Protein 4E0E (pdb70)

B-factor: mean 59.7, std 17.66, range [27.89, 137.6]

Nearest PDB structures (foldseek):
  4e0e-assembly2_D  TM=9.859E-01  e=9.641E-29  Bacteroides thetaiotaomicron VPI-5482
  4rhh-assembly1_B  TM=5.381E-01  e=6.443E-03  Geobacillus stearothermophilus
  2wzs-assembly4_D  TM=4.478E-01  e=1.225E-02  Bacteroides thetaiotaomicron VPI-5482
  5a9a-assembly1_A  TM=1.869E-01  e=5.190E-01  Simulium ubiquitum cypovirus
  3ddv-assembly3_C  TM=1.849E-01  e=3.202E+00  unclassified

Radius of gyration: 31.3 Å; Cα contacts (8 Å, |Δi|>4): 1611; chains: 4; bounding box: 70×83×77 Å

Secondary structure (P-SEA, 3-state):
cccccccbbbbbbbccccccccccccccccccbbbbbbbbcccccccccccccccccccbbbbbbbbcccccbbbbbbccccbbbbbccccbbbbbbcccccccccccccccccaaaaaaccccccbbbbbbbbbbbcccccbbbbbccccccccccccaaaaaac/cccccccbbbbbbbccccccccccccccccccbbbbbbbbcccccccccccccccccccbbbbbbbccccccbbbbbbccccbbbb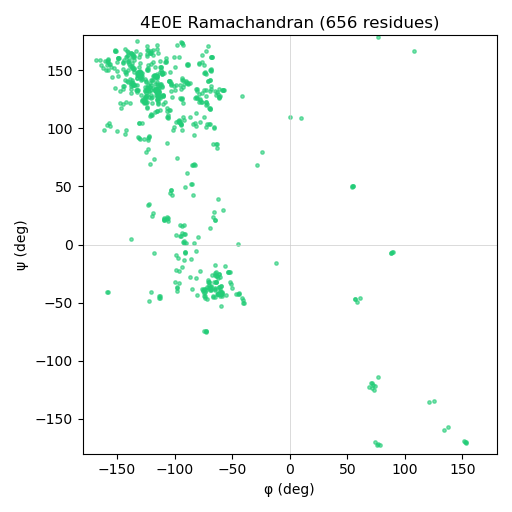bccccbbbbbbcccccccccccccccccaaaaaaccccccbbbbbbbbbbbcccccbbbbbccccccccccccaaaaaac/cccccccbbbbbbbccccccccccccccccccbbbbbbbbcccccbbbbbcccccccccbbbbbbbccccccbbbbbbccccbbbbbccccbbbbbbcccccccccccccccccaaaaaaccccccbbbbbbbbbbbcccccbbbbbccccccccccccaaaaaac/cccccccbbbbbbbccccccccccccccccccbbbbbbbbcccccbbbbbccccccccccccbbbbbcccccbbbbbbccccbbbbbccccbbbbbbcccccccccccccccccaaaaaaccccccbbbbbbbbbbbcccccbbbbbccccccccccccaaaaaac

Structure (mmCIF, N/CA/C/O backbone):
data_4E0E
#
_entry.id   4E0E
#
_cell.length_a   35.880
_cell.length_b   146.470
_cell.length_c   72.370
_cell.angle_alpha   90.000
_cell.angle_beta   99.710
_cell.angle_gamma   90.000
#
_symmetry.space_group_name_H-M   'P 1 21 1'
#
loop_
_atom_site.group_PDB
_atom_site.id
_atom_site.type_symbol
_atom_site.label_atom_id
_atom_site.label_alt_id
_atom_site.label_comp_id
_atom_site.label_asym_id
_atom_site.label_entity_id
_atom_site.label_seq_id
_atom_site.pdbx_PDB_ins_code
_atom_site.Cartn_x
_atom_site.Cartn_y
_atom_site.Cartn_z
_atom_site.occupancy
_atom_site.B_iso_or_equiv
_atom_site.auth_seq_id
_atom_site.auth_comp_id
_atom_site.auth_asym_id
_atom_site.auth_atom_id
_atom_site.pdbx_PDB_model_num
ATOM 1 N N . ALA A 1 2 ? -7.409 74.785 32.996 1.00 72.73 20 ALA A N 1
ATOM 2 C CA . ALA A 1 2 ? -8.536 75.328 32.222 1.00 73.64 20 ALA A CA 1
ATOM 3 C C . ALA A 1 2 ? -8.688 76.856 32.433 1.00 75.85 20 ALA A C 1
ATOM 4 O O . ALA A 1 2 ? -8.669 77.626 31.465 1.00 74.95 20 ALA A O 1
ATOM 6 N N . GLN A 1 3 ? -8.850 77.269 33.708 1.00 70.51 21 GLN A N 1
ATOM 7 C CA . GLN A 1 3 ? -8.960 78.650 34.181 1.00 68.40 21 GLN A CA 1
ATOM 8 C C . GLN A 1 3 ? -7.553 79.201 34.466 1.00 67.77 21 GLN A C 1
ATOM 9 O O . GLN A 1 3 ? -6.734 78.475 35.044 1.00 68.52 21 GLN A O 1
ATOM 15 N N . GLN A 1 4 ? -7.278 80.469 34.073 1.00 58.96 22 GLN A N 1
ATOM 16 C CA . GLN A 1 4 ? -5.980 81.138 34.239 1.00 55.65 22 GLN A CA 1
ATOM 17 C C . GLN A 1 4 ? -5.533 81.202 35.722 1.00 55.79 22 GLN A C 1
ATOM 18 O O . GLN A 1 4 ? -6.306 81.523 36.618 1.00 56.25 22 GLN A O 1
ATOM 24 N N . LEU A 1 5 ? -4.285 80.853 35.960 1.00 50.08 23 LEU A N 1
ATOM 25 C CA . LEU A 1 5 ? -3.697 80.879 37.288 1.00 49.01 23 LEU A CA 1
ATOM 26 C C . LEU A 1 5 ? -2.711 82.045 37.358 1.00 53.59 23 LEU A C 1
ATOM 27 O O . LEU A 1 5 ? -2.299 82.598 36.324 1.00 52.34 23 LEU A O 1
ATOM 32 N N . THR A 1 6 ? -2.389 82.471 38.579 1.00 52.52 24 THR A N 1
ATOM 33 C CA . THR A 1 6 ? -1.543 83.643 38.795 1.00 52.16 24 THR A CA 1
ATOM 34 C C . THR A 1 6 ? -0.193 83.254 39.480 1.00 56.25 24 THR A C 1
ATOM 35 O O . THR A 1 6 ? -0.176 82.311 40.286 1.00 55.73 24 THR A O 1
ATOM 39 N N . PRO A 1 7 ? 0.946 83.952 39.172 1.00 52.22 25 PRO A N 1
ATOM 40 C CA . PRO A 1 7 ? 2.202 83.624 39.866 1.00 51.87 25 PRO A CA 1
ATOM 41 C C . PRO A 1 7 ? 2.146 83.991 41.361 1.00 59.58 25 PRO A C 1
ATOM 42 O O . PRO A 1 7 ? 1.309 84.837 41.749 1.00 59.45 25 PRO A O 1
ATOM 46 N N . PRO A 1 8 ? 3.049 83.419 42.209 1.00 56.98 26 PRO A N 1
ATOM 47 C CA . PRO A 1 8 ? 3.052 83.784 43.645 1.00 57.13 26 PRO A CA 1
ATOM 48 C C . PRO A 1 8 ? 3.146 85.296 43.897 1.00 59.43 26 PRO A C 1
ATOM 49 O O . PRO A 1 8 ? 2.705 85.767 44.953 1.00 59.37 26 PRO A O 1
ATOM 53 N N . ALA A 1 9 ? 3.692 86.044 42.918 1.00 55.18 27 ALA A N 1
ATOM 54 C CA . ALA A 1 9 ? 3.812 87.507 42.911 1.00 55.83 27 ALA A CA 1
ATOM 55 C C . ALA A 1 9 ? 3.950 88.027 41.482 1.00 60.13 27 ALA A C 1
ATOM 56 O O . ALA A 1 9 ? 4.342 87.263 40.581 1.00 59.83 27 ALA A O 1
ATOM 58 N N . GLY A 1 10 ? 3.633 89.314 41.293 1.00 55.30 28 GLY A N 1
ATOM 59 C CA . GLY A 1 10 ? 3.739 89.977 40.000 1.00 54.06 28 GLY A CA 1
ATOM 60 C C . GLY A 1 10 ? 2.665 89.603 38.997 1.00 55.92 28 GLY A C 1
ATOM 61 O O . GLY A 1 10 ? 1.674 88.935 39.336 1.00 56.72 28 GLY A O 1
ATOM 62 N N . THR A 1 11 ? 2.862 90.044 37.748 1.00 49.68 29 THR A N 1
ATOM 63 C CA . THR A 1 11 ? 1.899 89.838 36.676 1.00 49.02 29 THR A CA 1
ATOM 64 C C . THR A 1 11 ? 2.559 89.174 35.474 1.00 51.04 29 THR A C 1
ATOM 65 O O . THR A 1 11 ? 3.530 89.706 34.913 1.00 51.32 29 THR A O 1
ATOM 69 N N . PHE A 1 12 ? 2.009 88.005 35.081 1.00 44.45 30 PHE A N 1
ATOM 70 C CA . PHE A 1 12 ? 2.440 87.218 33.929 1.00 41.50 30 PHE A CA 1
ATOM 71 C C . PHE A 1 12 ? 1.416 87.427 32.821 1.00 44.59 30 PHE A C 1
ATOM 72 O O . PHE A 1 12 ? 0.223 87.110 32.972 1.00 45.52 30 PHE A O 1
ATOM 80 N N . ARG A 1 13 ? 1.889 88.037 31.734 1.00 38.81 31 ARG A N 1
ATOM 81 C CA . ARG A 1 13 ? 1.061 88.418 30.602 1.00 38.55 31 ARG A CA 1
ATOM 82 C C . ARG A 1 13 ? 1.462 87.635 29.359 1.00 43.44 31 ARG A C 1
ATOM 83 O O . ARG A 1 13 ? 2.649 87.440 29.123 1.00 44.05 31 ARG A O 1
ATOM 91 N N . LEU A 1 14 ? 0.467 87.170 28.584 1.00 39.17 32 LEU A N 1
ATOM 92 C CA . LEU A 1 14 ? 0.660 86.400 27.352 1.00 37.61 32 LEU A CA 1
ATOM 93 C C . LEU A 1 14 ? 0.204 87.185 26.133 1.00 41.38 32 LEU A C 1
ATOM 94 O O . LEU A 1 14 ? -0.850 87.830 26.146 1.00 39.84 32 LEU A O 1
ATOM 99 N N . GLY A 1 15 ? 1.013 87.117 25.087 1.00 39.86 33 GLY A N 1
ATOM 100 C CA . GLY A 1 15 ? 0.732 87.785 23.821 1.00 41.13 33 GLY A CA 1
ATOM 101 C C . GLY A 1 15 ? 1.044 86.886 22.650 1.00 44.82 33 GLY A C 1
ATOM 102 O O . GLY A 1 15 ? 1.721 85.869 22.810 1.00 44.25 33 GLY A O 1
ATOM 103 N N . ILE A 1 16 ? 0.536 87.240 21.484 1.00 42.19 34 ILE A N 1
ATOM 104 C CA . ILE A 1 16 ? 0.768 86.478 20.261 1.00 43.83 34 ILE A CA 1
ATOM 105 C C . ILE A 1 16 ? 1.099 87.437 19.127 1.00 52.95 34 ILE A C 1
ATOM 106 O O . ILE A 1 16 ? 0.711 88.609 19.183 1.00 53.47 34 ILE A O 1
ATOM 111 N N . SER A 1 17 ? 1.766 86.917 18.075 1.00 51.18 35 SER A N 1
ATOM 112 C CA . SER A 1 17 ? 2.130 87.672 16.887 1.00 51.86 35 SER A CA 1
ATOM 113 C C . SER A 1 17 ? 1.946 86.829 15.633 1.00 59.13 35 SER A C 1
ATOM 114 O O . SER A 1 17 ? 2.089 85.605 15.673 1.00 58.50 35 SER A O 1
ATOM 117 N N . LYS A 1 18 ? 1.642 87.502 14.520 1.00 58.62 36 LYS A N 1
ATOM 118 C CA . LYS A 1 18 ? 1.490 86.917 13.193 1.00 60.39 36 LYS A CA 1
ATOM 119 C C . LYS A 1 18 ? 2.078 87.935 12.239 1.00 67.38 36 LYS A C 1
ATOM 120 O O . LYS A 1 18 ? 1.471 88.970 11.972 1.00 68.05 36 LYS A O 1
ATOM 126 N N . GLY A 1 19 ? 3.315 87.694 11.844 1.00 65.12 37 GLY A N 1
ATOM 127 C CA . GLY A 1 19 ? 4.060 88.621 11.013 1.00 66.13 37 GLY A CA 1
ATOM 128 C C . GLY A 1 19 ? 4.474 89.831 11.825 1.00 68.64 37 GLY A C 1
ATOM 129 O O . GLY A 1 19 ? 5.073 89.688 12.889 1.00 66.36 37 GLY A O 1
ATOM 130 N N . THR A 1 20 ? 4.109 91.022 11.341 1.00 66.84 38 THR A N 1
ATOM 131 C CA . THR A 1 20 ? 4.396 92.322 11.954 1.00 66.86 38 THR A CA 1
ATOM 132 C C . THR A 1 20 ? 3.263 92.738 12.902 1.00 71.15 38 THR A C 1
ATOM 133 O O . THR A 1 20 ? 3.390 93.741 13.615 1.00 70.80 38 THR A O 1
ATOM 137 N N . ASP A 1 21 ? 2.164 91.959 12.914 1.00 67.00 39 ASP A N 1
ATOM 138 C CA . ASP A 1 21 ? 1.000 92.211 13.758 1.00 65.79 39 ASP A CA 1
ATOM 139 C C . ASP A 1 21 ? 1.096 91.406 15.051 1.00 66.61 39 ASP A C 1
ATOM 140 O O . ASP A 1 21 ? 1.483 90.238 14.998 1.00 66.47 39 ASP A O 1
ATOM 145 N N . SER A 1 22 ? 0.759 92.041 16.208 1.00 59.76 40 SER A N 1
ATOM 146 C CA . SER A 1 22 ? 0.759 91.454 17.557 1.00 56.60 40 SER A CA 1
ATOM 147 C C . SER A 1 22 ? -0.204 92.195 18.530 1.00 57.49 40 SER A C 1
ATOM 148 O O . SER A 1 22 ? -0.521 93.370 18.326 1.00 57.80 40 SER A O 1
ATOM 151 N N . HIS A 1 23 ? -0.669 91.483 19.582 1.00 50.38 41 HIS A N 1
ATOM 152 C CA . HIS A 1 23 ? -1.530 92.019 20.639 1.00 48.49 41 HIS A CA 1
ATOM 153 C C . HIS A 1 23 ? -1.436 91.120 21.894 1.00 51.83 41 HIS A C 1
ATOM 154 O O . HIS A 1 23 ? -1.176 89.913 21.761 1.00 50.79 41 HIS A O 1
ATOM 161 N N . TRP A 1 24 ? -1.622 91.720 23.107 1.00 48.28 42 TRP A N 1
ATOM 162 C CA . TRP A 1 24 ? -1.652 91.000 24.393 1.00 46.72 42 TRP A CA 1
ATOM 163 C C . TRP A 1 24 ? -3.008 90.332 24.569 1.00 50.79 42 TRP A C 1
ATOM 164 O O . TRP A 1 24 ? -4.045 90.972 24.353 1.00 49.98 42 TRP A O 1
ATOM 175 N N . LEU A 1 25 ? -2.998 89.027 24.895 1.00 46.85 43 LEU A N 1
ATOM 176 C CA . LEU A 1 25 ? -4.218 88.241 25.025 1.00 46.05 43 LEU A CA 1
ATOM 177 C C . LEU A 1 25 ? -5.013 88.662 26.221 1.00 51.16 43 LEU A C 1
ATOM 178 O O . LEU A 1 25 ? -4.426 88.973 27.263 1.00 51.23 43 LEU A O 1
ATOM 183 N N . ALA A 1 26 ? -6.349 88.674 26.063 1.00 48.80 44 ALA A N 1
ATOM 184 C CA . ALA A 1 26 ? -7.305 89.013 27.113 1.00 49.58 44 ALA A CA 1
ATOM 185 C C . ALA A 1 26 ? -7.488 87.800 28.042 1.00 54.65 44 ALA A C 1
ATOM 186 O O . ALA A 1 26 ? -7.203 86.691 27.604 1.00 51.93 44 ALA A O 1
ATOM 188 N N . PRO A 1 27 ? -7.907 87.989 29.327 1.00 55.08 45 PRO A N 1
ATOM 189 C CA . PRO A 1 27 ? -8.014 86.855 30.276 1.00 55.22 45 PRO A CA 1
ATOM 190 C C . PRO A 1 27 ? -8.579 85.519 29.731 1.00 58.95 45 PRO A C 1
ATOM 191 O O . PRO A 1 27 ? -7.990 84.460 30.037 1.00 59.55 45 PRO A O 1
ATOM 195 N N . GLN A 1 28 ? -9.715 85.538 28.988 1.00 51.77 46 GLN A N 1
ATOM 196 C CA . GLN A 1 28 ? -10.261 84.284 28.469 1.00 50.41 46 GLN A CA 1
ATOM 197 C C . GLN A 1 28 ? -10.299 84.281 26.937 1.00 53.84 46 GLN A C 1
ATOM 198 O O . GLN A 1 28 ? -11.100 83.561 26.331 1.00 54.57 46 GLN A O 1
ATOM 204 N N . GLU A 1 29 ? -9.396 85.053 26.311 1.00 48.86 47 GLU A N 1
ATOM 205 C CA . GLU A 1 29 ? -9.295 85.189 24.865 1.00 48.85 47 GLU A CA 1
ATOM 206 C C . GLU A 1 29 ? -8.914 83.869 24.237 1.00 55.01 47 GLU A C 1
ATOM 207 O O . GLU A 1 29 ? -7.949 83.237 24.681 1.00 54.53 47 GLU A O 1
ATOM 213 N N . LYS A 1 30 ? -9.705 83.448 23.216 1.00 52.03 48 LYS A N 1
ATOM 214 C CA . LYS A 1 30 ? -9.520 82.216 22.459 1.00 50.37 48 LYS A CA 1
ATOM 215 C C . LYS A 1 30 ? -8.606 82.478 21.280 1.00 54.76 48 LYS A C 1
ATOM 216 O O . LYS A 1 30 ? -8.700 83.541 20.648 1.00 54.79 48 LYS A O 1
ATOM 222 N N . VAL A 1 31 ? -7.679 81.533 21.009 1.00 51.26 49 VAL A N 1
ATOM 223 C CA . VAL A 1 31 ? -6.748 81.637 19.881 1.00 50.48 49 VAL A CA 1
ATOM 224 C C . VAL A 1 31 ? -6.920 80.387 19.013 1.00 56.69 49 VAL A C 1
ATOM 225 O O . VAL A 1 31 ? -7.000 79.263 19.533 1.00 56.51 49 VAL A O 1
ATOM 229 N N . LYS A 1 32 ? -6.997 80.601 17.689 1.00 54.78 50 LYS A N 1
ATOM 230 C CA . LYS A 1 32 ? -7.135 79.533 16.717 1.00 56.61 50 LYS A CA 1
ATOM 231 C C . LYS A 1 32 ? -5.833 78.720 16.654 1.00 60.98 50 LYS A C 1
ATOM 232 O O . LYS A 1 32 ? -4.763 79.249 16.332 1.00 60.43 50 LYS A O 1
ATOM 238 N N . GLY A 1 33 ? -5.952 77.454 17.018 1.00 59.23 51 GLY A N 1
ATOM 239 C CA . GLY A 1 33 ? -4.866 76.487 16.993 1.00 60.02 51 GLY A CA 1
ATOM 240 C C . GLY A 1 33 ? -4.030 76.387 18.250 1.00 64.03 51 GLY A C 1
ATOM 241 O O . GLY A 1 33 ? -3.167 75.501 18.335 1.00 64.92 51 GLY A O 1
ATOM 242 N N . ILE A 1 34 ? -4.265 77.291 19.237 1.00 57.67 52 ILE A N 1
ATOM 243 C CA . ILE A 1 34 ? -3.487 77.326 20.478 1.00 55.32 52 ILE A CA 1
ATOM 244 C C . ILE A 1 34 ? -4.438 77.252 21.674 1.00 58.16 52 ILE A C 1
ATOM 245 O O . ILE A 1 34 ? -5.379 78.051 21.774 1.00 59.09 52 ILE A O 1
ATOM 250 N N . ALA A 1 35 ? -4.179 76.287 22.580 1.00 53.69 53 ALA A N 1
ATOM 251 C CA . ALA A 1 35 ? -4.963 76.063 23.803 1.00 53.63 53 ALA A CA 1
ATOM 252 C C . ALA A 1 35 ? -4.104 76.262 25.042 1.00 56.50 53 ALA A C 1
ATOM 253 O O . ALA A 1 35 ? -2.928 75.917 25.027 1.00 55.94 53 ALA A O 1
ATOM 255 N N . PHE A 1 36 ? -4.697 76.789 26.124 1.00 53.30 54 PHE A N 1
ATOM 256 C CA . PHE A 1 36 ? -3.990 77.073 27.374 1.00 51.96 54 PHE A CA 1
ATOM 257 C C . PHE A 1 36 ? -4.584 76.298 28.548 1.00 56.89 54 PHE A C 1
ATOM 258 O O . PHE A 1 36 ? -5.705 76.579 28.987 1.00 56.20 54 PHE A O 1
ATOM 266 N N . ARG A 1 37 ? -3.811 75.327 29.060 1.00 54.98 55 ARG A N 1
ATOM 267 C CA . ARG A 1 37 ? -4.199 74.540 30.226 1.00 56.05 55 ARG A CA 1
ATOM 268 C C . ARG A 1 37 ? -3.300 74.936 31.389 1.00 57.73 55 ARG A C 1
ATOM 269 O O . ARG A 1 37 ? -2.079 74.979 31.231 1.00 55.48 55 ARG A O 1
ATOM 277 N N . TRP A 1 38 ? -3.915 75.285 32.534 1.00 53.94 56 TRP A N 1
ATOM 278 C CA . TRP A 1 38 ? -3.228 75.713 33.758 1.00 51.54 56 TRP A CA 1
ATOM 279 C C . TRP A 1 38 ? -3.440 74.689 34.856 1.00 55.23 56 TRP A C 1
ATOM 280 O O . TRP A 1 38 ? -4.571 74.268 35.105 1.00 55.67 56 TRP A O 1
ATOM 291 N N . LYS A 1 39 ? -2.364 74.284 35.517 1.00 52.36 57 LYS A N 1
ATOM 292 C CA . LYS A 1 39 ? -2.430 73.328 36.623 1.00 53.05 57 LYS A CA 1
ATOM 293 C C . LYS A 1 39 ? -1.632 73.866 37.799 1.00 56.15 57 LYS A C 1
ATOM 294 O O . LYS A 1 39 ? -0.524 74.364 37.618 1.00 54.19 57 LYS A O 1
ATOM 300 N N . ALA A 1 40 ? -2.222 73.819 38.990 1.00 54.66 58 ALA A N 1
ATOM 301 C CA . ALA A 1 40 ? -1.590 74.285 40.218 1.00 54.35 58 ALA A CA 1
ATOM 302 C C . ALA A 1 40 ? -0.517 73.306 40.671 1.00 62.07 58 ALA A C 1
ATOM 303 O O . ALA A 1 40 ? -0.623 72.106 40.407 1.00 64.19 58 ALA A O 1
ATOM 305 N N . LEU A 1 41 ? 0.537 73.817 41.317 1.00 58.92 59 LEU A N 1
ATOM 306 C CA . LEU A 1 41 ? 1.615 72.982 41.834 1.00 59.34 59 LEU A CA 1
ATOM 307 C C . LEU A 1 41 ? 1.178 72.422 43.182 1.00 67.12 59 LEU A C 1
ATOM 308 O O . LEU A 1 41 ? 0.738 73.186 44.048 1.00 66.58 59 LEU A O 1
ATOM 313 N N . PRO A 1 42 ? 1.221 71.085 43.363 1.00 68.42 60 PRO A N 1
ATOM 314 C CA . PRO A 1 42 ? 0.732 70.508 44.628 1.00 70.66 60 PRO A CA 1
ATOM 315 C C . PRO A 1 42 ? 1.686 70.720 45.824 1.00 77.79 60 PRO A C 1
ATOM 316 O O . PRO A 1 42 ? 1.212 70.956 46.937 1.00 77.61 60 PRO A O 1
ATOM 320 N N . ASP A 1 43 ? 3.010 70.622 45.597 1.00 76.62 61 ASP A N 1
ATOM 321 C CA . ASP A 1 43 ? 4.035 70.729 46.632 1.00 77.53 61 ASP A CA 1
ATOM 322 C C . ASP A 1 43 ? 4.177 72.178 47.109 1.00 82.36 61 ASP A C 1
ATOM 323 O O . ASP A 1 43 ? 3.685 72.533 48.185 1.00 82.94 61 ASP A O 1
ATOM 328 N N . THR A 1 44 ? 4.819 73.017 46.288 1.00 78.13 62 THR A N 1
ATOM 329 C CA . THR A 1 44 ? 5.073 74.429 46.580 1.00 76.05 62 THR A CA 1
ATOM 330 C C . THR A 1 44 ? 3.963 75.319 45.972 1.00 77.23 62 THR A C 1
ATOM 331 O O . THR A 1 44 ? 3.047 74.835 45.289 1.00 76.76 62 THR A O 1
ATOM 335 N N . ARG A 1 45 ? 4.046 76.625 46.281 1.00 71.66 63 ARG A N 1
ATOM 336 C CA . ARG A 1 45 ? 3.145 77.642 45.763 1.00 70.67 63 ARG A CA 1
ATOM 337 C C . ARG A 1 45 ? 3.559 77.953 44.329 1.00 70.49 63 ARG A C 1
ATOM 338 O O . ARG A 1 45 ? 4.728 78.275 44.086 1.00 68.05 63 ARG A O 1
ATOM 340 N N . GLY A 1 46 ? 2.629 77.780 43.392 1.00 65.01 64 GLY A N 1
ATOM 341 C CA . GLY A 1 46 ? 2.887 78.046 41.980 1.00 62.19 64 GLY A CA 1
ATOM 342 C C . GLY A 1 46 ? 2.044 77.252 41.009 1.00 61.35 64 GLY A C 1
ATOM 343 O O 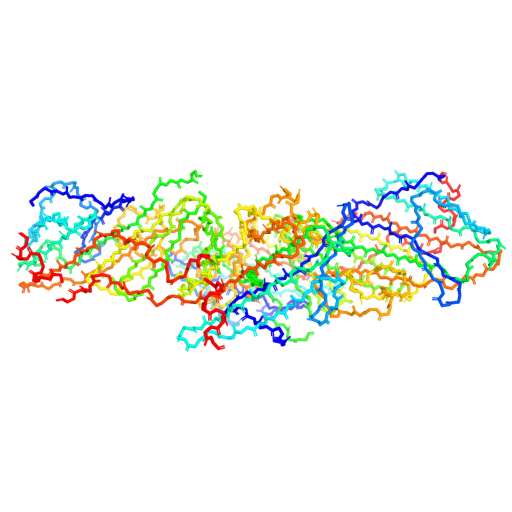. GLY A 1 46 ? 1.090 76.581 41.413 1.00 62.17 64 GLY A O 1
ATOM 344 N N . PHE A 1 47 ? 2.389 77.330 39.714 1.00 54.31 65 PHE A N 1
ATOM 345 C CA . PHE A 1 47 ? 1.640 76.630 38.662 1.00 54.33 65 PHE A CA 1
ATOM 346 C C . PHE A 1 47 ? 2.507 76.249 37.448 1.00 51.81 65 PHE A C 1
ATOM 347 O O . PHE A 1 47 ? 3.610 76.769 37.275 1.00 49.42 65 PHE A O 1
ATOM 355 N N . ILE A 1 48 ? 1.951 75.379 36.589 1.00 45.80 66 ILE A N 1
ATOM 356 C CA . ILE A 1 48 ? 2.493 75.007 35.287 1.00 44.82 66 ILE A CA 1
ATOM 357 C C . ILE A 1 48 ? 1.434 75.373 34.249 1.00 47.08 66 ILE A C 1
ATOM 358 O O . ILE A 1 48 ? 0.242 75.152 34.453 1.00 46.57 66 ILE A O 1
ATOM 363 N N . LEU A 1 49 ? 1.888 75.957 33.151 1.00 42.24 67 LEU A N 1
ATOM 364 C CA . LEU A 1 49 ? 1.055 76.294 32.021 1.00 41.59 67 LEU A CA 1
ATOM 365 C C . LEU A 1 49 ? 1.525 75.473 30.825 1.00 45.92 67 LEU A C 1
ATOM 366 O O . LEU A 1 49 ? 2.723 75.398 30.537 1.00 45.79 67 LEU A O 1
ATOM 371 N N . GLU A 1 50 ? 0.569 74.846 30.148 1.00 42.45 68 GLU A N 1
ATOM 372 C CA . GLU A 1 50 ? 0.831 74.105 28.940 1.00 42.24 68 GLU A CA 1
ATOM 373 C C . GLU A 1 50 ? 0.166 74.836 27.782 1.00 46.34 68 GLU A C 1
ATOM 374 O O . GLU A 1 50 ? -1.067 74.993 27.744 1.00 46.53 68 GLU A O 1
ATOM 380 N N . VAL A 1 51 ? 0.997 75.326 26.868 1.00 41.38 69 VAL A N 1
ATOM 381 C CA . VAL A 1 51 ? 0.548 75.971 25.647 1.00 40.74 69 VAL A CA 1
ATOM 382 C C . VAL A 1 51 ? 0.603 74.878 24.585 1.00 48.77 69 VAL A C 1
ATOM 383 O O . VAL A 1 51 ? 1.686 74.415 24.225 1.00 47.71 69 VAL A O 1
ATOM 387 N N . ALA A 1 52 ? -0.581 74.374 24.192 1.00 49.52 70 ALA A N 1
ATOM 388 C CA . ALA A 1 52 ? -0.732 73.295 23.230 1.00 51.42 70 ALA A CA 1
ATOM 389 C C . ALA A 1 52 ? -0.950 73.888 21.840 1.00 56.66 70 ALA A C 1
ATOM 390 O O . ALA A 1 52 ? -2.024 74.423 21.545 1.00 56.53 70 ALA A O 1
ATOM 392 N N . VAL A 1 53 ? 0.101 73.853 21.011 1.00 53.92 71 VAL A N 1
ATOM 393 C CA . VAL A 1 53 ? 0.032 74.416 19.671 1.00 55.26 71 VAL A CA 1
ATOM 394 C C . VAL A 1 53 ? -0.340 73.287 18.702 1.00 65.30 71 VAL A C 1
ATOM 395 O O . VAL A 1 53 ? 0.308 72.224 18.662 1.00 65.71 71 VAL A O 1
ATOM 399 N N . THR A 1 54 ? -1.417 73.532 17.941 1.00 63.86 72 THR A N 1
ATOM 400 C CA . THR A 1 54 ? -1.969 72.627 16.935 1.00 65.79 72 THR A CA 1
ATOM 401 C C . THR A 1 54 ? -1.761 73.255 15.556 1.00 69.58 72 THR A C 1
ATOM 402 O O . THR A 1 54 ? -1.325 72.573 14.629 1.00 71.60 72 THR A O 1
ATOM 406 N N . SER A 1 55 ? -2.047 74.565 15.443 1.00 63.36 73 SER A N 1
ATOM 407 C CA . SER A 1 55 ? -1.970 75.341 14.214 1.00 62.60 73 SER A CA 1
ATOM 408 C C . SER A 1 55 ? -1.337 76.720 14.427 1.00 64.89 73 SER A C 1
ATOM 409 O O . SER A 1 55 ? -1.461 77.321 15.499 1.00 63.69 73 SER A O 1
ATOM 412 N N . LEU A 1 56 ? -0.714 77.234 13.362 1.00 61.87 74 LEU A N 1
ATOM 413 C CA . LEU A 1 56 ? -0.097 78.557 13.292 1.00 60.90 74 LEU A CA 1
ATOM 414 C C . LEU A 1 56 ? -0.967 79.515 12.439 1.00 68.84 74 LEU A C 1
ATOM 415 O O . LEU A 1 56 ? -0.453 80.518 11.925 1.00 69.30 74 LEU A O 1
ATOM 420 N N . GLN A 1 57 ? -2.288 79.221 12.311 1.00 67.64 75 GLN A N 1
ATOM 421 C CA . GLN A 1 57 ? -3.192 80.011 11.461 1.00 68.83 75 GLN A CA 1
ATOM 422 C C . GLN A 1 57 ? -3.461 81.405 12.048 1.00 72.16 75 GLN A C 1
ATOM 423 O O . GLN A 1 57 ? -3.569 82.361 11.274 1.00 73.20 75 GLN A O 1
ATOM 429 N N . GLN A 1 58 ? -3.526 81.533 13.387 1.00 65.67 76 GLN A N 1
ATOM 430 C CA . GLN A 1 58 ? -3.761 82.835 13.997 1.00 63.37 76 GLN A CA 1
ATOM 431 C C . GLN A 1 58 ? -2.439 83.443 14.475 1.00 62.37 76 GLN A C 1
ATOM 432 O O . GLN A 1 58 ? -2.290 84.662 14.384 1.00 60.19 76 GLN A O 1
ATOM 438 N N . ALA A 1 59 ? -1.460 82.601 14.916 1.00 57.60 77 ALA A N 1
ATOM 439 C CA . ALA A 1 59 ? -0.187 83.105 15.454 1.00 55.43 77 ALA A CA 1
ATOM 440 C C . ALA A 1 59 ? 1.052 82.242 15.118 1.00 59.40 77 ALA A C 1
ATOM 441 O O . ALA A 1 59 ? 1.033 81.026 15.306 1.00 57.81 77 ALA A O 1
ATOM 443 N N . ASP A 1 60 ? 2.171 82.914 14.734 1.00 56.77 78 ASP A N 1
ATOM 444 C CA . ASP A 1 60 ? 3.457 82.269 14.457 1.00 56.92 78 ASP A CA 1
ATOM 445 C C . ASP A 1 60 ? 4.378 82.331 15.680 1.00 59.02 78 ASP A C 1
ATOM 446 O O . ASP A 1 60 ? 5.301 81.512 15.795 1.00 59.02 78 ASP A O 1
ATOM 451 N N . THR A 1 61 ? 4.138 83.301 16.589 1.00 53.64 79 THR A N 1
ATOM 452 C CA . THR A 1 61 ? 4.974 83.487 17.783 1.00 51.51 79 THR A CA 1
ATOM 453 C C . THR A 1 61 ? 4.149 83.760 19.017 1.00 53.28 79 THR A C 1
ATOM 454 O O . THR A 1 61 ? 3.177 84.519 18.947 1.00 53.91 79 THR A O 1
ATOM 458 N N . LEU A 1 62 ? 4.567 83.166 20.155 1.00 46.58 80 LEU A N 1
ATOM 459 C CA . LEU A 1 62 ? 4.014 83.428 21.482 1.00 44.07 80 LEU A CA 1
ATOM 460 C C . LEU A 1 62 ? 4.951 84.384 22.210 1.00 47.13 80 LEU A C 1
ATOM 461 O O . LEU A 1 62 ? 6.180 84.227 22.157 1.00 49.04 80 LEU A O 1
ATOM 466 N N . PHE A 1 63 ? 4.375 85.369 22.876 1.00 39.62 81 PHE A N 1
ATOM 467 C CA . PHE A 1 63 ? 5.119 86.331 23.661 1.00 37.87 81 PHE A CA 1
ATOM 468 C C . PHE A 1 63 ? 4.636 86.340 25.084 1.00 43.26 81 PHE A C 1
ATOM 469 O O . PHE A 1 63 ? 3.459 86.044 25.354 1.00 44.87 81 PHE A O 1
ATOM 477 N N . TRP A 1 64 ? 5.522 86.740 25.991 1.00 38.01 82 TRP A N 1
ATOM 478 C CA . TRP A 1 64 ? 5.161 86.836 27.376 1.00 37.91 82 TRP A CA 1
ATOM 479 C C . TRP A 1 64 ? 5.962 87.926 28.031 1.00 39.85 82 TRP A C 1
ATOM 480 O O . TRP A 1 64 ? 7.040 88.279 27.560 1.00 38.73 82 TRP A O 1
ATOM 491 N N . SER A 1 65 ? 5.424 88.449 29.133 1.00 36.26 83 SER A N 1
ATOM 492 C CA . SER A 1 65 ? 6.021 89.483 29.951 1.00 35.82 83 SER A CA 1
ATOM 493 C C . SER A 1 65 ? 5.818 89.102 31.391 1.00 41.07 83 SER A C 1
ATOM 494 O O . SER A 1 65 ? 4.873 88.376 31.717 1.00 42.50 83 SER A O 1
ATOM 497 N N . PHE A 1 66 ? 6.704 89.577 32.246 1.00 36.49 84 PHE A N 1
ATOM 498 C CA . PHE A 1 66 ? 6.608 89.430 33.688 1.00 35.90 84 PHE A CA 1
ATOM 499 C C . PHE A 1 66 ? 7.238 90.675 34.366 1.00 42.54 84 PHE A C 1
ATOM 500 O O . PHE A 1 66 ? 8.347 91.111 34.037 1.00 38.57 84 PHE A O 1
ATOM 508 N N . GLY A 1 67 ? 6.495 91.214 35.316 1.00 44.50 85 GLY A N 1
ATOM 509 C CA . GLY A 1 67 ? 6.918 92.350 36.105 1.00 46.39 85 GLY A CA 1
ATOM 510 C C . GLY A 1 67 ? 6.278 92.364 37.471 1.00 56.22 85 GLY A C 1
ATOM 511 O O . GLY A 1 67 ? 5.195 91.811 37.662 1.00 55.25 85 GLY A O 1
ATOM 512 N N . ASN A 1 68 ? 6.985 92.963 38.432 1.00 58.66 86 ASN A N 1
ATOM 513 C CA . ASN A 1 68 ? 6.511 93.233 39.782 1.00 61.31 86 ASN A CA 1
ATOM 514 C C . ASN A 1 68 ? 6.123 94.699 39.782 1.00 72.67 86 ASN A C 1
ATOM 515 O O . ASN A 1 68 ? 6.991 95.581 39.785 1.00 72.39 86 ASN A O 1
ATOM 520 N N . CYS A 1 69 ? 4.817 94.951 39.675 1.00 75.72 87 CYS A N 1
ATOM 521 C CA . CYS A 1 69 ? 4.224 96.273 39.435 1.00 79.63 87 CYS A CA 1
ATOM 522 C C . CYS A 1 69 ? 3.978 97.138 40.742 1.00 86.78 87 CYS A C 1
ATOM 523 O O . CYS A 1 69 ? 2.883 97.679 40.951 1.00 87.71 87 CYS A O 1
ATOM 526 N N . GLN A 1 70 ? 5.022 97.305 41.572 1.00 84.26 88 GLN A N 1
ATOM 527 C CA . GLN A 1 70 ? 4.954 98.151 42.771 1.00 85.39 88 GLN A CA 1
ATOM 528 C C . GLN A 1 70 ? 6.144 99.127 42.724 1.00 91.42 88 GLN A C 1
ATOM 529 O O . GLN A 1 70 ? 7.302 98.703 42.877 1.00 90.34 88 GLN A O 1
ATOM 535 N N . PRO A 1 71 ? 5.885 100.421 42.392 1.00 89.55 89 PRO A N 1
ATOM 536 C CA . PRO A 1 71 ? 6.999 101.394 42.306 1.00 89.50 89 PRO A CA 1
ATOM 537 C C . PRO A 1 71 ? 7.450 101.859 43.685 1.00 93.08 89 PRO A C 1
ATOM 538 O O . PRO A 1 71 ? 8.570 102.342 43.828 1.00 93.24 89 PRO A O 1
ATOM 542 N N . ASP A 1 72 ? 6.537 101.746 44.681 1.00 88.40 90 ASP A N 1
ATOM 543 C CA . ASP A 1 72 ? 6.686 102.024 46.113 1.00 87.32 90 ASP A CA 1
ATOM 544 C C . ASP A 1 72 ? 7.760 101.085 46.725 1.00 82.61 90 ASP A C 1
ATOM 545 O O . ASP A 1 72 ? 8.500 101.510 47.621 1.00 82.93 90 ASP A O 1
ATOM 558 N N . ASP A 1 74 ? 11.056 98.831 47.386 1.00 65.03 92 ASP A N 1
ATOM 559 C CA . ASP A 1 74 ? 12.437 99.294 47.320 1.00 63.87 92 ASP A CA 1
ATOM 560 C C . ASP A 1 74 ? 13.224 98.495 46.310 1.00 63.42 92 ASP A C 1
ATOM 561 O O . ASP A 1 74 ? 13.879 99.086 45.452 1.00 64.21 92 ASP A O 1
ATOM 566 N N . ILE A 1 75 ? 13.124 97.148 46.389 1.00 55.55 93 ILE A N 1
ATOM 567 C CA . ILE A 1 75 ? 13.878 96.197 45.576 1.00 51.36 93 ILE A CA 1
ATOM 568 C C . ILE A 1 75 ? 12.966 95.385 44.624 1.00 54.17 93 ILE A C 1
ATOM 569 O O . ILE A 1 75 ? 11.910 94.875 45.015 1.00 53.24 93 ILE A O 1
ATOM 574 N N . ASN A 1 76 ? 13.423 95.286 43.366 1.00 50.46 94 ASN A N 1
ATOM 575 C CA . ASN A 1 76 ? 12.907 94.455 42.277 1.00 49.94 94 ASN A CA 1
ATOM 576 C C . ASN A 1 76 ? 14.054 94.222 41.285 1.00 54.32 94 ASN A C 1
ATOM 577 O O . ASN A 1 76 ? 14.428 95.140 40.548 1.00 54.95 94 ASN A O 1
ATOM 582 N N . VAL A 1 77 ? 14.667 93.013 41.336 1.00 49.72 95 VAL A N 1
ATOM 583 C CA . VAL A 1 77 ? 15.786 92.638 40.469 1.00 48.62 95 VAL A CA 1
ATOM 584 C C . VAL A 1 77 ? 15.537 91.272 39.880 1.00 47.77 95 VAL A C 1
ATOM 585 O O . VAL A 1 77 ? 14.942 90.402 40.521 1.00 44.99 95 VAL A O 1
ATOM 589 N N . PHE A 1 78 ? 16.040 91.086 38.658 1.00 43.54 96 PHE A N 1
ATOM 590 C CA . PHE A 1 78 ? 15.935 89.844 37.919 1.00 41.95 96 PHE A CA 1
ATOM 591 C C . PHE A 1 78 ? 17.298 89.243 37.687 1.00 46.15 96 PHE A C 1
ATOM 592 O O . PHE A 1 78 ? 18.294 89.964 37.528 1.00 46.16 96 PHE A O 1
ATOM 600 N N . SER A 1 79 ? 17.335 87.909 37.740 1.00 40.82 97 SER A N 1
ATOM 601 C CA . SER A 1 79 ? 18.458 87.069 37.391 1.00 40.15 97 SER A CA 1
ATOM 602 C C . SER A 1 79 ? 17.951 86.104 36.346 1.00 43.89 97 SER A C 1
ATOM 603 O O . SER A 1 79 ? 17.006 85.369 36.612 1.00 42.73 97 SER A O 1
ATOM 606 N N . VAL A 1 80 ? 18.525 86.146 35.142 1.00 41.35 98 VAL A N 1
ATOM 607 C CA . VAL A 1 80 ? 18.119 85.278 34.039 1.00 41.24 98 VAL A CA 1
ATOM 608 C C . VAL A 1 80 ? 19.237 84.325 33.739 1.00 43.92 98 VAL A C 1
ATOM 609 O O . VAL A 1 80 ? 20.369 84.773 33.528 1.00 43.28 98 VAL A O 1
ATOM 613 N N . GLU A 1 81 ? 18.922 83.015 33.736 1.00 40.17 99 GLU A N 1
ATOM 614 C CA . GLU A 1 81 ? 19.871 81.953 33.438 1.00 40.25 99 GLU A CA 1
ATOM 615 C C . GLU A 1 81 ? 19.232 81.007 32.419 1.00 42.48 99 GLU A C 1
ATOM 616 O O . GLU A 1 81 ? 18.491 80.076 32.765 1.00 41.50 99 GLU A O 1
ATOM 622 N N . GLY A 1 82 ? 19.508 81.303 31.156 1.00 37.42 100 GLY A N 1
ATOM 623 C CA . GLY A 1 82 ? 18.986 80.561 30.024 1.00 36.40 100 GLY A CA 1
ATOM 624 C C . GLY A 1 82 ? 17.539 80.899 29.828 1.00 39.56 100 GLY A C 1
ATOM 625 O O . GLY A 1 82 ? 17.189 82.071 29.679 1.00 38.99 100 GLY A O 1
ATOM 626 N N . GLN A 1 83 ? 16.695 79.871 29.885 1.00 37.34 101 GLN A N 1
ATOM 627 C CA . GLN A 1 83 ? 15.237 79.942 29.752 1.00 35.82 101 GLN A CA 1
ATOM 628 C C . GLN A 1 83 ? 14.563 80.082 31.113 1.00 41.33 101 GLN A C 1
ATOM 629 O O . GLN A 1 83 ? 13.324 80.098 31.193 1.00 41.89 101 GLN A O 1
ATOM 635 N N . ALA A 1 84 ? 15.379 80.170 32.186 1.00 38.49 102 ALA A N 1
ATOM 636 C CA . ALA A 1 84 ? 14.907 80.331 33.562 1.00 37.14 102 ALA A CA 1
ATOM 637 C C . ALA A 1 84 ? 15.253 81.692 34.118 1.00 40.24 102 ALA A C 1
ATOM 638 O O . ALA A 1 84 ? 16.256 82.288 33.728 1.00 41.16 102 ALA A O 1
ATOM 640 N N . PHE A 1 85 ? 14.450 82.165 35.069 1.00 36.33 103 PHE A N 1
ATOM 641 C CA . PHE A 1 85 ? 14.728 83.432 35.733 1.00 35.96 103 PHE A CA 1
ATOM 642 C C . PHE A 1 85 ? 14.359 83.353 37.195 1.00 41.03 103 PHE A C 1
ATOM 643 O O . PHE A 1 85 ? 13.737 82.379 37.624 1.00 41.69 103 PHE A O 1
ATOM 651 N N . THR A 1 86 ? 14.805 84.373 37.964 1.00 37.67 104 THR A N 1
ATOM 652 C CA . THR A 1 86 ? 14.559 84.567 39.399 1.00 37.00 104 THR A CA 1
ATOM 653 C C . THR A 1 86 ? 14.232 86.023 39.617 1.00 42.93 104 THR A C 1
ATOM 654 O O . THR A 1 86 ? 14.817 86.895 38.973 1.00 43.89 104 THR A O 1
ATOM 658 N N . CYS A 1 87 ? 13.285 86.291 40.514 1.00 40.30 105 CYS A N 1
ATOM 659 C CA . CYS A 1 87 ? 12.885 87.639 40.865 1.00 39.98 105 CYS A CA 1
ATOM 660 C C . CYS A 1 87 ? 13.019 87.826 42.354 1.00 42.56 105 CYS A C 1
ATOM 661 O O . CYS A 1 87 ? 12.460 87.051 43.126 1.00 44.33 105 CYS A O 1
ATOM 664 N N . TYR A 1 88 ? 13.820 88.819 42.750 1.00 37.47 106 TYR A N 1
ATOM 665 C CA . TYR A 1 88 ? 14.049 89.224 44.132 1.00 36.11 106 TYR A CA 1
ATOM 666 C C . TYR A 1 88 ? 13.307 90.517 44.336 1.00 42.32 106 TYR A C 1
ATOM 667 O O . TYR A 1 88 ? 13.659 91.531 43.727 1.00 40.71 106 TYR A O 1
ATOM 676 N N . TYR A 1 89 ? 12.231 90.467 45.126 1.00 41.11 107 TYR A N 1
ATOM 677 C CA . TYR A 1 89 ? 11.346 91.602 45.337 1.00 41.61 107 TYR A CA 1
ATOM 678 C C . TYR A 1 89 ? 11.102 91.852 46.828 1.00 47.63 107 TYR A C 1
ATOM 679 O O . TYR A 1 89 ? 11.177 90.936 47.648 1.00 49.59 107 TYR A O 1
ATOM 688 N N . GLY A 1 90 ? 10.891 93.117 47.165 1.00 43.03 108 GLY A N 1
ATOM 689 C CA . GLY A 1 90 ? 10.589 93.540 48.526 1.00 42.90 108 GLY A CA 1
ATOM 690 C C . GLY A 1 90 ? 11.514 94.600 49.067 1.00 46.41 108 GLY A C 1
ATOM 691 O O . GLY A 1 90 ? 11.802 95.591 48.400 1.00 45.31 108 GLY A O 1
ATOM 692 N N . GLU A 1 91 ? 11.964 94.395 50.295 1.00 43.74 109 GLU A N 1
ATOM 693 C CA . GLU A 1 91 ? 12.889 95.282 50.991 1.00 43.99 109 GLU A CA 1
ATOM 694 C C . GLU A 1 91 ? 13.979 94.448 51.599 1.00 46.34 109 GLU A C 1
ATOM 695 O O . GLU A 1 91 ? 13.896 93.235 51.509 1.00 45.35 109 GLU A O 1
ATOM 701 N N . SER A 1 92 ? 14.996 95.059 52.203 1.00 43.45 110 SER A N 1
ATOM 702 C CA . SER A 1 92 ? 16.109 94.276 52.743 1.00 42.75 110 SER A CA 1
ATOM 703 C C . SER A 1 92 ? 15.660 93.389 53.896 1.00 45.77 110 SER A C 1
ATOM 704 O O . SER A 1 92 ? 16.070 92.237 53.989 1.00 44.56 110 SER A O 1
ATOM 715 N N . LYS A 1 94 ? 12.682 92.104 54.426 1.00 41.13 112 LYS A N 1
ATOM 716 C CA . LYS A 1 94 ? 11.630 91.206 53.958 1.00 40.09 112 LYS A CA 1
ATOM 717 C C . LYS A 1 94 ? 11.807 91.068 52.466 1.00 44.26 112 LYS A C 1
ATOM 718 O O . LYS A 1 94 ? 11.195 91.800 51.684 1.00 44.33 112 LYS A O 1
ATOM 724 N N . LEU A 1 95 ? 12.763 90.225 52.073 1.00 41.74 113 LEU A N 1
ATOM 725 C CA . LEU A 1 95 ? 13.028 89.961 50.668 1.00 40.97 113 LEU A CA 1
ATOM 726 C C . LEU A 1 95 ? 12.444 88.634 50.305 1.00 48.69 113 LEU A C 1
ATOM 727 O O . LEU A 1 95 ? 12.626 87.660 51.041 1.00 49.21 113 LEU A O 1
ATOM 732 N N . ARG A 1 96 ? 11.719 88.594 49.186 1.00 47.14 114 ARG A N 1
ATOM 733 C CA . ARG A 1 96 ? 11.082 87.371 48.728 1.00 47.62 114 ARG A CA 1
ATOM 734 C C . ARG A 1 96 ? 11.649 86.955 47.384 1.00 50.63 114 ARG A C 1
ATOM 735 O O . ARG A 1 96 ? 12.124 87.804 46.623 1.00 49.23 114 ARG A O 1
ATOM 743 N N . THR A 1 97 ? 11.602 85.636 47.104 1.00 47.79 115 THR A N 1
ATOM 744 C CA . THR A 1 97 ? 12.117 85.038 45.881 1.00 46.71 115 THR A CA 1
ATOM 745 C C . THR A 1 97 ? 11.016 84.270 45.136 1.00 52.41 115 THR A C 1
ATOM 746 O O . THR A 1 97 ? 10.365 83.371 45.693 1.00 53.34 115 THR A O 1
ATOM 750 N N . LEU A 1 98 ? 10.866 84.614 43.846 1.00 48.46 116 LEU A N 1
ATOM 751 C CA . LEU A 1 98 ? 9.994 83.957 42.873 1.00 47.56 116 LEU A CA 1
ATOM 752 C C . LEU A 1 98 ? 10.883 83.353 41.793 1.00 46.14 116 LEU A C 1
ATOM 753 O O . LEU A 1 98 ? 11.799 84.026 41.315 1.00 44.38 116 LEU A O 1
ATOM 758 N N . GLN A 1 99 ? 10.619 82.101 41.412 1.00 40.05 117 GLN A N 1
ATOM 759 C CA . GLN A 1 99 ? 11.385 81.399 40.375 1.00 39.32 117 GLN A CA 1
ATOM 760 C C . GLN A 1 99 ? 10.505 81.072 39.166 1.00 41.41 117 GLN A C 1
ATOM 761 O O . GLN A 1 99 ? 9.331 80.738 39.359 1.00 41.47 117 GLN A O 1
ATOM 767 N N . ALA A 1 100 ? 11.051 81.117 37.923 1.00 36.13 118 ALA A N 1
ATOM 768 C CA . ALA A 1 100 ? 10.261 80.757 36.728 1.00 35.75 118 ALA A CA 1
ATOM 769 C C . ALA A 1 100 ? 11.068 79.995 35.645 1.00 43.15 118 ALA A C 1
ATOM 770 O O . ALA A 1 100 ? 12.279 80.214 35.480 1.00 44.24 118 ALA A O 1
ATOM 772 N N . VAL A 1 101 ? 10.367 79.094 34.895 1.00 39.44 119 VAL A N 1
ATOM 773 C CA . VAL A 1 101 ? 10.906 78.334 33.743 1.00 38.42 119 VAL A CA 1
ATOM 774 C C . VAL A 1 101 ? 10.046 78.689 32.512 1.00 41.42 119 VAL A C 1
ATOM 775 O O . VAL A 1 101 ? 8.813 78.622 32.577 1.00 39.20 119 VAL A O 1
ATOM 779 N N . THR A 1 102 ? 10.696 79.084 31.408 1.00 38.25 120 THR A N 1
ATOM 780 C CA . THR A 1 102 ? 10.000 79.464 30.170 1.00 37.92 120 THR A CA 1
ATOM 781 C C . THR A 1 102 ? 10.453 78.573 28.986 1.00 43.27 120 THR A C 1
ATOM 782 O O . THR A 1 102 ? 11.492 77.911 29.087 1.00 44.31 120 THR A O 1
ATOM 786 N N . PRO A 1 103 ? 9.719 78.544 27.849 1.00 39.26 121 PRO A N 1
ATOM 787 C CA . PRO A 1 103 ? 10.126 77.649 26.732 1.00 39.68 121 PRO A CA 1
ATOM 788 C C . PRO A 1 103 ? 11.470 77.983 26.072 1.00 41.49 121 PRO A C 1
ATOM 789 O O . PRO A 1 103 ? 12.171 77.062 25.719 1.00 40.53 121 PRO A O 1
ATOM 793 N N . THR A 1 104 ? 11.821 79.267 25.895 1.00 39.65 122 THR A N 1
ATOM 794 C CA . THR A 1 104 ? 13.049 79.726 25.220 1.00 40.13 122 THR A CA 1
ATOM 795 C C . THR A 1 104 ? 13.929 80.561 26.11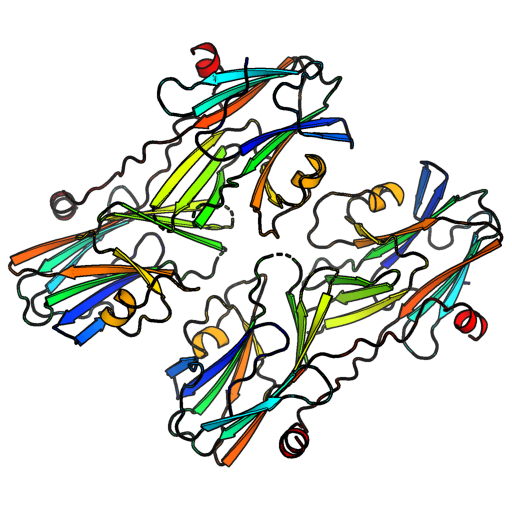6 1.00 45.18 122 THR A C 1
ATOM 796 O O . THR A 1 104 ? 13.445 81.092 27.102 1.00 45.63 122 THR A O 1
ATOM 800 N N . ASP A 1 105 ? 15.192 80.751 25.712 1.00 43.31 123 ASP A N 1
ATOM 801 C CA . ASP A 1 105 ? 16.214 81.573 26.352 1.00 43.15 123 ASP A CA 1
ATOM 802 C C . ASP A 1 105 ? 16.226 82.978 25.735 1.00 50.67 123 ASP A C 1
ATOM 803 O O . ASP A 1 105 ? 17.136 83.775 26.002 1.00 51.58 123 ASP A O 1
ATOM 808 N N . ASP A 1 106 ? 15.214 83.278 24.905 1.00 47.94 124 ASP A N 1
ATOM 809 C CA . ASP A 1 106 ? 15.054 84.576 24.252 1.00 48.41 124 ASP A CA 1
ATOM 810 C C . ASP A 1 106 ? 14.321 85.548 25.230 1.00 49.86 124 ASP A C 1
ATOM 811 O O . ASP A 1 106 ? 13.151 85.911 25.037 1.00 49.36 124 ASP A O 1
ATOM 816 N N . ILE A 1 107 ? 15.020 85.911 26.315 1.00 43.48 125 ILE A N 1
ATOM 817 C CA . ILE A 1 107 ? 14.500 86.756 27.389 1.00 40.35 125 ILE A CA 1
ATOM 818 C C . ILE A 1 107 ? 15.301 88.047 27.413 1.00 44.02 125 ILE A C 1
ATOM 819 O O . ILE A 1 107 ? 16.535 88.030 27.310 1.00 43.93 125 ILE A O 1
ATOM 824 N N . ARG A 1 108 ? 14.572 89.170 27.509 1.00 40.23 126 ARG A N 1
ATOM 825 C CA . ARG A 1 108 ? 15.101 90.528 27.492 1.00 40.18 126 ARG A CA 1
ATOM 826 C C . ARG A 1 108 ? 14.596 91.352 28.663 1.00 45.65 126 ARG A C 1
ATOM 827 O O . ARG A 1 108 ? 13.425 91.246 29.027 1.00 45.74 126 ARG A O 1
ATOM 835 N N . LEU A 1 109 ? 15.453 92.209 29.229 1.00 44.02 127 LEU A N 1
ATOM 836 C CA . LEU A 1 109 ? 15.015 93.157 30.256 1.00 44.46 127 LEU A CA 1
ATOM 837 C C . LEU A 1 109 ? 14.456 94.302 29.506 1.00 48.46 127 LEU A C 1
ATOM 838 O O . LEU A 1 109 ? 15.217 95.111 28.981 1.00 50.31 127 LEU A O 1
ATOM 843 N N . SER A 1 110 ? 13.151 94.299 29.301 1.00 43.70 128 SER A N 1
ATOM 844 C CA . SER A 1 110 ? 12.524 95.324 28.487 1.00 43.53 128 SER A CA 1
ATOM 845 C C . SER A 1 110 ? 11.915 96.446 29.361 1.00 43.06 128 SER A C 1
ATOM 846 O O . SER A 1 110 ? 11.938 96.357 30.596 1.00 40.28 128 SER A O 1
ATOM 849 N N . ASN A 1 111 ? 11.469 97.537 28.702 1.00 39.12 129 ASN A N 1
ATOM 850 C CA . ASN A 1 111 ? 10.837 98.687 29.329 1.00 39.93 129 ASN A CA 1
ATOM 851 C C . ASN A 1 111 ? 9.298 98.528 29.350 1.00 45.64 129 ASN A C 1
ATOM 852 O O . ASN A 1 111 ? 8.622 98.663 28.320 1.00 45.54 129 ASN A O 1
ATOM 857 N N . GLY A 1 112 ? 8.766 98.318 30.543 1.00 43.30 130 GLY A N 1
ATOM 858 C CA . GLY A 1 112 ? 7.332 98.152 30.748 1.00 43.71 130 GLY A CA 1
ATOM 859 C C . GLY A 1 112 ? 6.460 99.221 30.126 1.00 50.01 130 GLY A C 1
ATOM 860 O O . GLY A 1 112 ? 5.383 98.903 29.633 1.00 50.99 130 GLY A O 1
ATOM 861 N N . ARG A 1 113 ? 6.914 100.500 30.141 1.00 46.44 131 ARG A N 1
ATOM 862 C CA . ARG A 1 113 ? 6.155 101.642 29.595 1.00 47.02 131 ARG A CA 1
ATOM 863 C C . ARG A 1 113 ? 5.965 101.543 28.050 1.00 49.26 131 ARG A C 1
ATOM 864 O O . ARG A 1 113 ? 5.109 102.216 27.473 1.00 48.72 131 ARG A O 1
ATOM 867 N N . GLN A 1 114 ? 6.784 100.708 27.397 1.00 44.83 132 GLN A N 1
ATOM 868 C CA . GLN A 1 114 ? 6.759 100.519 25.956 1.00 45.68 132 GLN A CA 1
ATOM 869 C C . GLN A 1 114 ? 6.086 99.195 25.585 1.00 51.62 132 GLN A C 1
ATOM 870 O O . GLN A 1 114 ? 6.564 98.497 24.698 1.00 49.95 132 GLN A O 1
ATOM 876 N N . ASP A 1 115 ? 4.951 98.879 26.229 1.00 52.12 133 ASP A N 1
ATOM 877 C CA . ASP A 1 115 ? 4.263 97.607 26.068 1.00 52.73 133 ASP A CA 1
ATOM 878 C C . ASP A 1 115 ? 2.912 97.669 25.305 1.00 58.84 133 ASP A C 1
ATOM 879 O O . ASP A 1 115 ? 2.119 96.726 25.452 1.00 58.14 133 ASP A O 1
ATOM 884 N N . LYS A 1 116 ? 2.646 98.710 24.482 1.00 56.25 134 LYS A N 1
ATOM 885 C CA . LYS A 1 116 ? 1.372 98.765 23.729 1.00 55.83 134 LYS A CA 1
ATOM 886 C C . LYS A 1 116 ? 1.042 97.375 23.097 1.00 56.87 134 LYS A C 1
ATOM 887 O O . LYS A 1 116 ? -0.101 96.912 23.176 1.00 56.59 134 LYS A O 1
ATOM 893 N N . THR A 1 117 ? 2.068 96.702 22.531 1.00 51.05 135 THR A N 1
ATOM 894 C CA . THR A 1 117 ? 1.973 95.376 21.889 1.00 49.25 135 THR A CA 1
ATOM 895 C C . THR A 1 117 ? 3.173 94.503 22.319 1.00 50.86 135 THR A C 1
ATOM 896 O O . THR A 1 117 ? 4.196 95.052 22.735 1.00 49.90 135 THR A O 1
ATOM 900 N N . PRO A 1 118 ? 3.109 93.165 22.168 1.00 46.45 136 PRO A N 1
ATOM 901 C CA . PRO A 1 118 ? 4.285 92.342 22.506 1.00 45.66 136 PRO A CA 1
ATOM 902 C C . PRO A 1 118 ? 5.531 92.709 21.688 1.00 50.15 136 PRO A C 1
ATOM 903 O O . PRO A 1 118 ? 6.613 92.824 22.266 1.00 49.35 136 PRO A O 1
ATOM 907 N N . LEU A 1 119 ? 5.380 92.956 20.369 1.00 47.94 137 LEU A N 1
ATOM 908 C CA . LEU A 1 119 ? 6.515 93.304 19.497 1.00 47.92 137 LEU A CA 1
ATOM 909 C C . LEU A 1 119 ? 7.157 94.648 19.891 1.00 50.11 137 LEU A C 1
ATOM 910 O O . LEU A 1 119 ? 8.367 94.793 19.750 1.00 50.47 137 LEU A O 1
ATOM 915 N N . LEU A 1 120 ? 6.376 95.607 20.411 1.00 44.86 138 LEU A N 1
ATOM 916 C CA . LEU A 1 120 ? 6.960 96.888 20.821 1.00 44.48 138 LEU A CA 1
ATOM 917 C C . LEU A 1 120 ? 7.729 96.728 22.125 1.00 49.69 138 LEU A C 1
ATOM 918 O O . LEU A 1 120 ? 8.815 97.297 22.257 1.00 52.13 138 LEU A O 1
ATOM 923 N N . LEU A 1 121 ? 7.177 95.964 23.086 1.00 44.54 139 LEU A N 1
ATOM 924 C CA . LEU A 1 121 ? 7.820 95.689 24.371 1.00 42.97 139 LEU A CA 1
ATOM 925 C C . LEU A 1 121 ? 9.142 94.996 24.158 1.00 46.02 139 LEU A C 1
ATOM 926 O O . LEU A 1 121 ? 10.133 95.491 24.677 1.00 44.44 139 LEU A O 1
ATOM 931 N N . TYR A 1 122 ? 9.152 93.876 23.384 1.00 44.48 140 TYR A N 1
ATOM 932 C CA . TYR A 1 122 ? 10.307 93.021 23.095 1.00 45.65 140 TYR A CA 1
ATOM 933 C C . TYR A 1 122 ? 11.458 93.828 22.490 1.00 49.87 140 TYR A C 1
ATOM 934 O O . TYR A 1 122 ? 12.602 93.685 22.947 1.00 49.08 140 TYR A O 1
ATOM 943 N N . GLU A 1 123 ? 11.147 94.735 21.534 1.00 47.24 141 GLU A N 1
ATOM 944 C CA . GLU A 1 123 ? 12.160 95.571 20.872 1.00 48.21 141 GLU A CA 1
ATOM 945 C C . GLU A 1 123 ? 12.372 96.938 21.585 1.00 51.73 141 GLU A C 1
ATOM 946 O O . GLU A 1 123 ? 12.987 97.840 20.997 1.00 52.27 141 GLU A O 1
ATOM 952 N N . SER A 1 124 ? 11.915 97.070 22.853 1.00 47.72 142 SER A N 1
ATOM 953 C CA . SER A 1 124 ? 12.041 98.320 23.600 1.00 48.55 142 SER A CA 1
ATOM 954 C C . SER A 1 124 ? 13.472 98.495 24.083 1.00 56.43 142 SER A C 1
ATOM 955 O O . SER A 1 124 ? 14.113 97.551 24.554 1.00 54.88 142 SER A O 1
ATOM 958 N N . GLY A 1 125 ? 13.993 99.678 23.818 1.00 58.23 143 GLY A N 1
ATOM 959 C CA . GLY A 1 125 ? 15.371 100.005 24.146 1.00 60.37 143 GLY A CA 1
ATOM 960 C C . GLY A 1 125 ? 15.515 101.140 25.128 1.00 66.93 143 GLY A C 1
ATOM 961 O O . GLY A 1 125 ? 16.638 101.402 25.592 1.00 67.22 143 GLY A O 1
ATOM 962 N N . LYS A 1 126 ? 14.364 101.809 25.456 1.00 63.16 144 LYS A N 1
ATOM 963 C CA . LYS A 1 126 ? 14.315 102.956 26.364 1.00 63.31 144 LYS A CA 1
ATOM 964 C C . LYS A 1 126 ? 14.801 102.531 27.746 1.00 64.30 144 LYS A C 1
ATOM 965 O O . LYS A 1 126 ? 14.465 101.432 28.211 1.00 61.87 144 LYS A O 1
ATOM 971 N N . ARG A 1 127 ? 15.695 103.370 28.337 1.00 60.87 145 ARG A N 1
ATOM 972 C CA . ARG A 1 127 ? 16.347 103.125 29.630 1.00 58.84 145 ARG A CA 1
ATOM 973 C C . ARG A 1 127 ? 15.335 103.207 30.750 1.00 62.99 145 ARG A C 1
ATOM 974 O O . ARG A 1 127 ? 14.485 104.109 30.773 1.00 64.25 145 ARG A O 1
ATOM 982 N N . THR A 1 128 ? 15.403 102.220 31.644 1.00 57.87 146 THR A N 1
ATOM 983 C CA . THR A 1 128 ? 14.530 102.133 32.800 1.00 57.23 146 THR A CA 1
ATOM 984 C C . THR A 1 128 ? 15.316 101.578 33.991 1.00 61.08 146 THR A C 1
ATOM 985 O O . THR A 1 128 ? 16.252 100.778 33.821 1.00 59.24 146 THR A O 1
ATOM 989 N N . ASP A 1 129 ? 14.931 102.026 35.194 1.00 59.07 147 ASP A N 1
ATOM 990 C CA . ASP A 1 129 ? 15.540 101.596 36.449 1.00 58.84 147 ASP A CA 1
ATOM 991 C C . ASP A 1 129 ? 14.870 100.329 36.960 1.00 61.60 147 ASP A C 1
ATOM 992 O O . ASP A 1 129 ? 15.520 99.542 37.660 1.00 60.26 147 ASP A O 1
ATOM 997 N N . ARG A 1 130 ? 13.569 100.129 36.605 1.00 57.61 148 ARG A N 1
ATOM 998 C CA . ARG A 1 130 ? 12.786 98.961 37.016 1.00 55.90 148 ARG A CA 1
ATOM 999 C C . ARG A 1 130 ? 12.192 98.233 35.750 1.00 55.02 148 ARG A C 1
ATOM 1000 O O . ARG A 1 130 ? 11.008 98.383 35.396 1.00 52.12 148 ARG A O 1
ATOM 1008 N N . PRO A 1 131 ? 13.060 97.424 35.083 1.00 50.30 149 PRO A N 1
ATOM 1009 C CA . PRO A 1 131 ? 12.643 96.711 33.873 1.00 49.25 149 PRO A CA 1
ATOM 1010 C C . PRO A 1 131 ? 11.675 95.581 34.122 1.00 48.61 149 PRO A C 1
ATOM 1011 O O . PRO A 1 131 ? 11.438 95.171 35.256 1.00 50.63 149 PRO A O 1
ATOM 1015 N N . VAL A 1 132 ? 11.157 95.062 33.027 1.00 38.47 150 VAL A N 1
ATOM 1016 C CA . VAL A 1 132 ? 10.262 93.933 33.011 1.00 35.34 150 VAL A CA 1
ATOM 1017 C C . VAL A 1 132 ? 10.921 92.879 32.177 1.00 38.99 150 VAL A C 1
ATOM 1018 O O . VAL A 1 132 ? 11.739 93.186 31.310 1.00 40.54 150 VAL A O 1
ATOM 1022 N N . LEU A 1 133 ? 10.573 91.644 32.415 1.00 33.15 151 LEU A N 1
ATOM 1023 C CA . LEU A 1 133 ? 11.107 90.596 31.594 1.00 31.37 151 LEU A CA 1
ATOM 1024 C C . LEU A 1 133 ? 10.175 90.334 30.450 1.00 36.99 151 LEU A C 1
ATOM 1025 O O . LEU A 1 133 ? 8.958 90.353 30.623 1.00 37.32 151 LEU A O 1
ATOM 1030 N N . ALA A 1 134 ? 10.733 90.134 29.269 1.00 34.97 152 ALA A N 1
ATOM 1031 C CA . ALA A 1 134 ? 9.937 89.831 28.091 1.00 36.34 152 ALA A CA 1
ATOM 1032 C C . ALA A 1 134 ? 10.617 88.749 27.309 1.00 42.68 152 ALA A C 1
ATOM 1033 O O . ALA A 1 134 ? 11.815 88.860 27.064 1.00 43.65 152 ALA A O 1
ATOM 1035 N N . GLY A 1 135 ? 9.866 87.711 26.936 1.00 39.77 153 GLY A N 1
ATOM 1036 C CA . GLY A 1 135 ? 10.372 86.593 26.146 1.00 40.03 153 GLY A CA 1
ATOM 1037 C C . GLY A 1 135 ? 9.622 86.354 24.850 1.00 45.42 153 GLY A C 1
ATOM 1038 O O . GLY A 1 135 ? 8.435 86.658 24.756 1.00 45.20 153 GLY A O 1
ATOM 1039 N N . ARG A 1 136 ? 10.317 85.795 23.852 1.00 44.40 154 ARG A N 1
ATOM 1040 C CA . ARG A 1 136 ? 9.831 85.427 22.516 1.00 46.00 154 ARG A CA 1
ATOM 1041 C C . ARG A 1 136 ? 9.882 83.905 22.350 1.00 51.02 154 ARG A C 1
ATOM 1042 O O . ARG A 1 136 ? 10.945 83.310 22.553 1.00 49.54 154 ARG A O 1
ATOM 1050 N N . CYS A 1 137 ? 8.745 83.284 21.982 1.00 49.35 155 CYS A N 1
ATOM 1051 C CA . CYS A 1 137 ? 8.639 81.835 21.778 1.00 50.08 155 CYS A CA 1
ATOM 1052 C C . CYS A 1 137 ? 8.160 81.522 20.367 1.00 53.80 155 CYS A C 1
ATOM 1053 O O . CYS A 1 137 ? 6.940 81.444 20.141 1.00 53.79 155 CYS A O 1
ATOM 1056 N N . PRO A 1 138 ? 9.101 81.287 19.412 1.00 48.96 156 PRO A N 1
ATOM 1057 C CA . PRO A 1 138 ? 8.689 80.948 18.042 1.00 48.94 156 PRO A CA 1
ATOM 1058 C C . PRO A 1 138 ? 7.886 79.653 18.047 1.00 54.19 156 PRO A C 1
ATOM 1059 O O . PRO A 1 138 ? 8.329 78.664 18.633 1.00 53.53 156 PRO A O 1
ATOM 1063 N N . LEU A 1 139 ? 6.669 79.690 17.468 1.00 51.53 157 LEU A N 1
ATOM 1064 C CA . LEU A 1 139 ? 5.774 78.543 17.485 1.00 52.33 157 LEU A CA 1
ATOM 1065 C C . LEU A 1 139 ? 5.977 77.594 16.308 1.00 58.12 157 LEU A C 1
ATOM 1066 O O . LEU A 1 139 ? 6.477 77.971 15.245 1.00 58.05 157 LEU A O 1
ATOM 1071 N N . ALA A 1 140 ? 5.588 76.334 16.553 1.00 56.30 158 ALA A N 1
ATOM 1072 C CA . ALA A 1 140 ? 5.589 75.182 15.641 1.00 57.98 158 ALA A CA 1
ATOM 1073 C C . ALA A 1 140 ? 4.289 74.386 15.828 1.00 63.39 158 ALA A C 1
ATOM 1074 O O . ALA A 1 140 ? 3.816 74.225 16.968 1.00 63.93 158 ALA A O 1
ATOM 1076 N N . ALA A 1 141 ? 3.688 73.926 14.726 1.00 59.42 159 ALA A N 1
ATOM 1077 C CA . ALA A 1 141 ? 2.468 73.127 14.799 1.00 59.73 159 ALA A CA 1
ATOM 1078 C C . ALA A 1 141 ? 2.764 71.754 15.424 1.00 66.05 159 ALA A C 1
ATOM 1079 O O . ALA A 1 141 ? 3.885 71.246 15.318 1.00 64.88 159 ALA A O 1
ATOM 1081 N N . ASN A 1 142 ? 1.760 71.188 16.111 1.00 65.64 160 ASN A N 1
ATOM 1082 C CA . ASN A 1 142 ? 1.790 69.887 16.795 1.00 67.49 160 ASN A CA 1
ATOM 1083 C C . ASN A 1 142 ? 2.979 69.824 17.791 1.00 69.99 160 ASN A C 1
ATOM 1084 O O . ASN A 1 142 ? 3.773 68.872 17.793 1.00 71.27 160 ASN A O 1
ATOM 1089 N N . SER A 1 143 ? 3.073 70.868 18.644 1.00 63.15 161 SER A N 1
ATOM 1090 C CA . SER A 1 143 ? 4.099 71.013 19.688 1.00 59.95 161 SER A CA 1
ATOM 1091 C C . SER A 1 143 ? 3.480 71.591 20.954 1.00 61.31 161 SER A C 1
ATOM 1092 O O . SER A 1 143 ? 2.436 72.249 20.897 1.00 61.08 161 SER A O 1
ATOM 1095 N N . LYS A 1 144 ? 4.122 71.343 22.100 1.00 56.08 162 LYS A N 1
ATOM 1096 C CA . LYS A 1 144 ? 3.642 71.842 23.385 1.00 53.26 162 LYS A CA 1
ATOM 1097 C C . LYS A 1 144 ? 4.747 72.665 24.081 1.00 56.63 162 LYS A C 1
ATOM 1098 O O . LYS A 1 144 ? 5.909 72.250 24.105 1.00 58.83 162 LYS A O 1
ATOM 1104 N N . LEU A 1 145 ? 4.386 73.852 24.594 1.00 49.09 163 LEU A N 1
ATOM 1105 C CA . LEU A 1 145 ? 5.295 74.731 25.322 1.00 46.40 163 LEU A CA 1
ATOM 1106 C C . LEU A 1 145 ? 4.888 74.776 26.765 1.00 49.53 163 LEU A C 1
ATOM 1107 O O . LEU A 1 145 ? 3.692 74.669 27.063 1.00 47.91 163 LEU A O 1
ATOM 1112 N N . TYR A 1 146 ? 5.871 74.938 27.678 1.00 46.01 164 TYR A N 1
ATOM 1113 C CA . TYR A 1 146 ? 5.570 74.935 29.110 1.00 44.02 164 TYR A CA 1
ATOM 1114 C C . TYR A 1 146 ? 6.187 76.129 29.844 1.00 45.85 164 TYR A C 1
ATOM 1115 O O . TYR A 1 146 ? 7.235 76.645 29.468 1.00 46.04 164 TYR A O 1
ATOM 1124 N N . PHE A 1 147 ? 5.490 76.566 30.882 1.00 41.05 165 PHE A N 1
ATOM 1125 C CA . PHE A 1 147 ? 5.859 77.626 31.810 1.00 39.48 165 PHE A CA 1
ATOM 1126 C C . PHE A 1 147 ? 5.697 77.147 33.224 1.00 45.28 165 PHE A C 1
ATOM 1127 O O . PHE A 1 147 ? 4.757 76.409 33.520 1.00 45.66 165 PHE A O 1
ATOM 1135 N N . CYS A 1 148 ? 6.564 77.588 34.118 1.00 43.11 166 CYS A N 1
ATOM 1136 C CA . CYS A 1 148 ? 6.418 77.198 35.509 1.00 44.18 166 CYS A CA 1
ATOM 1137 C C . CYS A 1 148 ? 6.874 78.332 36.412 1.00 49.89 166 CYS A C 1
ATOM 1138 O O . CYS A 1 148 ? 8.044 78.707 36.373 1.00 51.91 166 CYS A O 1
ATOM 1141 N N . PHE A 1 149 ? 5.949 78.865 37.223 1.00 44.76 167 PHE A N 1
ATOM 1142 C CA . PHE A 1 149 ? 6.184 79.895 38.235 1.00 42.92 167 PHE A CA 1
ATOM 1143 C C . PHE A 1 149 ? 6.075 79.235 39.598 1.00 50.17 167 PHE A C 1
ATOM 1144 O O . PHE A 1 149 ? 5.079 78.569 39.857 1.00 51.06 167 PHE A O 1
ATOM 1152 N N . TYR A 1 150 ? 7.130 79.311 40.420 1.00 48.79 168 TYR A N 1
ATOM 1153 C CA . TYR A 1 150 ? 7.146 78.649 41.735 1.00 50.63 168 TYR A CA 1
ATOM 1154 C C . TYR A 1 150 ? 8.002 79.411 42.767 1.00 55.92 168 TYR A C 1
ATOM 1155 O O . TYR A 1 150 ? 8.846 80.224 42.397 1.00 55.24 168 TYR A O 1
ATOM 1164 N N . GLU A 1 151 ? 7.768 79.131 44.056 1.00 54.97 169 GLU A N 1
ATOM 1165 C CA . GLU A 1 151 ? 8.506 79.654 45.201 1.00 55.72 169 GLU A CA 1
ATOM 1166 C C . GLU A 1 151 ? 9.440 78.568 45.767 1.00 67.17 169 GLU A C 1
ATOM 1167 O O . GLU A 1 151 ? 9.059 77.392 45.827 1.00 67.02 169 GLU A O 1
ATOM 1173 N N . GLN A 1 152 ? 10.666 78.959 46.175 1.00 68.99 170 GLN A N 1
ATOM 1174 C CA . GLN A 1 152 ? 11.633 78.010 46.742 1.00 71.65 170 GLN A CA 1
ATOM 1175 C C . GLN A 1 152 ? 11.934 78.327 48.203 1.00 81.05 170 GLN A C 1
ATOM 1176 O O . GLN A 1 152 ? 12.272 79.472 48.548 1.00 80.22 170 GLN A O 1
ATOM 1182 N N . ASN A 1 153 ? 11.790 77.283 49.054 1.00 81.92 171 ASN A N 1
ATOM 1183 C CA . ASN A 1 153 ? 12.023 77.304 50.499 1.00 83.09 171 ASN A CA 1
ATOM 1184 C C . ASN A 1 153 ? 13.535 77.435 50.731 1.00 86.60 171 ASN A C 1
ATOM 1185 O O . ASN A 1 153 ? 14.298 76.483 50.511 1.00 86.39 171 ASN A O 1
ATOM 1190 N N . ALA A 1 154 ? 13.956 78.655 51.107 1.00 83.09 172 ALA A N 1
ATOM 1191 C CA . ALA A 1 154 ? 15.350 79.058 51.328 1.00 82.58 172 ALA A CA 1
ATOM 1192 C C . ALA A 1 154 ? 16.020 78.279 52.494 1.00 87.84 172 ALA A C 1
ATOM 1193 O O . ALA A 1 154 ? 16.092 78.786 53.614 1.00 88.30 172 ALA A O 1
ATOM 1195 N N . ARG A 1 155 ? 16.526 77.057 52.215 1.00 84.51 173 ARG A N 1
ATOM 1196 C CA . ARG A 1 155 ? 17.222 76.231 53.210 1.00 84.70 173 ARG A CA 1
ATOM 1197 C C . ARG A 1 155 ? 18.697 76.687 53.335 1.00 86.39 173 ARG A C 1
ATOM 1198 O O . ARG A 1 155 ? 19.509 76.390 52.447 1.00 86.71 173 ARG A O 1
ATOM 1200 N N . ALA A 1 156 ? 19.024 77.453 54.412 1.00 79.10 174 ALA A N 1
ATOM 1201 C CA . ALA A 1 156 ? 20.368 77.986 54.675 1.00 76.11 174 ALA A CA 1
ATOM 1202 C C . ALA A 1 156 ? 21.310 76.864 55.124 1.00 76.43 174 ALA A C 1
ATOM 1203 O O . ALA A 1 156 ? 21.033 76.167 56.109 1.00 76.74 174 ALA A O 1
ATOM 1205 N N . ASP A 1 157 ? 22.418 76.687 54.382 1.00 69.27 175 ASP A N 1
ATOM 1206 C CA . ASP A 1 157 ? 23.403 75.637 54.626 1.00 68.55 175 ASP A CA 1
ATOM 1207 C C . ASP A 1 157 ? 24.087 75.763 55.998 1.00 68.73 175 ASP A C 1
ATOM 1208 O O . ASP A 1 157 ? 24.488 74.720 56.537 1.00 69.69 175 ASP A O 1
ATOM 1213 N N . TYR A 1 158 ? 24.218 77.006 56.569 1.00 60.16 176 TYR A N 1
ATOM 1214 C CA . TYR A 1 158 ? 24.869 77.185 57.875 1.00 58.54 176 TYR A CA 1
ATOM 1215 C C . TYR A 1 158 ? 24.053 78.093 58.817 1.00 61.81 176 TYR A C 1
ATOM 1216 O O . TYR A 1 158 ? 23.491 79.098 58.391 1.00 61.92 176 TYR A O 1
ATOM 1225 N N . ASN A 1 159 ? 23.962 77.683 60.101 1.00 57.13 177 ASN A N 1
ATOM 1226 C CA . ASN A 1 159 ? 23.279 78.357 61.207 1.00 56.00 177 ASN A CA 1
ATOM 1227 C C . ASN A 1 159 ? 24.293 78.683 62.268 1.00 56.91 177 ASN A C 1
ATOM 1228 O O . ASN A 1 159 ? 25.307 77.990 62.327 1.00 57.19 177 ASN A O 1
ATOM 1233 N N . TYR A 1 160 ? 24.036 79.686 63.136 1.00 50.49 178 TYR A N 1
ATOM 1234 C CA . TYR A 1 160 ? 24.978 80.065 64.196 1.00 48.97 178 TYR A CA 1
ATOM 1235 C C . TYR A 1 160 ? 25.210 78.933 65.224 1.00 57.08 178 TYR A C 1
ATOM 1236 O O . TYR A 1 160 ? 26.288 78.874 65.820 1.00 57.30 178 TYR A O 1
ATOM 1245 N N . PHE A 1 161 ? 24.220 78.035 65.412 1.00 56.65 179 PHE A N 1
ATOM 1246 C CA . PHE A 1 161 ? 24.300 76.929 66.373 1.00 59.11 179 PHE A CA 1
ATOM 1247 C C . PHE A 1 161 ? 25.362 75.908 65.975 1.00 62.27 179 PHE A C 1
ATOM 1248 O O . PHE A 1 161 ? 26.045 75.376 66.851 1.00 62.76 179 PHE A O 1
ATOM 1264 N N . LEU A 1 163 ? 28.121 76.495 63.937 1.00 58.10 181 LEU A N 1
ATOM 1265 C CA . LEU A 1 163 ? 29.431 77.136 63.786 1.00 56.83 181 LEU A CA 1
ATOM 1266 C C . LEU A 1 163 ? 30.471 76.701 64.856 1.00 63.10 181 LEU A C 1
ATOM 1267 O O . LEU A 1 163 ? 31.558 76.330 64.419 1.00 63.70 181 LEU A O 1
ATOM 1272 N N . PRO A 1 164 ? 30.222 76.684 66.198 1.00 60.91 182 PRO A N 1
ATOM 1273 C CA . PRO A 1 164 ? 31.304 76.302 67.128 1.00 62.24 182 PRO A CA 1
ATOM 1274 C C . PRO A 1 164 ? 31.838 74.869 66.930 1.00 68.67 182 PRO A C 1
ATOM 1275 O O . PRO A 1 164 ? 33.045 74.657 67.075 1.00 68.73 182 PRO A O 1
ATOM 1279 N N . ASP A 1 165 ? 30.969 73.908 66.587 1.00 67.19 183 ASP A N 1
ATOM 1280 C CA . ASP A 1 165 ? 31.384 72.517 66.372 1.00 69.71 183 ASP A CA 1
ATOM 1281 C C . ASP A 1 165 ? 32.143 72.377 65.055 1.00 73.90 183 ASP A C 1
ATOM 1282 O O . ASP A 1 165 ? 33.193 71.728 65.022 1.00 75.07 183 ASP A O 1
ATOM 1287 N N . LEU A 1 166 ? 31.618 73.008 63.979 1.00 68.26 184 LEU A N 1
ATOM 1288 C CA . LEU A 1 166 ? 32.215 73.020 62.646 1.00 66.49 184 LEU A CA 1
ATOM 1289 C C . LEU A 1 166 ? 33.610 73.651 62.672 1.00 68.77 184 LEU A C 1
ATOM 1290 O O . LEU A 1 166 ? 34.524 73.144 62.017 1.00 69.75 184 LEU A O 1
ATOM 1295 N N . PHE A 1 167 ? 33.780 74.728 63.442 1.00 62.86 185 PHE A N 1
ATOM 1296 C CA . PHE A 1 167 ? 35.075 75.387 63.594 1.00 62.38 185 PHE A CA 1
ATOM 1297 C C . PHE A 1 167 ? 36.091 74.420 64.235 1.00 68.46 185 PHE A C 1
ATOM 1298 O O . PHE A 1 167 ? 37.237 74.347 63.780 1.00 70.10 185 PHE A O 1
ATOM 1306 N N . ALA A 1 168 ? 35.656 73.669 65.266 1.00 63.95 186 ALA A N 1
ATOM 1307 C CA . ALA A 1 168 ? 36.498 72.704 65.969 1.00 65.15 186 ALA A CA 1
ATOM 1308 C C . ALA A 1 168 ? 36.802 71.474 65.103 1.00 70.14 186 ALA A C 1
ATOM 1309 O O . ALA A 1 168 ? 37.882 70.901 65.225 1.00 72.50 186 ALA A O 1
ATOM 1311 N N . LYS A 1 169 ? 35.859 71.086 64.228 1.00 64.58 187 LYS A N 1
ATOM 1312 C CA . LYS A 1 169 ? 35.944 69.937 63.334 1.00 64.84 187 LYS A CA 1
ATOM 1313 C C . LYS A 1 169 ? 37.005 70.120 62.225 1.00 67.92 187 LYS A C 1
ATOM 1314 O O . LYS A 1 169 ? 37.670 69.145 61.876 1.00 71.22 187 LYS A O 1
ATOM 1320 N N . ILE A 1 170 ? 37.155 71.339 61.671 1.00 60.82 188 ILE A N 1
ATOM 1321 C CA . ILE A 1 170 ? 38.071 71.667 60.563 1.00 57.82 188 ILE A CA 1
ATOM 1322 C C . ILE A 1 170 ? 39.545 71.526 61.014 1.00 78.22 188 ILE A C 1
ATOM 1323 O O . ILE A 1 170 ? 39.977 72.155 61.975 1.00 51.78 188 ILE A O 1
ATOM 1328 N N . ALA B 1 2 ? 44.464 81.559 61.776 1.00 74.66 20 ALA B N 1
ATOM 1329 C CA . ALA B 1 2 ? 45.588 82.378 62.233 1.00 75.66 20 ALA B CA 1
ATOM 1330 C C . ALA B 1 2 ? 45.714 83.667 61.395 1.00 79.02 20 ALA B C 1
ATOM 1331 O O . ALA B 1 2 ? 45.647 84.776 61.943 1.00 79.35 20 ALA B O 1
ATOM 1333 N N . GLN B 1 3 ? 45.889 83.504 60.066 1.00 73.19 21 GLN B N 1
ATOM 1334 C CA . GLN B 1 3 ? 45.978 84.559 59.054 1.00 70.97 21 GLN B CA 1
ATOM 1335 C C . GLN B 1 3 ? 44.558 84.891 58.552 1.00 69.05 21 GLN B C 1
ATOM 1336 O O . GLN B 1 3 ? 43.757 83.970 58.353 1.00 69.09 21 GLN B O 1
ATOM 1342 N N . GLN B 1 4 ? 44.256 86.197 58.352 1.00 59.81 22 GLN B N 1
ATOM 1343 C CA . GLN B 1 4 ? 42.954 86.703 57.910 1.00 55.52 22 GLN B CA 1
ATOM 1344 C C . GLN B 1 4 ? 42.503 86.092 56.556 1.00 58.08 22 GLN B C 1
ATOM 1345 O O . GLN B 1 4 ? 43.277 86.007 55.600 1.00 59.87 22 GLN B O 1
ATOM 1351 N N . LEU B 1 5 ? 41.252 85.643 56.510 1.00 51.99 23 LEU B N 1
ATOM 1352 C CA . LEU B 1 5 ? 40.658 85.088 55.307 1.00 51.65 23 LEU B CA 1
ATOM 1353 C C . LEU B 1 5 ? 39.640 86.088 54.761 1.00 57.67 23 LEU B C 1
ATOM 1354 O O . LEU B 1 5 ? 39.174 86.974 55.491 1.00 57.14 23 LEU B O 1
ATOM 1359 N N . THR B 1 6 ? 39.352 85.997 53.466 1.00 56.24 24 THR B N 1
ATOM 1360 C CA . THR B 1 6 ? 38.489 86.963 52.790 1.00 56.42 24 THR B CA 1
ATOM 1361 C C . THR B 1 6 ? 37.161 86.312 52.332 1.00 60.89 24 THR B C 1
ATOM 1362 O O . THR B 1 6 ? 37.161 85.121 52.014 1.00 62.30 24 THR B O 1
ATOM 1366 N N . PRO B 1 7 ? 36.016 87.051 52.293 1.00 56.34 25 PRO B N 1
ATOM 1367 C CA . PRO B 1 7 ? 34.770 86.431 51.814 1.00 55.65 25 PRO B CA 1
ATOM 1368 C C . PRO B 1 7 ? 34.832 86.102 50.314 1.00 62.86 25 PRO B C 1
ATOM 1369 O O . PRO B 1 7 ? 35.664 86.687 49.595 1.00 61.29 25 PRO B O 1
ATOM 1373 N N . PRO B 1 8 ? 33.940 85.204 49.803 1.00 63.37 26 PRO B N 1
ATOM 1374 C CA . PRO B 1 8 ? 33.939 84.897 48.353 1.00 64.06 26 PRO B CA 1
ATOM 1375 C C . PRO B 1 8 ? 33.852 86.144 47.453 1.00 64.88 26 PRO B C 1
ATOM 1376 O O . PRO B 1 8 ? 34.290 86.099 46.301 1.00 64.59 26 PRO B O 1
ATOM 1380 N N . ALA B 1 9 ? 33.305 87.250 48.002 1.00 58.60 27 ALA B N 1
ATOM 1381 C CA . ALA B 1 9 ? 33.167 88.567 47.376 1.00 57.19 27 ALA B CA 1
ATOM 1382 C C . ALA B 1 9 ? 33.014 89.651 48.436 1.00 56.99 27 ALA B C 1
ATOM 1383 O O . ALA B 1 9 ? 32.633 89.356 49.568 1.00 55.22 27 ALA B O 1
ATOM 1385 N N . GLY B 1 10 ? 33.294 90.893 48.060 1.00 51.35 28 GLY B N 1
ATOM 1386 C CA . GLY B 1 10 ? 33.149 92.035 48.951 1.00 49.39 28 GLY B CA 1
ATOM 1387 C C . GLY B 1 10 ? 34.252 92.170 49.968 1.00 51.45 28 GLY B C 1
ATOM 1388 O O . GLY B 1 10 ? 35.245 91.436 49.933 1.00 50.73 28 GLY B O 1
ATOM 1389 N N . THR B 1 11 ? 34.056 93.111 50.903 1.00 47.47 29 THR B N 1
ATOM 1390 C CA . THR B 1 11 ? 35.024 93.396 51.951 1.00 46.78 29 THR B CA 1
ATOM 1391 C C . THR B 1 11 ? 34.359 93.298 53.333 1.00 46.03 29 THR B C 1
ATOM 1392 O O . THR B 1 11 ? 33.359 93.982 53.605 1.00 43.61 29 THR B O 1
ATOM 1396 N N . PHE B 1 12 ? 34.944 92.437 54.194 1.00 39.64 30 PHE B N 1
ATOM 1397 C CA . PHE B 1 12 ? 34.536 92.233 55.584 1.00 36.90 30 PHE B CA 1
ATOM 1398 C C . PHE B 1 12 ? 35.584 92.885 56.474 1.00 38.88 30 PHE B C 1
ATOM 1399 O O . PHE B 1 12 ? 36.769 92.516 56.481 1.00 39.59 30 PHE B O 1
ATOM 1407 N N . ARG B 1 13 ? 35.140 93.915 57.170 1.00 33.44 31 ARG B N 1
ATOM 1408 C CA . ARG B 1 13 ? 35.968 94.764 58.007 1.00 32.87 31 ARG B CA 1
ATOM 1409 C C . ARG B 1 13 ? 35.569 94.619 59.475 1.00 36.29 31 ARG B C 1
ATOM 1410 O O . ARG B 1 13 ? 34.383 94.565 59.794 1.00 35.10 31 ARG B O 1
ATOM 1418 N N . LEU B 1 14 ? 36.578 94.527 60.361 1.00 33.40 32 LEU B N 1
ATOM 1419 C CA . LEU B 1 14 ? 36.386 94.390 61.799 1.00 32.60 32 LEU B CA 1
ATOM 1420 C C . LEU B 1 14 ? 36.825 95.643 62.552 1.00 37.59 32 LEU B C 1
ATOM 1421 O O . LEU B 1 14 ? 37.877 96.219 62.268 1.00 38.47 32 LEU B O 1
ATOM 1426 N N . GLY B 1 15 ? 36.013 96.043 63.511 1.00 33.79 33 GLY B N 1
ATOM 1427 C CA . GLY B 1 15 ? 36.288 97.194 64.350 1.00 34.33 33 GLY B CA 1
ATOM 1428 C C . GLY B 1 15 ? 35.987 96.887 65.796 1.00 39.63 33 GLY B C 1
ATOM 1429 O O . GLY B 1 15 ? 35.318 95.901 66.111 1.00 39.49 33 GLY B O 1
ATOM 1430 N N . ILE B 1 16 ? 36.487 97.717 66.676 1.00 37.73 34 ILE B N 1
ATOM 1431 C CA . ILE B 1 16 ? 36.266 97.591 68.105 1.00 39.17 34 ILE B CA 1
ATOM 1432 C C . ILE B 1 16 ? 35.942 98.956 68.670 1.00 46.05 34 ILE B C 1
ATOM 1433 O O . ILE B 1 16 ? 36.387 99.972 68.125 1.00 46.24 34 ILE B O 1
ATOM 1438 N N . SER B 1 17 ? 35.115 98.969 69.725 1.00 44.17 35 SER B N 1
ATOM 1439 C CA . SER B 1 17 ? 34.759 100.154 70.479 1.00 45.12 35 SER B CA 1
ATOM 1440 C C . SER B 1 17 ? 34.960 99.851 71.972 1.00 49.42 35 SER B C 1
ATOM 1441 O O . SER B 1 17 ? 35.013 98.691 72.385 1.00 47.41 35 SER B O 1
ATOM 1444 N N . LYS B 1 18 ? 35.153 100.912 72.749 1.00 48.19 36 LYS B N 1
ATOM 1445 C CA . LYS B 1 18 ? 35.348 100.963 74.200 1.00 48.34 36 LYS B CA 1
ATOM 1446 C C . LYS B 1 18 ? 34.786 102.292 74.618 1.00 51.05 36 LYS B C 1
ATOM 1447 O O . LYS B 1 18 ? 35.415 103.327 74.376 1.00 50.54 36 LYS B O 1
ATOM 1453 N N . GLY B 1 19 ? 33.549 102.269 75.091 1.00 47.37 37 GLY B N 1
ATOM 1454 C CA . GLY B 1 19 ? 32.835 103.482 75.450 1.00 47.86 37 GLY B CA 1
ATOM 1455 C C . GLY B 1 19 ? 32.456 104.253 74.205 1.00 51.36 37 GLY B C 1
ATOM 1456 O O . GLY B 1 19 ? 31.828 103.686 73.310 1.00 51.27 37 GLY B O 1
ATOM 1457 N N . THR B 1 20 ? 32.881 105.530 74.124 1.00 47.86 38 THR B N 1
ATOM 1458 C CA . THR B 1 20 ? 32.619 106.450 73.003 1.00 47.46 38 THR B CA 1
ATOM 1459 C C . THR B 1 20 ? 33.745 106.366 71.949 1.00 52.02 38 THR B C 1
ATOM 1460 O O . THR B 1 20 ? 33.630 106.958 70.873 1.00 50.40 38 THR B O 1
ATOM 1464 N N . ASP B 1 21 ? 34.821 105.607 72.264 1.00 50.03 39 ASP B N 1
ATOM 1465 C CA . ASP B 1 21 ? 35.967 105.388 71.383 1.00 49.66 39 ASP B CA 1
ATOM 1466 C C . ASP B 1 21 ? 35.802 104.135 70.561 1.00 53.10 39 ASP B C 1
ATOM 1467 O O . ASP B 1 21 ? 35.321 103.119 71.069 1.00 52.09 39 ASP B O 1
ATOM 1472 N N . SER B 1 22 ? 36.234 104.206 69.292 1.00 49.33 40 SER B N 1
ATOM 1473 C CA . SER B 1 22 ? 36.205 103.121 68.315 1.00 47.18 40 SER B CA 1
ATOM 1474 C C . SER B 1 22 ? 37.170 103.375 67.169 1.00 52.79 40 SER B C 1
ATOM 1475 O O . SER B 1 22 ? 37.531 104.525 66.878 1.00 54.31 40 SER B O 1
ATOM 1478 N N . HIS B 1 23 ? 37.569 102.295 66.493 1.00 48.08 41 HIS B N 1
ATOM 1479 C CA . HIS B 1 23 ? 38.411 102.364 65.300 1.00 47.04 41 HIS B CA 1
ATOM 1480 C C . HIS B 1 23 ? 38.349 101.033 64.576 1.00 48.46 41 HIS B C 1
ATOM 1481 O O . HIS B 1 23 ? 38.076 100.005 65.204 1.00 48.21 41 HIS B O 1
ATOM 1488 N N . TRP B 1 24 ? 38.597 101.053 63.257 1.00 42.46 42 TRP B N 1
ATOM 1489 C CA . TRP B 1 24 ? 38.635 99.837 62.448 1.00 39.24 42 TRP B CA 1
ATOM 1490 C C . TRP B 1 24 ? 39.991 99.169 62.625 1.00 43.99 42 TRP B C 1
ATOM 1491 O O . TRP B 1 24 ? 41.018 99.847 62.554 1.00 47.15 42 TRP B O 1
ATOM 1502 N N . LEU B 1 25 ? 40.004 97.853 62.883 1.00 36.85 43 LEU B N 1
ATOM 1503 C CA . LEU B 1 25 ? 41.238 97.104 63.079 1.00 35.02 43 LEU B CA 1
ATOM 1504 C C . LEU B 1 25 ? 42.013 96.985 61.810 1.00 42.23 43 LEU B C 1
ATOM 1505 O O . LEU B 1 25 ? 41.422 96.810 60.750 1.00 43.17 43 LEU B O 1
ATOM 1510 N N . ALA B 1 26 ? 43.343 97.080 61.910 1.00 42.07 44 ALA B N 1
ATOM 1511 C CA . ALA B 1 26 ? 44.280 96.916 60.797 1.00 42.52 44 ALA B CA 1
ATOM 1512 C C . ALA B 1 26 ? 44.461 95.406 60.502 1.00 48.93 44 ALA B C 1
ATOM 1513 O O . ALA B 1 26 ? 44.198 94.594 61.398 1.00 47.14 44 ALA B O 1
ATOM 1515 N N . PRO B 1 27 ? 44.869 95.008 59.261 1.00 49.16 45 PRO B N 1
ATOM 1516 C CA . PRO B 1 27 ? 44.953 93.581 58.905 1.00 48.73 45 PRO B CA 1
ATOM 1517 C C . PRO B 1 27 ? 45.538 92.619 59.968 1.00 53.09 45 PRO B C 1
ATOM 1518 O O . PRO B 1 27 ? 44.941 91.533 60.165 1.00 54.48 45 PRO B O 1
ATOM 1522 N N . GLN B 1 28 ? 46.673 92.957 60.621 1.00 46.74 46 GLN B N 1
ATOM 1523 C CA . GLN B 1 28 ? 47.219 92.030 61.624 1.00 46.18 46 GLN B CA 1
ATOM 1524 C C . GLN B 1 28 ? 47.285 92.673 63.006 1.00 52.87 46 GLN B C 1
ATOM 1525 O O . GLN B 1 28 ? 48.052 92.222 63.868 1.00 52.40 46 GLN B O 1
ATOM 1531 N N . GLU B 1 29 ? 46.415 93.690 63.234 1.00 50.67 47 GLU B N 1
ATOM 1532 C CA . GLU B 1 29 ? 46.343 94.447 64.475 1.00 50.44 47 GLU B CA 1
ATOM 1533 C C . GLU B 1 29 ? 45.963 93.531 65.647 1.00 56.66 47 GLU B C 1
ATOM 1534 O O . GLU B 1 29 ? 44.998 92.760 65.554 1.00 55.58 47 GLU B O 1
ATOM 1540 N N . LYS B 1 30 ? 46.763 93.613 66.732 1.00 55.08 48 LYS B N 1
ATOM 1541 C CA . LYS B 1 30 ? 46.592 92.869 67.981 1.00 54.65 48 LYS B CA 1
ATOM 1542 C C . LYS B 1 30 ? 45.640 93.616 68.926 1.00 57.86 48 LYS B C 1
ATOM 1543 O O . LYS B 1 30 ? 45.696 94.856 69.012 1.00 57.36 48 LYS B O 1
ATOM 1549 N N . VAL B 1 31 ? 44.745 92.864 69.610 1.00 52.88 49 VAL B N 1
ATOM 1550 C CA . VAL B 1 31 ? 43.788 93.442 70.566 1.00 51.67 49 VAL B CA 1
ATOM 1551 C C . VAL B 1 31 ? 43.959 92.711 71.889 1.00 57.17 49 VAL B C 1
ATOM 1552 O O . VAL B 1 31 ? 44.034 91.476 71.916 1.00 57.43 49 VAL B O 1
ATOM 1556 N N . LYS B 1 32 ? 44.037 93.488 72.985 1.00 54.41 50 LYS B N 1
ATOM 1557 C CA . LYS B 1 32 ? 44.183 92.977 74.341 1.00 54.85 50 LYS B CA 1
ATOM 1558 C C . LYS B 1 32 ? 42.890 92.271 74.775 1.00 57.44 50 LYS B C 1
ATOM 1559 O O . LYS B 1 32 ? 41.811 92.896 74.826 1.00 58.22 50 LYS B O 1
ATOM 1565 N N . GLY B 1 33 ? 43.018 90.969 75.035 1.00 51.60 51 GLY B N 1
ATOM 1566 C CA . GLY B 1 33 ? 41.932 90.102 75.491 1.00 51.44 51 GLY B CA 1
ATOM 1567 C C . GLY B 1 33 ? 41.091 89.450 74.411 1.00 56.65 51 GLY B C 1
ATOM 1568 O O . GLY B 1 33 ? 40.234 88.620 74.729 1.00 56.87 51 GLY B O 1
ATOM 1569 N N . ILE B 1 34 ? 41.310 89.827 73.127 1.00 52.99 52 ILE B N 1
ATOM 1570 C CA . ILE B 1 34 ? 40.545 89.298 71.994 1.00 51.38 52 ILE B CA 1
ATOM 1571 C C . ILE B 1 34 ? 41.515 88.708 70.945 1.00 51.95 52 ILE B C 1
ATOM 1572 O O . ILE B 1 34 ? 42.442 89.393 70.493 1.00 50.66 52 ILE B O 1
ATOM 1577 N N . ALA B 1 35 ? 41.261 87.446 70.555 1.00 47.10 53 ALA B N 1
ATOM 1578 C CA . ALA B 1 35 ? 42.037 86.719 69.554 1.00 47.22 53 ALA B CA 1
ATOM 1579 C C . ALA B 1 35 ? 41.168 86.349 68.347 1.00 50.69 53 ALA B C 1
ATOM 1580 O O . ALA B 1 35 ? 39.990 86.046 68.518 1.00 49.94 53 ALA B O 1
ATOM 1582 N N . PHE B 1 36 ? 41.763 86.347 67.134 1.00 47.22 54 PHE B N 1
ATOM 1583 C CA . PHE B 1 36 ? 41.053 86.046 65.899 1.00 46.76 54 PHE B CA 1
ATOM 1584 C C . PHE B 1 36 ? 41.647 84.853 65.174 1.00 54.06 54 PHE B C 1
ATOM 1585 O O . PHE B 1 36 ? 42.765 84.932 64.641 1.00 55.04 54 PHE B O 1
ATOM 1593 N N . ARG B 1 37 ? 40.886 83.745 65.138 1.00 52.73 55 ARG B N 1
ATOM 1594 C CA . ARG B 1 37 ? 41.288 82.533 64.419 1.00 54.53 55 ARG B CA 1
ATOM 1595 C C . ARG B 1 37 ? 40.384 82.363 63.214 1.00 58.70 55 ARG B C 1
ATOM 1596 O O . ARG B 1 37 ? 39.167 82.442 63.355 1.00 56.91 55 ARG B O 1
ATOM 1604 N N . TRP B 1 38 ? 40.983 82.172 62.031 1.00 57.90 56 TRP B N 1
ATOM 1605 C CA . TRP B 1 38 ? 40.287 82.013 60.741 1.00 57.87 56 TRP B CA 1
ATOM 1606 C C . TRP B 1 38 ? 40.514 80.619 60.178 1.00 61.69 56 TRP B C 1
ATOM 1607 O O . TRP B 1 38 ? 41.652 80.158 60.133 1.00 62.78 56 TRP B O 1
ATOM 1618 N N . LYS B 1 39 ? 39.445 79.953 59.748 1.00 57.23 57 LYS B N 1
ATOM 1619 C CA . LYS B 1 39 ? 39.518 78.610 59.166 1.00 57.30 57 LYS B CA 1
ATOM 1620 C C . LYS B 1 39 ? 38.693 78.566 57.892 1.00 60.09 57 LYS B C 1
ATOM 1621 O O . LYS B 1 39 ? 37.567 79.049 57.868 1.00 58.03 57 LYS B O 1
ATOM 1627 N N . ALA B 1 40 ? 39.266 78.015 56.830 1.00 58.36 58 ALA B N 1
ATOM 1628 C CA . ALA B 1 40 ? 38.612 77.884 55.536 1.00 58.10 58 ALA B CA 1
ATOM 1629 C C . ALA B 1 40 ? 37.554 76.790 55.569 1.00 63.85 58 ALA B C 1
ATOM 1630 O O . ALA B 1 40 ? 37.700 75.812 56.305 1.00 63.88 58 ALA B O 1
ATOM 1632 N N . LEU B 1 41 ? 36.480 76.970 54.783 1.00 62.05 59 LEU B N 1
ATOM 1633 C CA . LEU B 1 41 ? 35.398 75.994 54.683 1.00 63.19 59 LEU B CA 1
ATOM 1634 C C . LEU B 1 41 ? 35.817 74.887 53.711 1.00 72.58 59 LEU B C 1
ATOM 1635 O O . LEU B 1 41 ? 36.253 75.185 52.592 1.00 72.36 59 LEU B O 1
ATOM 1640 N N . PRO B 1 42 ? 35.739 73.606 54.137 1.00 73.45 60 PRO B N 1
ATOM 1641 C CA . PRO B 1 42 ? 36.218 72.520 53.265 1.00 75.99 60 PRO B CA 1
ATOM 1642 C C . PRO B 1 42 ? 35.262 72.171 52.112 1.00 83.28 60 PRO B C 1
ATOM 1643 O O . PRO B 1 42 ? 35.724 71.868 51.005 1.00 82.39 60 PRO B O 1
ATOM 1647 N N . ASP B 1 43 ? 33.943 72.200 52.373 1.00 83.27 61 ASP B N 1
ATOM 1648 C CA . ASP B 1 43 ? 32.913 71.829 51.403 1.00 84.66 61 ASP B CA 1
ATOM 1649 C C . ASP B 1 43 ? 32.757 72.922 50.359 1.00 88.07 61 ASP B C 1
ATOM 1650 O O . ASP B 1 43 ? 33.237 72.758 49.233 1.00 88.27 61 ASP B O 1
ATOM 1655 N N . THR B 1 44 ? 32.116 74.047 50.745 1.00 83.59 62 THR B N 1
ATOM 1656 C CA . THR B 1 44 ? 31.856 75.190 49.868 1.00 81.72 62 THR B CA 1
ATOM 1657 C C . THR B 1 44 ? 32.979 76.252 49.993 1.00 82.94 62 THR B C 1
ATOM 1658 O O . THR B 1 44 ? 33.897 76.113 50.814 1.00 82.38 62 THR B O 1
ATOM 1662 N N . ARG B 1 45 ? 32.905 77.285 49.126 1.00 77.49 63 ARG B N 1
ATOM 1663 C CA . ARG B 1 45 ? 33.814 78.428 49.129 1.00 76.44 63 ARG B CA 1
ATOM 1664 C C . ARG B 1 45 ? 33.410 79.349 50.293 1.00 74.03 63 ARG B C 1
ATOM 1665 O O . ARG B 1 45 ? 32.245 79.749 50.379 1.00 71.49 63 ARG B O 1
ATOM 1673 N N . GLY B 1 46 ? 34.346 79.611 51.199 1.00 67.63 64 GLY B N 1
ATOM 1674 C CA . GLY B 1 46 ? 34.098 80.466 52.357 1.00 65.17 64 GLY B CA 1
ATOM 1675 C C . GLY B 1 46 ? 34.954 80.185 53.577 1.00 65.31 64 GLY B C 1
ATOM 1676 O O . GLY B 1 46 ? 35.921 79.423 53.500 1.00 65.94 64 GLY B O 1
ATOM 1677 N N . PHE B 1 47 ? 34.608 80.806 54.718 1.00 58.44 65 PHE B N 1
ATOM 1678 C CA . PHE B 1 47 ? 35.373 80.653 55.958 1.00 57.40 65 PHE B CA 1
ATOM 1679 C C . PHE B 1 47 ? 34.519 80.836 57.215 1.00 54.70 65 PHE B C 1
ATOM 1680 O O . PHE B 1 47 ? 33.414 81.365 57.147 1.00 51.73 65 PHE B O 1
ATOM 1688 N N . ILE B 1 48 ? 35.096 80.455 58.370 1.00 50.08 66 ILE B N 1
ATOM 1689 C CA . ILE B 1 48 ? 34.574 80.675 59.714 1.00 48.47 66 ILE B CA 1
ATOM 1690 C C . ILE B 1 48 ? 35.632 81.460 60.469 1.00 51.71 66 ILE B C 1
ATOM 1691 O O . ILE B 1 48 ? 36.827 81.156 60.389 1.00 51.38 66 ILE B O 1
ATOM 1696 N N . LEU B 1 49 ? 35.190 82.514 61.140 1.00 46.66 67 LEU B N 1
ATOM 1697 C CA . LEU B 1 49 ? 36.024 83.316 62.006 1.00 45.56 67 LEU B CA 1
ATOM 1698 C C . LEU B 1 49 ? 35.552 83.075 63.419 1.00 50.70 67 LEU B C 1
ATOM 1699 O O . LEU B 1 49 ? 34.334 83.011 63.646 1.00 49.54 67 LEU B O 1
ATOM 1704 N N . GLU B 1 50 ? 36.520 82.881 64.357 1.00 47.78 68 GLU B N 1
ATOM 1705 C CA . GLU B 1 50 ? 36.264 82.709 65.778 1.00 46.80 68 GLU B CA 1
ATOM 1706 C C . GLU B 1 50 ? 36.917 83.847 66.512 1.00 48.97 68 GLU B C 1
ATOM 1707 O O . GLU B 1 50 ? 38.139 83.991 66.499 1.00 50.32 68 GLU B O 1
ATOM 1713 N N . VAL B 1 51 ? 36.086 84.678 67.114 1.00 43.41 69 VAL B N 1
ATOM 1714 C CA . VAL B 1 51 ? 36.512 85.790 67.934 1.00 42.01 69 VAL B CA 1
ATOM 1715 C C . VAL B 1 51 ? 36.469 85.252 69.372 1.00 47.68 69 VAL B C 1
ATOM 1716 O O . VAL B 1 51 ? 35.391 84.963 69.904 1.00 47.49 69 VAL B O 1
ATOM 1720 N N . ALA B 1 52 ? 37.653 85.010 69.945 1.00 44.50 70 ALA B N 1
ATOM 1721 C CA . ALA B 1 52 ? 37.806 84.477 71.282 1.00 44.86 70 ALA B CA 1
ATOM 1722 C C . ALA B 1 52 ? 38.007 85.623 72.264 1.00 48.81 70 ALA B C 1
ATOM 1723 O O . ALA B 1 52 ? 39.071 86.241 72.306 1.00 48.92 70 ALA B O 1
ATOM 1725 N N . VAL B 1 53 ? 36.968 85.929 73.027 1.00 46.98 71 VAL B N 1
ATOM 1726 C CA . VAL B 1 53 ? 37.031 87.029 73.983 1.00 49.06 71 VAL B CA 1
ATOM 1727 C C . VAL B 1 53 ? 37.394 86.464 75.351 1.00 58.21 71 VAL B C 1
ATOM 1728 O O . VAL B 1 53 ? 36.749 85.531 75.833 1.00 60.36 71 VAL B O 1
ATOM 1732 N N . THR B 1 54 ? 38.455 87.023 75.945 1.00 55.46 72 THR B N 1
ATOM 1733 C CA . THR B 1 54 ? 38.991 86.656 77.253 1.00 57.09 72 THR B CA 1
ATOM 1734 C C . THR B 1 54 ? 38.779 87.839 78.213 1.00 63.11 72 THR B C 1
ATOM 1735 O O . THR B 1 54 ? 38.344 87.645 79.353 1.00 64.05 72 THR B O 1
ATOM 1739 N N . SER B 1 55 ? 39.084 89.061 77.725 1.00 58.07 73 SER B N 1
ATOM 1740 C CA . SER B 1 55 ? 39.022 90.303 78.472 1.00 57.02 73 SER B CA 1
ATOM 1741 C C . SER B 1 55 ? 38.378 91.429 77.656 1.00 59.39 73 SER B C 1
ATOM 1742 O O . SER B 1 55 ? 38.495 91.495 76.426 1.00 56.10 73 SER B O 1
ATOM 1745 N N . LEU B 1 56 ? 37.752 92.356 78.380 1.00 57.95 74 LEU B N 1
ATOM 1746 C CA . LEU B 1 56 ? 37.109 93.555 77.849 1.00 56.64 74 LEU B CA 1
ATOM 1747 C C . LEU B 1 56 ? 37.958 94.801 78.183 1.00 60.81 74 LEU B C 1
ATOM 1748 O O . LEU B 1 56 ? 37.421 95.912 78.213 1.00 59.90 74 LEU B O 1
ATOM 1753 N N . GLN B 1 57 ? 39.280 94.617 78.425 1.00 58.40 75 GLN B N 1
ATOM 1754 C CA . GLN B 1 57 ? 40.163 95.719 78.821 1.00 60.03 75 GLN B CA 1
ATOM 1755 C C . GLN B 1 57 ? 40.406 96.707 77.671 1.00 65.00 75 GLN B C 1
ATOM 1756 O O . GLN B 1 57 ? 40.462 97.913 77.938 1.00 66.15 75 GLN B O 1
ATOM 1762 N N . GLN B 1 58 ? 40.518 96.224 76.419 1.00 60.54 76 GLN B N 1
ATOM 1763 C CA . GLN B 1 58 ? 40.757 97.115 75.289 1.00 59.56 76 GLN B CA 1
ATOM 1764 C C . GLN B 1 58 ? 39.452 97.436 74.580 1.00 61.26 76 GLN B C 1
ATOM 1765 O O . GLN B 1 58 ? 39.271 98.575 74.154 1.00 61.30 76 GLN B O 1
ATOM 1771 N N . ALA B 1 59 ? 38.568 96.434 74.432 1.00 55.57 77 ALA B N 1
ATOM 1772 C CA . ALA B 1 59 ? 37.316 96.572 73.707 1.00 53.69 77 ALA B CA 1
ATOM 1773 C C . ALA B 1 59 ? 36.086 96.161 74.536 1.00 57.83 77 ALA B C 1
ATOM 1774 O O . ALA B 1 59 ? 36.125 95.113 75.172 1.00 58.42 77 ALA B O 1
ATOM 1776 N N . ASP B 1 60 ? 34.986 96.962 74.506 1.00 53.74 78 ASP B N 1
ATOM 1777 C CA . ASP B 1 60 ? 33.723 96.582 75.163 1.00 54.23 78 ASP B CA 1
ATOM 1778 C C . ASP B 1 60 ? 32.779 95.933 74.094 1.00 56.85 78 ASP B C 1
ATOM 1779 O O . ASP B 1 60 ? 32.027 95.005 74.410 1.00 57.40 78 ASP B O 1
ATOM 1784 N N . THR B 1 61 ? 32.874 96.402 72.824 1.00 49.34 79 THR B N 1
ATOM 1785 C CA . THR B 1 61 ? 32.058 95.949 71.706 1.00 46.45 79 THR B CA 1
ATOM 1786 C C . THR B 1 61 ? 32.925 95.632 70.483 1.00 45.91 79 THR B C 1
ATOM 1787 O O . THR B 1 61 ? 33.929 96.299 70.251 1.00 45.23 79 THR B O 1
ATOM 1791 N N . LEU B 1 62 ? 32.484 94.646 69.678 1.00 38.89 80 LEU B N 1
ATOM 1792 C CA . LEU B 1 62 ? 33.026 94.304 68.367 1.00 35.82 80 LEU B CA 1
ATOM 1793 C C . LEU B 1 62 ? 32.083 94.840 67.305 1.00 38.24 80 LEU B C 1
ATOM 1794 O O . LEU B 1 62 ? 30.850 94.728 67.436 1.00 36.31 80 LEU B O 1
ATOM 1799 N N . PHE B 1 63 ? 32.661 95.414 66.254 1.00 34.37 81 PHE B N 1
ATOM 1800 C CA . PHE B 1 63 ? 31.908 95.938 65.117 1.00 33.38 81 PHE B CA 1
ATOM 1801 C C . PHE B 1 63 ? 32.378 95.305 63.845 1.00 36.04 81 PHE B C 1
ATOM 1802 O O . PHE B 1 63 ? 33.541 94.926 63.725 1.00 35.84 81 PHE B O 1
ATOM 1810 N N . TRP B 1 64 ? 31.487 95.201 62.890 1.00 32.38 82 TRP B N 1
ATOM 1811 C CA . TRP B 1 64 ? 31.845 94.652 61.600 1.00 33.07 82 TRP B CA 1
ATOM 1812 C C . TRP B 1 64 ? 31.067 95.383 60.508 1.00 37.52 82 TRP B C 1
ATOM 1813 O O . TRP B 1 64 ? 29.994 95.935 60.772 1.00 36.73 82 TRP B O 1
ATOM 1824 N N . SER B 1 65 ? 31.594 95.365 59.278 1.00 34.07 83 SER B N 1
ATOM 1825 C CA . SER B 1 65 ? 30.927 95.965 58.146 1.00 34.02 83 SER B CA 1
ATOM 1826 C C . SER B 1 65 ? 31.182 95.146 56.903 1.00 38.66 83 SER B C 1
ATOM 1827 O O . SER B 1 65 ? 32.316 94.726 56.665 1.00 39.06 83 SER B O 1
ATOM 1830 N N . PHE B 1 66 ? 30.115 94.933 56.099 1.00 34.46 84 PHE B N 1
ATOM 1831 C CA . PHE B 1 66 ? 30.185 94.236 54.824 1.00 33.19 84 PHE B CA 1
ATOM 1832 C C . PHE B 1 66 ? 29.718 95.163 53.692 1.00 41.50 84 PHE B C 1
ATOM 1833 O O . PHE B 1 66 ? 28.630 95.724 53.776 1.00 41.40 84 PHE B O 1
ATOM 1841 N N . GLY B 1 67 ? 30.555 95.311 52.663 1.00 41.84 85 GLY B N 1
ATOM 1842 C CA . GLY B 1 67 ? 30.284 96.138 51.500 1.00 43.96 85 GLY B CA 1
ATOM 1843 C C . GLY B 1 67 ? 30.852 95.549 50.223 1.00 57.00 85 GLY B C 1
ATOM 1844 O O . GLY B 1 67 ? 31.978 95.047 50.215 1.00 56.23 85 GLY B O 1
ATOM 1845 N N . ASN B 1 68 ? 30.032 95.536 49.147 1.00 61.66 86 ASN B N 1
ATOM 1846 C CA . ASN B 1 68 ? 30.463 95.120 47.811 1.00 65.22 86 ASN B CA 1
ATOM 1847 C C . ASN B 1 68 ? 30.881 96.407 47.129 1.00 77.57 86 ASN B C 1
ATOM 1848 O O . ASN B 1 68 ? 30.039 97.215 46.704 1.00 77.30 86 ASN B O 1
ATOM 1853 N N . CYS B 1 69 ? 32.190 96.644 47.140 1.00 80.78 87 CYS B N 1
ATOM 1854 C CA . CYS B 1 69 ? 32.800 97.902 46.735 1.00 85.17 87 CYS B CA 1
ATOM 1855 C C . CYS B 1 69 ? 33.133 97.957 45.201 1.00 91.65 87 CYS B C 1
ATOM 1856 O O . CYS B 1 69 ? 34.285 98.149 44.771 1.00 92.05 87 CYS B O 1
ATOM 1859 N N . GLN B 1 70 ? 32.061 97.843 44.393 1.00 88.29 88 GLN B N 1
ATOM 1860 C CA . GLN B 1 70 ? 32.118 98.026 42.950 1.00 88.93 88 GLN B CA 1
ATOM 1861 C C . GLN B 1 70 ? 30.974 98.993 42.570 1.00 94.28 88 GLN B C 1
ATOM 1862 O O . GLN B 1 70 ? 29.788 98.632 42.630 1.00 93.26 88 GLN B O 1
ATOM 1868 N N . PRO B 1 71 ? 31.323 100.264 42.264 1.00 92.04 89 PRO B N 1
ATOM 1869 C CA . PRO B 1 71 ? 30.278 101.260 41.952 1.00 91.89 89 PRO B CA 1
ATOM 1870 C C . PRO B 1 71 ? 29.781 101.170 40.505 1.00 94.11 89 PRO B C 1
ATOM 1871 O O . PRO B 1 71 ? 28.847 101.876 40.117 1.00 94.39 89 PRO B O 1
ATOM 1875 N N . ASP B 1 72 ? 30.430 100.298 39.720 1.00 88.32 90 ASP B N 1
ATOM 1876 C CA . ASP B 1 72 ? 30.184 100.006 38.315 1.00 87.13 90 ASP B CA 1
ATOM 1877 C C . ASP B 1 72 ? 29.047 98.924 38.154 1.00 83.97 90 ASP B C 1
ATOM 1878 O O . ASP B 1 72 ? 28.310 98.965 37.158 1.00 83.60 90 ASP B O 1
ATOM 1891 N N . ASP B 1 74 ? 25.618 96.696 38.297 1.00 67.46 92 ASP B N 1
ATOM 1892 C CA . ASP B 1 74 ? 24.220 97.089 38.126 1.00 66.12 92 ASP B CA 1
ATOM 1893 C C . ASP B 1 74 ? 23.390 96.754 39.385 1.00 64.25 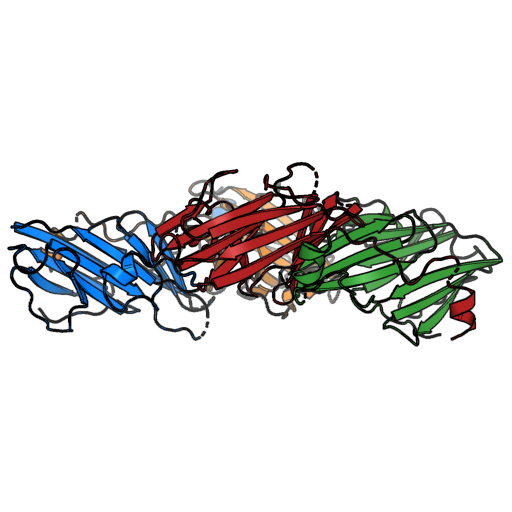92 ASP B C 1
ATOM 1894 O O . ASP B 1 74 ? 22.538 97.548 39.809 1.00 63.46 92 ASP B O 1
ATOM 1899 N N . ILE B 1 75 ? 23.655 95.570 39.979 1.00 55.37 93 ILE B N 1
ATOM 1900 C CA . ILE B 1 75 ? 22.921 95.065 41.129 1.00 51.13 93 ILE B CA 1
ATOM 1901 C C . ILE B 1 75 ? 23.866 94.785 42.312 1.00 51.82 93 ILE B C 1
ATOM 1902 O O . ILE B 1 75 ? 24.934 94.204 42.150 1.00 51.97 93 ILE B O 1
ATOM 1907 N N . ASN B 1 76 ? 23.430 95.207 43.508 1.00 46.42 94 ASN B N 1
ATOM 1908 C CA . ASN B 1 76 ? 24.020 94.998 44.832 1.00 45.07 94 ASN B CA 1
ATOM 1909 C C . ASN B 1 76 ? 22.924 95.263 45.876 1.00 47.52 94 ASN B C 1
ATOM 1910 O O . ASN B 1 76 ? 22.597 96.423 46.152 1.00 49.32 94 ASN B O 1
ATOM 1915 N N . VAL B 1 77 ? 22.296 94.183 46.380 1.00 39.75 95 VAL B N 1
ATOM 1916 C CA . VAL B 1 77 ? 21.213 94.252 47.354 1.00 38.04 95 VAL B CA 1
ATOM 1917 C C . VAL B 1 77 ? 21.471 93.284 48.508 1.00 41.21 95 VAL B C 1
ATOM 1918 O O . VAL B 1 77 ? 22.065 92.221 48.321 1.00 39.50 95 VAL B O 1
ATOM 1922 N N . PHE B 1 78 ? 21.007 93.650 49.701 1.00 38.11 96 PHE B N 1
ATOM 1923 C CA . PHE B 1 78 ? 21.130 92.775 50.851 1.00 36.83 96 PHE B CA 1
ATOM 1924 C C . PHE B 1 78 ? 19.773 92.415 51.369 1.00 41.80 96 PHE B C 1
ATOM 1925 O O . PHE B 1 78 ? 18.856 93.245 51.366 1.00 42.16 96 PHE B O 1
ATOM 1933 N N . SER B 1 79 ? 19.658 91.190 51.846 1.00 39.11 97 SER B N 1
ATOM 1934 C CA . SER B 1 79 ? 18.519 90.629 52.538 1.00 40.05 97 SER B CA 1
ATOM 1935 C C . SER B 1 79 ? 19.010 90.220 53.912 1.00 42.81 97 SER B C 1
ATOM 1936 O O . SER B 1 79 ? 19.990 89.490 53.983 1.00 41.55 97 SER B O 1
ATOM 1939 N N . VAL B 1 80 ? 18.410 90.752 54.990 1.00 40.22 98 VAL B N 1
ATOM 1940 C CA . VAL B 1 80 ? 18.834 90.428 56.349 1.00 41.36 98 VAL B CA 1
ATOM 1941 C C . VAL B 1 80 ? 17.736 89.615 57.020 1.00 48.48 98 VAL B C 1
ATOM 1942 O O . VAL B 1 80 ? 16.575 90.032 57.016 1.00 49.69 98 VAL B O 1
ATOM 1946 N N . GLU B 1 81 ? 18.109 88.456 57.583 1.00 45.37 99 GLU B N 1
ATOM 1947 C CA . GLU B 1 81 ? 17.186 87.591 58.305 1.00 46.31 99 GLU B CA 1
ATOM 1948 C C . GLU B 1 81 ? 17.820 87.221 59.665 1.00 48.80 99 GLU B C 1
ATOM 1949 O O . GLU B 1 81 ? 18.577 86.245 59.790 1.00 48.17 99 GLU B O 1
ATOM 1955 N N . GLY B 1 82 ? 17.509 88.039 60.658 1.00 43.81 100 GLY B N 1
ATOM 1956 C CA . GLY B 1 82 ? 18.041 87.896 62.003 1.00 44.06 100 GLY B CA 1
ATOM 1957 C C . GLY B 1 82 ? 19.499 88.296 62.036 1.00 47.50 100 GLY B C 1
ATOM 1958 O O . GLY B 1 82 ? 19.854 89.418 61.653 1.00 47.67 100 GLY B O 1
ATOM 1959 N N . GLN B 1 83 ? 20.347 87.346 62.440 1.00 43.00 101 GLN B N 1
ATOM 1960 C CA . GLN B 1 83 ? 21.799 87.483 62.527 1.00 40.90 101 GLN B CA 1
ATOM 1961 C C . GLN B 1 83 ? 22.483 87.041 61.229 1.00 40.64 101 GLN B C 1
ATOM 1962 O O . GLN B 1 83 ? 23.709 87.039 61.156 1.00 39.63 101 GLN B O 1
ATOM 1968 N N . ALA B 1 84 ? 21.694 86.665 60.218 1.00 36.19 102 ALA B N 1
ATOM 1969 C CA . ALA B 1 84 ? 22.179 86.245 58.901 1.00 34.62 102 ALA B CA 1
ATOM 1970 C C . ALA B 1 84 ? 21.789 87.228 57.822 1.00 39.47 102 ALA B C 1
ATOM 1971 O O . ALA B 1 84 ? 20.746 87.902 57.904 1.00 39.34 102 ALA B O 1
ATOM 1973 N N . PHE B 1 85 ? 22.588 87.283 56.776 1.00 35.38 103 PHE B N 1
ATOM 1974 C CA . PHE B 1 85 ? 22.261 88.144 55.648 1.00 33.70 103 PHE B CA 1
ATOM 1975 C C . PHE B 1 85 ? 22.648 87.430 54.343 1.00 37.08 103 PHE B C 1
ATOM 1976 O O . PHE B 1 85 ? 23.451 86.494 54.360 1.00 37.44 103 PHE B O 1
ATOM 1984 N N . THR B 1 86 ? 22.077 87.886 53.226 1.00 34.38 104 THR B N 1
ATOM 1985 C CA . THR B 1 86 ? 22.352 87.428 51.865 1.00 35.17 104 THR B CA 1
ATOM 1986 C C . THR B 1 86 ? 22.709 88.645 51.036 1.00 41.32 104 THR B C 1
ATOM 1987 O O . THR B 1 86 ? 22.162 89.718 51.254 1.00 41.73 104 THR B O 1
ATOM 1991 N N . CYS B 1 87 ? 23.656 88.493 50.121 1.00 40.21 105 CYS B N 1
ATOM 1992 C CA . CYS B 1 87 ? 24.072 89.561 49.239 1.00 40.91 105 CYS B CA 1
ATOM 1993 C C . CYS B 1 87 ? 23.946 89.087 47.813 1.00 45.45 105 CYS B C 1
ATOM 1994 O O . CYS B 1 87 ? 24.521 88.053 47.450 1.00 46.18 105 CYS B O 1
ATOM 1997 N N . TYR B 1 88 ? 23.147 89.820 47.025 1.00 40.93 106 TYR B N 1
ATOM 1998 C CA . TYR B 1 88 ? 22.948 89.582 45.606 1.00 41.51 106 TYR B CA 1
ATOM 1999 C C . TYR B 1 88 ? 23.703 90.670 44.866 1.00 46.31 106 TYR B C 1
ATOM 2000 O O . TYR B 1 88 ? 23.365 91.854 44.973 1.00 44.43 106 TYR B O 1
ATOM 2009 N N . TYR B 1 89 ? 24.771 90.280 44.178 1.00 43.57 107 TYR B N 1
ATOM 2010 C CA . TYR B 1 89 ? 25.652 91.211 43.502 1.00 43.98 107 TYR B CA 1
ATOM 2011 C C . TYR B 1 89 ? 25.917 90.778 42.056 1.00 48.89 107 TYR B C 1
ATOM 2012 O O . TYR B 1 89 ? 25.833 89.596 41.718 1.00 50.51 107 TYR B O 1
ATOM 2021 N N . GLY B 1 90 ? 26.197 91.755 41.211 1.00 44.45 108 GLY B N 1
ATOM 2022 C CA . GLY B 1 90 ? 26.495 91.534 39.801 1.00 44.70 108 GLY B CA 1
ATOM 2023 C C . GLY B 1 90 ? 25.545 92.251 38.863 1.00 46.34 108 GLY B C 1
ATOM 2024 O O . GLY B 1 90 ? 25.245 93.430 39.067 1.00 45.34 108 GLY B O 1
ATOM 2025 N N . GLU B 1 91 ? 25.096 91.536 37.811 1.00 41.58 109 GLU B N 1
ATOM 2026 C CA . GLU B 1 91 ? 24.144 91.992 36.803 1.00 41.53 109 GLU B CA 1
ATOM 2027 C C . GLU B 1 91 ? 23.102 90.901 36.579 1.00 47.81 109 GLU B C 1
ATOM 2028 O O . GLU B 1 91 ? 23.320 89.775 37.027 1.00 46.99 109 GLU B O 1
ATOM 2034 N N . SER B 1 92 ? 21.978 91.219 35.894 1.00 46.57 110 SER B N 1
ATOM 2035 C CA . SER B 1 92 ? 20.878 90.270 35.654 1.00 46.73 110 SER B CA 1
ATOM 2036 C C . SER B 1 92 ? 21.350 89.038 34.910 1.00 49.21 110 SER B C 1
ATOM 2037 O O . SER B 1 92 ? 20.922 87.922 35.234 1.00 47.42 110 SER B O 1
ATOM 2048 N N . LYS B 1 94 ? 24.391 87.816 35.161 1.00 44.60 112 LYS B N 1
ATOM 2049 C CA . LYS B 1 94 ? 25.392 87.155 35.996 1.00 45.05 112 LYS B CA 1
ATOM 2050 C C . LYS B 1 94 ? 25.151 87.503 37.475 1.00 48.85 112 LYS B C 1
ATOM 2051 O O . LYS B 1 94 ? 25.930 88.267 38.066 1.00 49.16 112 LYS B O 1
ATOM 2057 N N . LEU B 1 95 ? 24.047 87.002 38.061 1.00 43.81 113 LEU B N 1
ATOM 2058 C CA . LEU B 1 95 ? 23.796 87.333 39.459 1.00 42.40 113 LEU B CA 1
ATOM 2059 C C . LEU B 1 95 ? 24.381 86.265 40.383 1.00 49.68 113 LEU B C 1
ATOM 2060 O O . LEU B 1 95 ? 24.031 85.069 40.303 1.00 49.72 113 LEU B O 1
ATOM 2065 N N . ARG B 1 96 ? 25.279 86.726 41.275 1.00 46.93 114 ARG B N 1
ATOM 2066 C CA . ARG B 1 96 ? 25.960 85.892 42.258 1.00 46.83 114 ARG B CA 1
ATOM 2067 C C . ARG B 1 96 ? 25.356 86.108 43.652 1.00 51.32 114 ARG B C 1
ATOM 2068 O O . ARG B 1 96 ? 24.886 87.210 43.968 1.00 49.95 114 ARG B O 1
ATOM 2076 N N . THR B 1 97 ? 25.366 85.038 44.480 1.00 49.71 115 THR B N 1
ATOM 2077 C CA . THR B 1 97 ? 24.846 85.041 45.841 1.00 49.35 115 THR B CA 1
ATOM 2078 C C . THR B 1 97 ? 25.945 84.696 46.858 1.00 55.38 115 THR B C 1
ATOM 2079 O O . THR B 1 97 ? 26.611 83.659 46.751 1.00 58.13 115 THR B O 1
ATOM 2083 N N . LEU B 1 98 ? 26.092 85.577 47.867 1.00 50.10 116 LEU B N 1
ATOM 2084 C CA . LEU B 1 98 ? 26.971 85.410 49.025 1.00 49.19 116 LEU B CA 1
ATOM 2085 C C . LEU B 1 98 ? 26.084 85.336 50.268 1.00 49.23 116 LEU B C 1
ATOM 2086 O O . LEU B 1 98 ? 25.159 86.129 50.413 1.00 46.43 116 LEU B O 1
ATOM 2091 N N . GLN B 1 99 ? 26.351 84.373 51.139 1.00 45.60 117 GLN B N 1
ATOM 2092 C CA . GLN B 1 99 ? 25.584 84.176 52.365 1.00 44.88 117 GLN B CA 1
ATOM 2093 C C . GLN B 1 99 ? 26.464 84.419 53.579 1.00 47.09 117 GLN B C 1
ATOM 2094 O O . GLN B 1 99 ? 27.654 84.070 53.558 1.00 48.19 117 GLN B O 1
ATOM 2100 N N . ALA B 1 100 ? 25.892 84.972 54.651 1.00 40.22 118 ALA B N 1
ATOM 2101 C CA . ALA B 1 100 ? 26.698 85.178 55.839 1.00 39.46 118 ALA B CA 1
ATOM 2102 C C . ALA B 1 100 ? 25.879 85.109 57.094 1.00 40.77 118 ALA B C 1
ATOM 2103 O O . ALA B 1 100 ? 24.694 85.451 57.097 1.00 40.54 118 ALA B O 1
ATOM 2105 N N . VAL B 1 101 ? 26.541 84.643 58.165 1.00 35.62 119 VAL B N 1
ATOM 2106 C CA . VAL B 1 101 ? 26.015 84.383 59.508 1.00 35.59 119 VAL B CA 1
ATOM 2107 C C . VAL B 1 101 ? 26.929 85.122 60.512 1.00 39.07 119 VAL B C 1
ATOM 2108 O O . VAL B 1 101 ? 28.142 84.931 60.480 1.00 38.27 119 VAL B O 1
ATOM 2112 N N . THR B 1 102 ? 26.341 85.989 61.365 1.00 35.74 120 THR B N 1
ATOM 2113 C CA . THR B 1 102 ? 27.034 86.855 62.320 1.00 35.99 120 THR B CA 1
ATOM 2114 C C . THR B 1 102 ? 26.584 86.586 63.786 1.00 42.15 120 THR B C 1
ATOM 2115 O O . THR B 1 102 ? 25.540 85.962 63.976 1.00 44.34 120 THR B O 1
ATOM 2119 N N . PRO B 1 103 ? 27.320 87.057 64.831 1.00 37.22 121 PRO B N 1
ATOM 2120 C CA . PRO B 1 103 ? 26.923 86.741 66.216 1.00 38.27 121 PRO B CA 1
ATOM 2121 C C . PRO B 1 103 ? 25.579 87.318 66.660 1.00 42.55 121 PRO B C 1
ATOM 2122 O O . PRO B 1 103 ? 24.870 86.615 67.380 1.00 42.45 121 PRO B O 1
ATOM 2126 N N . THR B 1 104 ? 25.221 88.555 66.226 1.00 39.58 122 THR B N 1
ATOM 2127 C CA . THR B 1 104 ? 23.975 89.240 66.620 1.00 39.10 122 THR B CA 1
ATOM 2128 C C . THR B 1 104 ? 23.067 89.682 65.450 1.00 43.39 122 THR B C 1
ATOM 2129 O O . THR B 1 104 ? 23.496 89.807 64.302 1.00 42.50 122 THR B O 1
ATOM 2133 N N . ASP B 1 105 ? 21.822 89.986 65.792 1.00 42.08 123 ASP B N 1
ATOM 2134 C CA . ASP B 1 105 ? 20.802 90.466 64.860 1.00 42.65 123 ASP B CA 1
ATOM 2135 C C . ASP B 1 105 ? 20.819 91.986 64.808 1.00 46.30 123 ASP B C 1
ATOM 2136 O O . ASP B 1 105 ? 19.932 92.581 64.212 1.00 46.55 123 ASP B O 1
ATOM 2141 N N . ASP B 1 106 ? 21.823 92.610 65.420 1.00 43.67 124 ASP B N 1
ATOM 2142 C CA . ASP B 1 106 ? 21.996 94.065 65.424 1.00 44.67 124 ASP B CA 1
ATOM 2143 C C . ASP B 1 106 ? 22.735 94.498 64.119 1.00 48.54 124 ASP B C 1
ATOM 2144 O O . ASP B 1 106 ? 23.913 94.894 64.137 1.00 48.94 124 ASP B O 1
ATOM 2149 N N . ILE B 1 107 ? 22.033 94.356 62.984 1.00 42.48 125 ILE B N 1
ATOM 2150 C CA . ILE B 1 107 ? 22.556 94.653 61.654 1.00 40.24 125 ILE B CA 1
ATOM 2151 C C . ILE B 1 107 ? 21.744 95.793 61.070 1.00 43.92 125 ILE B C 1
ATOM 2152 O O . ILE B 1 107 ? 20.509 95.795 61.129 1.00 45.31 125 ILE B O 1
ATOM 2157 N N . ARG B 1 108 ? 22.462 96.781 60.535 1.00 39.66 126 ARG B N 1
ATOM 2158 C CA . ARG B 1 108 ? 21.904 97.993 59.953 1.00 38.88 126 ARG B CA 1
ATOM 2159 C C . ARG B 1 108 ? 22.372 98.232 58.520 1.00 41.98 126 ARG B C 1
ATOM 2160 O O . ARG B 1 108 ? 23.540 98.013 58.194 1.00 39.95 126 ARG B O 1
ATOM 2168 N N . LEU B 1 109 ? 21.446 98.693 57.670 1.00 40.15 127 LEU B N 1
ATOM 2169 C CA . LEU B 1 109 ? 21.762 99.179 56.339 1.00 39.32 127 LEU B CA 1
ATOM 2170 C C . LEU B 1 109 ? 22.402 100.520 56.582 1.00 37.90 127 LEU B C 1
ATOM 2171 O O . LEU B 1 109 ? 21.773 101.407 57.145 1.00 34.40 127 LEU B O 1
ATOM 2176 N N . SER B 1 110 ? 23.699 100.601 56.348 1.00 34.93 128 SER B N 1
ATOM 2177 C CA . SER B 1 110 ? 24.453 101.787 56.694 1.00 35.47 128 SER B CA 1
ATOM 2178 C C . SER B 1 110 ? 25.069 102.430 55.478 1.00 36.63 128 SER B C 1
ATOM 2179 O O . SER B 1 110 ? 25.140 101.799 54.416 1.00 33.02 128 SER B O 1
ATOM 2182 N N . ASN B 1 111 ? 25.473 103.712 55.643 1.00 34.74 129 ASN B N 1
ATOM 2183 C CA . ASN B 1 111 ? 26.121 104.504 54.609 1.00 36.97 129 ASN B CA 1
ATOM 2184 C C . ASN B 1 111 ? 27.668 104.364 54.707 1.00 43.20 129 ASN B C 1
ATOM 2185 O O . ASN B 1 111 ? 28.304 104.969 55.585 1.00 41.90 129 ASN B O 1
ATOM 2190 N N . GLY B 1 112 ? 28.235 103.626 53.750 1.00 41.13 130 GLY B N 1
ATOM 2191 C CA . GLY B 1 112 ? 29.667 103.355 53.641 1.00 41.41 130 GLY B CA 1
ATOM 2192 C C . GLY B 1 112 ? 30.583 104.562 53.566 1.00 46.12 130 GLY B C 1
ATOM 2193 O O . GLY B 1 112 ? 31.783 104.425 53.806 1.00 46.59 130 GLY B O 1
ATOM 2194 N N . ARG B 1 113 ? 30.043 105.748 53.223 1.00 41.69 131 ARG B N 1
ATOM 2195 C CA . ARG B 1 113 ? 30.850 106.954 53.137 1.00 42.36 131 ARG B CA 1
ATOM 2196 C C . ARG B 1 113 ? 30.955 107.623 54.512 1.00 47.95 131 ARG B C 1
ATOM 2197 O O . ARG B 1 113 ? 31.799 108.501 54.691 1.00 49.95 131 ARG B O 1
ATOM 2205 N N . GLN B 1 114 ? 30.128 107.196 55.484 1.00 43.99 132 GLN B N 1
ATOM 2206 C CA . GLN B 1 114 ? 30.150 107.686 56.864 1.00 44.58 132 GLN B CA 1
ATOM 2207 C C . GLN B 1 114 ? 30.843 106.664 57.784 1.00 48.53 132 GLN B C 1
ATOM 2208 O O . GLN B 1 114 ? 30.369 106.417 58.894 1.00 47.14 132 GLN B O 1
ATOM 2214 N N . ASP B 1 115 ? 31.978 106.082 57.329 1.00 45.68 133 ASP B N 1
ATOM 2215 C CA . ASP B 1 115 ? 32.674 105.008 58.035 1.00 44.34 133 ASP B CA 1
ATOM 2216 C C . ASP B 1 115 ? 34.016 105.415 58.673 1.00 50.59 133 ASP B C 1
ATOM 2217 O O . ASP B 1 115 ? 34.817 104.512 58.939 1.00 51.34 133 ASP B O 1
ATOM 2222 N N . LYS B 1 116 ? 34.271 106.722 58.961 1.00 47.21 134 LYS B N 1
ATOM 2223 C CA . LYS B 1 116 ? 35.540 107.118 59.589 1.00 47.35 134 LYS B CA 1
ATOM 2224 C C . LYS B 1 116 ? 35.907 106.144 60.779 1.00 50.97 134 LYS B C 1
ATOM 2225 O O . LYS B 1 116 ? 37.057 105.712 60.913 1.00 50.19 134 LYS B O 1
ATOM 2231 N N . THR B 1 117 ? 34.897 105.792 61.607 1.00 46.69 135 THR B N 1
ATOM 2232 C CA . THR B 1 117 ? 35.000 104.882 62.752 1.00 45.18 135 THR B CA 1
ATOM 2233 C C . THR B 1 117 ? 33.804 103.899 62.760 1.00 49.03 135 THR B C 1
ATOM 2234 O O . THR B 1 117 ? 32.771 104.199 62.144 1.00 48.86 135 THR B O 1
ATOM 2238 N N . PRO B 1 118 ? 33.877 102.757 63.487 1.00 44.54 136 PRO B N 1
ATOM 2239 C CA . PRO B 1 118 ? 32.711 101.859 63.540 1.00 43.30 136 PRO B CA 1
ATOM 2240 C C . PRO B 1 118 ? 31.453 102.539 64.116 1.00 45.50 136 PRO B C 1
ATOM 2241 O O . PRO B 1 118 ? 30.371 102.398 63.543 1.00 44.15 136 PRO B O 1
ATOM 2245 N N . LEU B 1 119 ? 31.603 103.337 65.197 1.00 41.77 137 LEU B N 1
ATOM 2246 C CA . LEU B 1 119 ? 30.481 104.030 65.844 1.00 40.60 137 LEU B CA 1
ATOM 2247 C C . LEU B 1 119 ? 29.834 105.065 64.924 1.00 45.40 137 LEU B C 1
ATOM 2248 O O . LEU B 1 119 ? 28.625 105.251 65.013 1.00 47.38 137 LEU B O 1
ATOM 2253 N N . LEU B 1 120 ? 30.599 105.718 64.033 1.00 41.10 138 LEU B N 1
ATOM 2254 C CA . LEU B 1 120 ? 30.004 106.682 63.101 1.00 40.48 138 LEU B CA 1
ATOM 2255 C C . LEU B 1 120 ? 29.235 105.948 62.022 1.00 45.61 138 LEU B C 1
ATOM 2256 O O . LEU B 1 120 ? 28.151 106.406 61.668 1.00 49.06 138 LEU B O 1
ATOM 2261 N N . LEU B 1 121 ? 29.745 104.785 61.539 1.00 40.34 139 LEU B N 1
ATOM 2262 C CA . LEU B 1 121 ? 29.078 103.990 60.485 1.00 38.83 139 LEU B CA 1
ATOM 2263 C C . LEU B 1 121 ? 27.781 103.410 60.970 1.00 44.57 139 LEU B C 1
ATOM 2264 O O . LEU B 1 121 ? 26.791 103.439 60.254 1.00 44.86 139 LEU B O 1
ATOM 2269 N N . TYR B 1 122 ? 27.796 102.867 62.174 1.00 42.12 140 TYR B N 1
ATOM 2270 C CA . TYR B 1 122 ? 26.655 102.219 62.781 1.00 42.04 140 TYR B CA 1
ATOM 2271 C C . TYR B 1 122 ? 25.504 103.210 62.962 1.00 49.56 140 TYR B C 1
ATOM 2272 O O . TYR B 1 122 ? 24.358 102.878 62.625 1.00 51.95 140 TYR B O 1
ATOM 2281 N N . GLU B 1 123 ? 25.813 104.442 63.406 1.00 46.36 141 GLU B N 1
ATOM 2282 C CA . GLU B 1 123 ? 24.815 105.494 63.652 1.00 46.82 141 GLU B CA 1
ATOM 2283 C C . GLU B 1 123 ? 24.602 106.390 62.407 1.00 49.74 141 GLU B C 1
ATOM 2284 O O . GLU B 1 123 ? 23.888 107.391 62.487 1.00 50.92 141 GLU B O 1
ATOM 2290 N N . SER B 1 124 ? 25.180 105.987 61.252 1.00 44.45 142 SER B N 1
ATOM 2291 C CA . SER B 1 124 ? 25.029 106.670 59.974 1.00 43.97 142 SER B CA 1
ATOM 2292 C C . SER B 1 124 ? 23.609 106.522 59.480 1.00 51.57 142 SER B C 1
ATOM 2293 O O . SER B 1 124 ? 23.019 105.428 59.561 1.00 52.05 142 SER B O 1
ATOM 2296 N N . GLY B 1 125 ? 23.072 107.622 58.978 1.00 50.70 143 GLY B N 1
ATOM 2297 C CA . GLY B 1 125 ? 21.718 107.665 58.452 1.00 50.69 143 GLY B CA 1
ATOM 2298 C C . GLY B 1 125 ? 21.519 108.445 57.168 1.00 55.24 143 GLY B C 1
ATOM 2299 O O . GLY B 1 125 ? 20.371 108.579 56.726 1.00 56.64 143 GLY B O 1
ATOM 2300 N N . LYS B 1 126 ? 22.618 108.950 56.549 1.00 50.13 144 LYS B N 1
ATOM 2301 C CA . LYS B 1 126 ? 22.545 109.718 55.301 1.00 49.83 144 LYS B CA 1
ATOM 2302 C C . LYS B 1 126 ? 22.140 108.808 54.124 1.00 54.16 144 LYS B C 1
ATOM 2303 O O . LYS B 1 126 ? 22.639 107.689 53.956 1.00 52.70 144 LYS B O 1
ATOM 2309 N N . ARG B 1 127 ? 21.170 109.305 53.358 1.00 52.83 145 ARG B N 1
ATOM 2310 C CA . ARG B 1 127 ? 20.517 108.746 52.157 1.00 51.80 145 ARG B CA 1
ATOM 2311 C C . ARG B 1 127 ? 21.537 108.075 51.202 1.00 54.69 145 ARG B C 1
ATOM 2312 O O . ARG B 1 127 ? 22.554 108.683 50.844 1.00 55.52 145 ARG B O 1
ATOM 2320 N N . THR B 1 128 ? 21.276 106.823 50.823 1.00 50.04 146 THR B N 1
ATOM 2321 C CA . THR B 1 128 ? 22.191 106.090 49.943 1.00 50.36 146 THR B CA 1
ATOM 2322 C C . THR B 1 128 ? 21.453 105.047 49.097 1.00 54.54 146 THR B C 1
ATOM 2323 O O . THR B 1 128 ? 20.623 104.290 49.616 1.00 53.15 146 THR B O 1
ATOM 2327 N N . ASP B 1 129 ? 21.789 105.015 47.792 1.00 53.61 147 ASP B N 1
ATOM 2328 C CA . ASP B 1 129 ? 21.227 104.079 46.813 1.00 54.65 147 ASP B CA 1
ATOM 2329 C C . ASP B 1 129 ? 21.940 102.699 46.903 1.00 60.83 147 ASP B C 1
ATOM 2330 O O . ASP B 1 129 ? 21.320 101.663 46.640 1.00 60.29 147 ASP B O 1
ATOM 2335 N N . ARG B 1 130 ? 23.218 102.692 47.318 1.00 58.43 148 ARG B N 1
ATOM 2336 C CA . ARG B 1 130 ? 23.984 101.469 47.500 1.00 57.38 148 ARG B CA 1
ATOM 2337 C C . ARG B 1 130 ? 24.499 101.415 48.967 1.00 56.76 148 ARG B C 1
ATOM 2338 O O . ARG B 1 130 ? 25.644 101.817 49.235 1.00 56.85 148 ARG B O 1
ATOM 2346 N N . PRO B 1 131 ? 23.651 100.958 49.934 1.00 48.50 149 PRO B N 1
ATOM 2347 C CA . PRO B 1 131 ? 24.120 100.881 51.327 1.00 46.84 149 PRO B CA 1
ATOM 2348 C C . PRO B 1 131 ? 25.113 99.736 51.560 1.00 47.73 149 PRO B C 1
ATOM 2349 O O . PRO B 1 131 ? 25.279 98.854 50.714 1.00 50.10 149 PRO B O 1
ATOM 2353 N N . VAL B 1 132 ? 25.776 99.769 52.705 1.00 38.40 150 VAL B N 1
ATOM 2354 C CA . VAL B 1 132 ? 26.662 98.709 53.167 1.00 35.59 150 VAL B CA 1
ATOM 2355 C C . VAL B 1 132 ? 25.966 98.180 54.417 1.00 40.65 150 VAL B C 1
ATOM 2356 O O . VAL B 1 132 ? 25.031 98.833 54.889 1.00 42.52 150 VAL B O 1
ATOM 2360 N N . LEU B 1 133 ? 26.391 97.038 54.950 1.00 35.30 151 LEU B N 1
ATOM 2361 C CA . LEU B 1 133 ? 25.844 96.503 56.192 1.00 34.73 151 LEU B CA 1
ATOM 2362 C C . LEU B 1 133 ? 26.811 96.763 57.311 1.00 36.30 151 LEU B C 1
ATOM 2363 O O . LEU B 1 133 ? 28.002 96.683 57.078 1.00 36.40 151 LEU B O 1
ATOM 2368 N N . ALA B 1 134 ? 26.332 97.154 58.483 1.00 33.39 152 ALA B N 1
ATOM 2369 C CA . ALA B 1 134 ? 27.154 97.388 59.691 1.00 34.60 152 ALA B CA 1
ATOM 2370 C C . ALA B 1 134 ? 26.527 96.619 60.811 1.00 38.41 152 ALA B C 1
ATOM 2371 O O . ALA B 1 134 ? 25.297 96.522 60.842 1.00 37.15 152 ALA B O 1
ATOM 2373 N N . GLY B 1 135 ? 27.350 96.022 61.672 1.00 34.91 153 GLY B N 1
ATOM 2374 C CA . GLY B 1 135 ? 26.864 95.212 62.780 1.00 34.23 153 GLY B CA 1
ATOM 2375 C C . GLY B 1 135 ? 27.521 95.525 64.102 1.00 37.41 153 GLY B C 1
ATOM 2376 O O . GLY B 1 135 ? 28.706 95.849 64.136 1.00 37.18 153 GLY B O 1
ATOM 2377 N N . ARG B 1 136 ? 26.750 95.414 65.201 1.00 35.59 154 ARG B N 1
ATOM 2378 C CA . ARG B 1 136 ? 27.202 95.660 66.582 1.00 36.32 154 ARG B CA 1
ATOM 2379 C C . ARG B 1 136 ? 27.155 94.367 67.390 1.00 43.83 154 ARG B C 1
ATOM 2380 O O . ARG B 1 136 ? 26.099 93.749 67.476 1.00 43.28 154 ARG B O 1
ATOM 2388 N N . CYS B 1 137 ? 28.288 93.964 67.977 1.00 44.59 155 CYS B N 1
ATOM 2389 C CA . CYS B 1 137 ? 28.381 92.748 68.795 1.00 46.61 155 CYS B CA 1
ATOM 2390 C C . CYS B 1 137 ? 28.872 93.088 70.218 1.00 49.86 155 CYS B C 1
ATOM 2391 O O . CYS B 1 137 ? 30.083 93.110 70.461 1.00 49.07 155 CYS B O 1
ATOM 2394 N N . PRO B 1 138 ? 27.944 93.323 71.174 1.00 45.68 156 PRO B N 1
ATOM 2395 C CA . PRO B 1 138 ? 28.367 93.604 72.549 1.00 46.05 156 PRO B CA 1
ATOM 2396 C C . PRO B 1 138 ? 29.136 92.410 73.097 1.00 51.49 156 PRO B C 1
ATOM 2397 O O . PRO B 1 138 ? 28.671 91.273 72.985 1.00 51.52 156 PRO B O 1
ATOM 2401 N N . LEU B 1 139 ? 30.346 92.667 73.607 1.00 49.13 157 LEU B N 1
ATOM 2402 C CA . LEU B 1 139 ? 31.247 91.630 74.086 1.00 49.13 157 LEU B CA 1
ATOM 2403 C C . LEU B 1 139 ? 31.039 91.301 75.557 1.00 57.24 157 LEU B C 1
ATOM 2404 O O . LEU B 1 139 ? 30.542 92.117 76.349 1.00 57.65 157 LEU B O 1
ATOM 2409 N N . ALA B 1 140 ? 31.425 90.060 75.888 1.00 55.94 158 ALA B N 1
ATOM 2410 C CA . ALA B 1 140 ? 31.413 89.426 77.203 1.00 57.46 158 ALA B CA 1
ATOM 2411 C C . ALA B 1 140 ? 32.709 88.635 77.395 1.00 63.38 158 ALA B C 1
ATOM 2412 O O . ALA B 1 140 ? 33.180 87.979 76.458 1.00 62.98 158 ALA B O 1
ATOM 2414 N N . ALA B 1 141 ? 33.305 88.720 78.593 1.00 61.15 159 ALA B N 1
ATOM 2415 C CA . ALA B 1 141 ? 34.536 88.005 78.902 1.00 61.00 159 ALA B CA 1
ATOM 2416 C C . ALA B 1 141 ? 34.262 86.500 78.943 1.00 66.21 159 ALA B C 1
ATOM 2417 O O . AL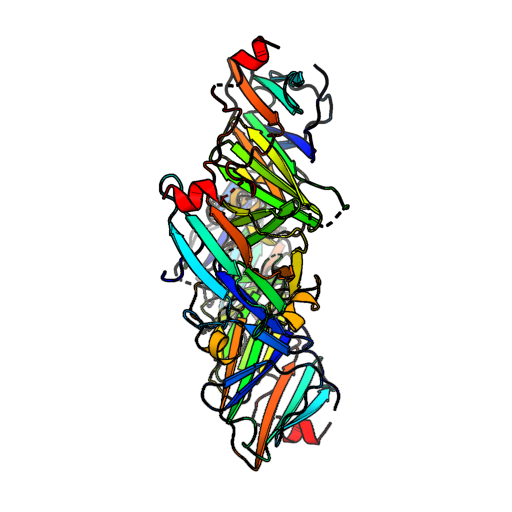A B 1 141 ? 33.124 86.085 79.203 1.00 65.47 159 ALA B O 1
ATOM 2419 N N . ASN B 1 142 ? 35.293 85.696 78.611 1.00 64.42 160 ASN B N 1
ATOM 2420 C CA . ASN B 1 142 ? 35.280 84.223 78.577 1.00 65.70 160 ASN B CA 1
ATOM 2421 C C . ASN B 1 142 ? 34.114 83.708 77.684 1.00 67.52 160 ASN B C 1
ATOM 2422 O O . ASN B 1 142 ? 33.326 82.851 78.091 1.00 67.61 160 ASN B O 1
ATOM 2427 N N . SER B 1 143 ? 34.021 84.262 76.464 1.00 62.71 161 SER B N 1
ATOM 2428 C CA . SER B 1 143 ? 33.012 83.909 75.461 1.00 61.97 161 SER B CA 1
ATOM 2429 C C . SER B 1 143 ? 33.631 83.866 74.075 1.00 64.59 161 SER B C 1
ATOM 2430 O O . SER B 1 143 ? 34.675 84.491 73.845 1.00 63.91 161 SER B O 1
ATOM 2433 N N . LYS B 1 144 ? 32.980 83.145 73.147 1.00 60.31 162 LYS B N 1
ATOM 2434 C CA . LYS B 1 144 ? 33.453 83.038 71.766 1.00 58.72 162 LYS B CA 1
ATOM 2435 C C . LYS B 1 144 ? 32.344 83.452 70.780 1.00 59.90 162 LYS B C 1
ATOM 2436 O O . LYS B 1 144 ? 31.189 83.049 70.928 1.00 60.32 162 LYS B O 1
ATOM 2442 N N . LEU B 1 145 ? 32.694 84.302 69.810 1.00 53.44 163 LEU B N 1
ATOM 2443 C CA . LEU B 1 145 ? 31.773 84.765 68.766 1.00 50.56 163 LEU B CA 1
ATOM 2444 C C . LEU B 1 145 ? 32.182 84.194 67.442 1.00 50.73 163 LEU B C 1
ATOM 2445 O O . LEU B 1 145 ? 33.374 83.995 67.209 1.00 49.97 163 LEU B O 1
ATOM 2450 N N . TYR B 1 146 ? 31.205 83.914 66.566 1.00 46.02 164 TYR B N 1
ATOM 2451 C CA . TYR B 1 146 ? 31.491 83.283 65.275 1.00 44.44 164 TYR B CA 1
ATOM 2452 C C . TYR B 1 146 ? 30.835 84.014 64.082 1.00 44.59 164 TYR B C 1
ATOM 2453 O O . TYR B 1 146 ? 29.764 84.612 64.186 1.00 42.41 164 TYR B O 1
ATOM 2462 N N . PHE B 1 147 ? 31.544 83.971 62.957 1.00 40.60 165 PHE B N 1
ATOM 2463 C CA . PHE B 1 147 ? 31.168 84.514 61.666 1.00 38.58 165 PHE B CA 1
ATOM 2464 C C . PHE B 1 147 ? 31.328 83.470 60.610 1.00 44.26 165 PHE B C 1
ATOM 2465 O O . PHE B 1 147 ? 32.232 82.641 60.673 1.00 43.99 165 PHE B O 1
ATOM 2473 N N . CYS B 1 148 ? 30.478 83.523 59.605 1.00 42.62 166 CYS B N 1
ATOM 2474 C CA . CYS B 1 148 ? 30.579 82.579 58.521 1.00 43.25 166 CYS B CA 1
ATOM 2475 C C . CYS B 1 148 ? 30.140 83.232 57.262 1.00 46.86 166 CYS B C 1
ATOM 2476 O O . CYS B 1 148 ? 29.020 83.723 57.195 1.00 47.25 166 CYS B O 1
ATOM 2479 N N . PHE B 1 149 ? 31.036 83.257 56.274 1.00 43.01 167 PHE B N 1
ATOM 2480 C CA . PHE B 1 149 ? 30.812 83.757 54.923 1.00 42.19 167 PHE B CA 1
ATOM 2481 C C . PHE B 1 149 ? 30.921 82.584 53.994 1.00 50.99 167 PHE B C 1
ATOM 2482 O O . PHE B 1 149 ? 31.936 81.886 54.032 1.00 52.29 167 PHE B O 1
ATOM 2490 N N . TYR B 1 150 ? 29.856 82.293 53.230 1.00 49.52 168 TYR B N 1
ATOM 2491 C CA . TYR B 1 150 ? 29.841 81.125 52.342 1.00 51.11 168 TYR B CA 1
ATOM 2492 C C . TYR B 1 150 ? 28.981 81.362 51.083 1.00 58.41 168 TYR B C 1
ATOM 2493 O O . TYR B 1 150 ? 28.127 82.256 51.065 1.00 56.64 168 TYR B O 1
ATOM 2502 N N . GLU B 1 151 ? 29.220 80.537 50.038 1.00 58.31 169 GLU B N 1
ATOM 2503 C CA . GLU B 1 151 ? 28.474 80.516 48.782 1.00 59.25 169 GLU B CA 1
ATOM 2504 C C . GLU B 1 151 ? 27.549 79.299 48.741 1.00 68.37 169 GLU B C 1
ATOM 2505 O O . GLU B 1 151 ? 27.937 78.213 49.192 1.00 68.22 169 GLU B O 1
ATOM 2511 N N . GLN B 1 152 ? 26.323 79.476 48.211 1.00 68.63 170 GLN B N 1
ATOM 2512 C CA . GLN B 1 152 ? 25.360 78.375 48.113 1.00 70.97 170 GLN B CA 1
ATOM 2513 C C . GLN B 1 152 ? 25.030 78.052 46.655 1.00 79.01 170 GLN B C 1
ATOM 2514 O O . GLN B 1 152 ? 24.677 78.952 45.877 1.00 76.65 170 GLN B O 1
ATOM 2520 N N . ASN B 1 153 ? 25.153 76.749 46.295 1.00 80.74 171 ASN B N 1
ATOM 2521 C CA . ASN B 1 153 ? 24.821 76.225 44.961 1.00 82.54 171 ASN B CA 1
ATOM 2522 C C . ASN B 1 153 ? 23.285 76.213 44.820 1.00 87.43 171 ASN B C 1
ATOM 2523 O O . ASN B 1 153 ? 22.615 75.359 45.412 1.00 86.95 171 ASN B O 1
ATOM 2525 N N . ALA B 1 154 ? 22.734 77.226 44.105 1.00 84.69 172 ALA B N 1
ATOM 2526 C CA . ALA B 1 154 ? 21.288 77.432 43.916 1.00 84.49 172 ALA B CA 1
ATOM 2527 C C . ALA B 1 154 ? 20.661 76.301 43.072 1.00 89.61 172 ALA B C 1
ATOM 2528 O O . ALA B 1 154 ? 20.563 76.418 41.844 1.00 89.79 172 ALA B O 1
ATOM 2530 N N . ARG B 1 155 ? 20.255 75.199 43.747 1.00 86.13 173 ARG B N 1
ATOM 2531 C CA . ARG B 1 155 ? 19.642 74.029 43.114 1.00 86.36 173 ARG B CA 1
ATOM 2532 C C . ARG B 1 155 ? 18.159 74.326 42.801 1.00 87.31 173 ARG B C 1
ATOM 2533 O O . ARG B 1 155 ? 17.330 74.389 43.721 1.00 87.28 173 ARG B O 1
ATOM 2535 N N . ALA B 1 156 ? 17.851 74.556 41.494 1.00 80.22 174 ALA B N 1
ATOM 2536 C CA . ALA B 1 156 ? 16.508 74.863 40.991 1.00 78.01 174 ALA B CA 1
ATOM 2537 C C . ALA B 1 156 ? 15.627 73.616 41.042 1.00 80.38 174 ALA B C 1
ATOM 2538 O O . ALA B 1 156 ? 15.959 72.594 40.444 1.00 80.78 174 ALA B O 1
ATOM 2540 N N . ASP B 1 157 ? 14.512 73.705 41.783 1.00 75.10 175 ASP B N 1
ATOM 2541 C CA . ASP B 1 157 ? 13.561 72.610 42.005 1.00 75.22 175 ASP B CA 1
ATOM 2542 C C . ASP B 1 157 ? 12.901 72.102 40.703 1.00 74.34 175 ASP B C 1
ATOM 2543 O O . ASP B 1 157 ? 12.469 70.947 40.677 1.00 73.94 175 ASP B O 1
ATOM 2548 N N . TYR B 1 158 ? 12.800 72.951 39.646 1.00 66.62 176 TYR B N 1
ATOM 2549 C CA . TYR B 1 158 ? 12.168 72.568 38.379 1.00 65.14 176 TYR B CA 1
ATOM 2550 C C . TYR B 1 158 ? 13.020 72.963 37.164 1.00 66.60 176 TYR B C 1
ATOM 2551 O O . TYR B 1 158 ? 13.552 74.072 37.110 1.00 65.54 176 TYR B O 1
ATOM 2560 N N . ASN B 1 159 ? 13.189 72.011 36.214 1.00 62.00 177 ASN B N 1
ATOM 2561 C CA . ASN B 1 159 ? 13.897 72.160 34.935 1.00 60.22 177 ASN B CA 1
ATOM 2562 C C . ASN B 1 159 ? 12.862 72.045 33.814 1.00 60.63 177 ASN B C 1
ATOM 2563 O O . ASN B 1 159 ? 11.791 71.492 34.063 1.00 62.43 177 ASN B O 1
ATOM 2568 N N . TYR B 1 160 ? 13.122 72.571 32.609 1.00 51.16 178 TYR B N 1
ATOM 2569 C CA . TYR B 1 160 ? 12.107 72.555 31.570 1.00 49.08 178 TYR B CA 1
ATOM 2570 C C . TYR B 1 160 ? 11.797 71.165 31.094 1.00 56.55 178 TYR B C 1
ATOM 2571 O O . TYR B 1 160 ? 10.680 70.916 30.663 1.00 56.45 178 TYR B O 1
ATOM 2580 N N . PHE B 1 161 ? 12.727 70.257 31.202 1.00 58.38 179 PHE B N 1
ATOM 2581 C CA . PHE B 1 161 ? 12.492 68.948 30.625 1.00 62.49 179 PHE B CA 1
ATOM 2582 C C . PHE B 1 161 ? 11.687 68.014 31.549 1.00 66.87 179 PHE B C 1
ATOM 2583 O O . PHE B 1 161 ? 11.133 67.018 31.047 1.00 66.66 179 PHE B O 1
ATOM 2599 N N . LEU B 1 163 ? 8.955 69.348 33.263 1.00 51.72 181 LEU B N 1
ATOM 2600 C CA . LEU B 1 163 ? 7.648 69.996 33.232 1.00 49.28 181 LEU B CA 1
ATOM 2601 C C . LEU B 1 163 ? 6.591 69.210 32.433 1.00 55.55 181 LEU B C 1
ATOM 2602 O O . LEU B 1 163 ? 5.494 69.076 32.987 1.00 55.78 181 LEU B O 1
ATOM 2607 N N . PRO B 1 164 ? 6.828 68.686 31.190 1.00 52.94 182 PRO B N 1
ATOM 2608 C CA . PRO B 1 164 ? 5.752 67.975 30.486 1.00 54.70 182 PRO B CA 1
ATOM 2609 C C . PRO B 1 164 ? 5.213 66.745 31.227 1.00 63.35 182 PRO B C 1
ATOM 2610 O O . PRO B 1 164 ? 4.000 66.493 31.165 1.00 64.64 182 PRO B O 1
ATOM 2614 N N . ASP B 1 165 ? 6.082 65.996 31.931 1.00 62.29 183 ASP B N 1
ATOM 2615 C CA . ASP B 1 165 ? 5.660 64.795 32.672 1.00 65.14 183 ASP B CA 1
ATOM 2616 C C . ASP B 1 165 ? 4.905 65.193 33.932 1.00 66.07 183 ASP B C 1
ATOM 2617 O O . ASP B 1 165 ? 3.860 64.622 34.232 1.00 65.83 183 ASP B O 1
ATOM 2622 N N . LEU B 1 166 ? 5.434 66.192 34.653 1.00 61.04 184 LEU B N 1
ATOM 2623 C CA . LEU B 1 166 ? 4.847 66.739 35.867 1.00 60.38 184 LEU B CA 1
ATOM 2624 C C . LEU B 1 166 ? 3.445 67.292 35.596 1.00 65.72 184 LEU B C 1
ATOM 2625 O O . LEU B 1 166 ? 2.549 67.071 36.406 1.00 67.78 184 LEU B O 1
ATOM 2630 N N . PHE B 1 167 ? 3.252 67.979 34.456 1.00 60.37 185 PHE B N 1
ATOM 2631 C CA . PHE B 1 167 ? 1.957 68.521 34.068 1.00 60.35 185 PHE B CA 1
ATOM 2632 C C . PHE B 1 167 ? 0.948 67.388 33.862 1.00 68.19 185 PHE B C 1
ATOM 2633 O O . PHE B 1 167 ? -0.201 67.502 34.300 1.00 69.22 185 PHE B O 1
ATOM 2641 N N . ALA B 1 168 ? 1.377 66.294 33.212 1.00 66.36 186 ALA B N 1
ATOM 2642 C CA . ALA B 1 168 ? 0.538 65.117 32.954 1.00 68.05 186 ALA B CA 1
ATOM 2643 C C . ALA B 1 168 ? 0.237 64.334 34.243 1.00 73.92 186 ALA B C 1
ATOM 2644 O O . ALA B 1 168 ? -0.841 63.756 34.362 1.00 75.84 186 ALA B O 1
ATOM 2646 N N . LYS B 1 169 ? 1.183 64.331 35.199 1.00 70.07 187 LYS B N 1
ATOM 2647 C CA . LYS B 1 169 ? 1.100 63.635 36.482 1.00 71.02 187 LYS B CA 1
ATOM 2648 C C . LYS B 1 169 ? 0.033 64.255 37.431 1.00 74.24 187 LYS B C 1
ATOM 2649 O O . LYS B 1 169 ? -0.662 63.501 38.122 1.00 75.06 187 LYS B O 1
ATOM 2655 N N . ILE B 1 170 ? -0.084 65.614 37.460 1.00 67.55 188 ILE B N 1
ATOM 2656 C CA . ILE B 1 170 ? -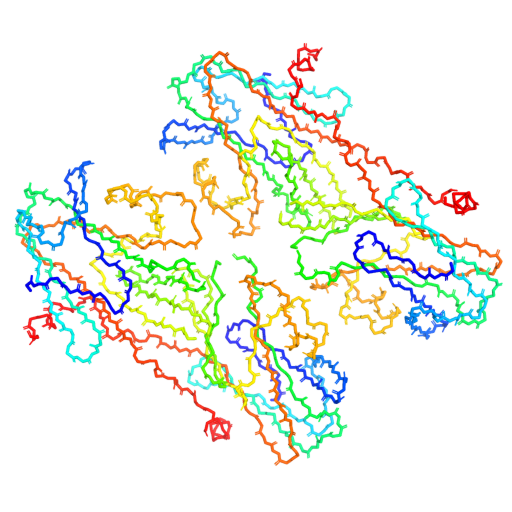0.986 66.380 38.339 1.00 51.59 188 ILE B CA 1
ATOM 2657 C C . ILE B 1 170 ? -2.472 66.093 37.984 1.00 85.37 188 ILE B C 1
ATOM 2658 O O . ILE B 1 170 ? -2.920 66.373 36.873 1.00 49.91 188 ILE B O 1
ATOM 2663 N N . ALA C 1 2 ? 38.234 136.593 64.399 1.00 83.82 20 ALA C N 1
ATOM 2664 C CA . ALA C 1 2 ? 38.395 136.146 65.786 1.00 85.04 20 ALA C CA 1
ATOM 2665 C C . ALA C 1 2 ? 37.925 134.683 65.969 1.00 87.10 20 ALA C C 1
ATOM 2666 O O . ALA C 1 2 ? 38.703 133.826 66.409 1.00 84.83 20 ALA C O 1
ATOM 2668 N N . GLN C 1 3 ? 36.646 134.411 65.623 1.00 83.86 21 GLN C N 1
ATOM 2669 C CA . GLN C 1 3 ? 36.002 133.089 65.664 1.00 81.88 21 GLN C CA 1
ATOM 2670 C C . GLN C 1 3 ? 36.205 132.399 64.296 1.00 81.70 21 GLN C C 1
ATOM 2671 O O . GLN C 1 3 ? 36.135 133.069 63.261 1.00 81.53 21 GLN C O 1
ATOM 2677 N N . GLN C 1 4 ? 36.455 131.077 64.298 1.00 74.84 22 GLN C N 1
ATOM 2678 C CA . GLN C 1 4 ? 36.723 130.265 63.106 1.00 71.62 22 GLN C CA 1
ATOM 2679 C C . GLN C 1 4 ? 35.577 130.311 62.083 1.00 75.99 22 GLN C C 1
ATOM 2680 O O . GLN C 1 4 ? 34.405 130.156 62.430 1.00 77.72 22 GLN C O 1
ATOM 2686 N N . LEU C 1 5 ? 35.943 130.529 60.814 1.00 70.72 23 LEU C N 1
ATOM 2687 C CA . LEU C 1 5 ? 35.002 130.555 59.708 1.00 69.61 23 LEU C CA 1
ATOM 2688 C C . LEU C 1 5 ? 35.176 129.280 58.870 1.00 72.34 23 LEU C C 1
ATOM 2689 O O . LEU C 1 5 ? 36.216 128.612 58.950 1.00 70.67 23 LEU C O 1
ATOM 2694 N N . THR C 1 6 ? 34.131 128.912 58.121 1.00 68.74 24 THR C N 1
ATOM 2695 C CA . THR C 1 6 ? 34.088 127.663 57.366 1.00 66.19 24 THR C CA 1
ATOM 2696 C C . THR C 1 6 ? 34.136 127.906 55.827 1.00 66.16 24 THR C C 1
ATOM 2697 O O . THR C 1 6 ? 33.586 128.914 55.362 1.00 66.68 24 THR C O 1
ATOM 2701 N N . PRO C 1 7 ? 34.772 126.999 55.020 1.00 58.24 25 PRO C N 1
ATOM 2702 C CA . PRO C 1 7 ? 34.779 127.202 53.557 1.00 56.27 25 PRO C CA 1
ATOM 2703 C C . PRO C 1 7 ? 33.379 127.021 52.943 1.00 58.75 25 PRO C C 1
ATOM 2704 O O . PRO C 1 7 ? 32.523 126.385 53.567 1.00 56.84 25 PRO C O 1
ATOM 2708 N N . PRO C 1 8 ? 33.131 127.531 51.708 1.00 57.22 26 PRO C N 1
ATOM 2709 C CA . PRO C 1 8 ? 31.799 127.346 51.076 1.00 58.39 26 PRO C CA 1
ATOM 2710 C C . PRO C 1 8 ? 31.348 125.878 51.014 1.00 61.47 26 PRO C C 1
ATOM 2711 O O . PRO C 1 8 ? 30.156 125.604 50.927 1.00 61.73 26 PRO C O 1
ATOM 2715 N N . ALA C 1 9 ? 32.321 124.944 51.058 1.00 56.56 27 ALA C N 1
ATOM 2716 C CA . ALA C 1 9 ? 32.157 123.495 51.062 1.00 55.50 27 ALA C CA 1
ATOM 2717 C C . ALA C 1 9 ? 33.405 122.809 51.635 1.00 57.13 27 ALA C C 1
ATOM 2718 O O . ALA C 1 9 ? 34.489 123.393 51.644 1.00 55.04 27 ALA C O 1
ATOM 2720 N N . GLY C 1 10 ? 33.231 121.582 52.116 1.00 53.66 28 GLY C N 1
ATOM 2721 C CA . GLY C 1 10 ? 34.318 120.788 52.677 1.00 52.42 28 GLY C CA 1
ATOM 2722 C C . GLY C 1 10 ? 34.749 121.208 54.066 1.00 54.32 28 GLY C C 1
ATOM 2723 O O . GLY C 1 10 ? 34.096 122.052 54.700 1.00 56.70 28 GLY C O 1
ATOM 2724 N N . THR C 1 11 ? 35.853 120.605 54.555 1.00 46.21 29 THR C N 1
ATOM 2725 C CA . THR C 1 11 ? 36.353 120.885 55.893 1.00 45.01 29 THR C CA 1
ATOM 2726 C C . THR C 1 11 ? 37.803 121.280 55.816 1.00 44.73 29 THR C C 1
ATOM 2727 O O . THR C 1 11 ? 38.611 120.532 55.266 1.00 45.21 29 THR C O 1
ATOM 2731 N N . PHE C 1 12 ? 38.121 122.479 56.353 1.00 38.19 30 PHE C N 1
ATOM 2732 C CA . PHE C 1 12 ? 39.472 123.028 56.428 1.00 36.16 30 PHE C CA 1
ATOM 2733 C C . PHE C 1 12 ? 39.948 122.896 57.872 1.00 39.82 30 PHE C C 1
ATOM 2734 O O . PHE C 1 12 ? 39.348 123.458 58.797 1.00 40.02 30 PHE C O 1
ATOM 2742 N N . ARG C 1 13 ? 40.991 122.082 58.058 1.00 35.28 31 ARG C N 1
ATOM 2743 C CA . ARG C 1 13 ? 41.527 121.747 59.357 1.00 35.58 31 ARG C CA 1
ATOM 2744 C C . ARG C 1 13 ? 42.954 122.281 59.485 1.00 42.32 31 ARG C C 1
ATOM 2745 O O . ARG C 1 13 ? 43.717 122.209 58.523 1.00 41.42 31 ARG C O 1
ATOM 2753 N N . LEU C 1 14 ? 43.295 122.823 60.672 1.00 41.22 32 LEU C N 1
ATOM 2754 C CA . LEU C 1 14 ? 44.617 123.381 60.980 1.00 42.25 32 LEU C CA 1
ATOM 2755 C C . LEU C 1 14 ? 45.356 122.554 62.022 1.00 48.39 32 LEU C C 1
ATOM 2756 O O . LEU C 1 14 ? 44.773 122.123 63.013 1.00 51.27 32 LEU C O 1
ATOM 2761 N N . GLY C 1 15 ? 46.639 122.361 61.794 1.00 43.72 33 GLY C N 1
ATOM 2762 C CA . GLY C 1 15 ? 47.503 121.604 62.686 1.00 44.27 33 GLY C CA 1
ATOM 2763 C C . GLY C 1 15 ? 48.836 122.293 62.856 1.00 50.00 33 GLY C C 1
ATOM 2764 O O . GLY C 1 15 ? 49.184 123.213 62.103 1.00 50.15 33 GLY C O 1
ATOM 2765 N N . ILE C 1 16 ? 49.580 121.877 63.871 1.00 46.71 34 ILE C N 1
ATOM 2766 C CA . ILE C 1 16 ? 50.900 122.429 64.158 1.00 47.00 34 ILE C CA 1
ATOM 2767 C C . ILE C 1 16 ? 51.840 121.291 64.495 1.00 51.85 34 ILE C C 1
ATOM 2768 O O . ILE C 1 16 ? 51.377 120.234 64.964 1.00 52.70 34 ILE C O 1
ATOM 2773 N N . SER C 1 17 ? 53.165 121.524 64.309 1.00 46.85 35 SER C N 1
ATOM 2774 C CA . SER C 1 17 ? 54.196 120.542 64.625 1.00 47.12 35 SER C CA 1
ATOM 2775 C C . SER C 1 17 ? 55.469 121.187 65.204 1.00 51.43 35 SER C C 1
ATOM 2776 O O . SER C 1 17 ? 55.861 122.262 64.774 1.00 52.89 35 SER C O 1
ATOM 2779 N N . LYS C 1 18 ? 56.095 120.535 66.181 1.00 46.95 36 LYS C N 1
ATOM 2780 C CA . LYS C 1 18 ? 57.373 120.939 66.779 1.00 47.80 36 LYS C CA 1
ATOM 2781 C C . LYS C 1 18 ? 58.245 119.691 66.788 1.00 50.74 36 LYS C C 1
ATOM 2782 O O . LYS C 1 18 ? 57.972 118.733 67.535 1.00 48.40 36 LYS C O 1
ATOM 2788 N N . GLY C 1 19 ? 59.203 119.672 65.862 1.00 48.54 37 GLY C N 1
ATOM 2789 C CA . GLY C 1 19 ? 60.077 118.528 65.651 1.00 50.12 37 GLY C CA 1
ATOM 2790 C C . GLY C 1 19 ? 59.294 117.367 65.067 1.00 54.82 37 GLY C C 1
ATOM 2791 O O . GLY C 1 19 ? 58.642 117.516 64.018 1.00 52.58 37 GLY C O 1
ATOM 2792 N N . THR C 1 20 ? 59.316 116.217 65.779 1.00 53.10 38 THR C N 1
ATOM 2793 C CA . THR C 1 20 ? 58.634 114.977 65.373 1.00 52.57 38 THR C CA 1
ATOM 2794 C C . THR C 1 20 ? 57.229 114.919 65.955 1.00 56.41 38 THR C C 1
ATOM 2795 O O . THR C 1 20 ? 56.448 114.034 65.588 1.00 54.74 38 THR C O 1
ATOM 2799 N N . ASP C 1 21 ? 56.902 115.880 66.839 1.00 55.00 39 ASP C N 1
ATOM 2800 C CA . ASP C 1 21 ? 55.595 115.978 67.498 1.00 54.56 39 ASP C CA 1
ATOM 2801 C C . ASP C 1 21 ? 54.675 116.908 66.730 1.00 57.40 39 ASP C C 1
ATOM 2802 O O . ASP C 1 21 ? 55.123 117.977 66.311 1.00 58.36 39 ASP C O 1
ATOM 2807 N N . SER C 1 22 ? 53.406 116.483 66.507 1.00 51.18 40 SER C N 1
ATOM 2808 C CA . SER C 1 22 ? 52.364 117.245 65.795 1.00 47.89 40 SER C CA 1
ATOM 2809 C C . SER C 1 22 ? 50.956 116.817 66.220 1.00 51.67 40 SER C C 1
ATOM 2810 O O . SER C 1 22 ? 50.749 115.662 66.636 1.00 51.22 40 SER C O 1
ATOM 2813 N N . HIS C 1 23 ? 49.980 117.752 66.102 1.00 46.42 41 HIS C N 1
ATOM 2814 C CA . HIS C 1 23 ? 48.575 117.482 66.438 1.00 44.39 41 HIS C CA 1
ATOM 2815 C C . HIS C 1 23 ? 47.674 118.488 65.734 1.00 47.19 41 HIS C C 1
ATOM 2816 O O . HIS C 1 23 ? 48.124 119.591 65.397 1.00 46.27 41 HIS C O 1
ATOM 2823 N N . TRP C 1 24 ? 46.413 118.092 65.491 1.00 43.30 42 TRP C N 1
ATOM 2824 C CA . TRP C 1 24 ? 45.422 118.960 64.879 1.00 42.06 42 TRP C CA 1
ATOM 2825 C C . TRP C 1 24 ? 44.862 119.880 65.939 1.00 51.38 42 TRP C C 1
ATOM 2826 O O . TRP C 1 24 ? 44.559 119.428 67.057 1.00 52.97 42 TRP C O 1
ATOM 2837 N N . LEU C 1 25 ? 44.763 121.178 65.615 1.00 49.51 43 LEU C N 1
ATOM 2838 C CA . LEU C 1 25 ? 44.247 122.173 66.541 1.00 51.38 43 LEU C CA 1
ATOM 2839 C C . LEU C 1 25 ? 42.765 121.999 66.735 1.00 60.79 43 LEU C C 1
ATOM 2840 O O . LEU C 1 25 ? 42.056 121.673 65.777 1.00 59.84 43 LEU C O 1
ATOM 2845 N N . ALA C 1 26 ? 42.302 122.184 67.987 1.00 61.89 44 ALA C N 1
ATOM 2846 C CA . ALA C 1 26 ? 40.892 122.132 68.357 1.00 63.74 44 ALA C CA 1
ATOM 2847 C C . ALA C 1 26 ? 40.213 123.445 67.904 1.00 68.98 44 ALA C C 1
ATOM 2848 O O . ALA C 1 26 ? 40.931 124.430 67.706 1.00 66.86 44 ALA C O 1
ATOM 2850 N N . PRO C 1 27 ? 38.868 123.478 67.695 1.00 69.29 45 PRO C N 1
ATOM 2851 C CA . PRO C 1 27 ? 38.211 124.687 67.140 1.00 69.67 45 PRO C CA 1
ATOM 2852 C C . PRO C 1 27 ? 38.717 126.043 67.659 1.00 74.24 45 PRO C C 1
ATOM 2853 O O . PRO C 1 27 ? 39.033 126.888 66.822 1.00 74.60 45 PRO C O 1
ATOM 2857 N N . GLN C 1 28 ? 38.820 126.273 68.971 1.00 71.12 46 GLN C N 1
ATOM 2858 C CA . GLN C 1 28 ? 39.323 127.587 69.394 1.00 71.82 46 GLN C CA 1
ATOM 2859 C C . GLN C 1 28 ? 40.574 127.422 70.288 1.00 72.89 46 GLN C C 1
ATOM 2860 O O . GLN C 1 28 ? 40.818 128.229 71.190 1.00 74.76 46 GLN C O 1
ATOM 2866 N N . GLU C 1 29 ? 41.379 126.386 69.993 1.00 63.78 47 GLU C N 1
ATOM 2867 C CA . GLU C 1 29 ? 42.625 126.075 70.677 1.00 61.92 47 GLU C CA 1
ATOM 2868 C C . GLU C 1 29 ? 43.620 127.213 70.480 1.00 65.85 47 GLU C C 1
ATOM 2869 O O . GLU C 1 29 ? 43.809 127.674 69.349 1.00 64.08 47 GLU C O 1
ATOM 2875 N N . LYS C 1 30 ? 44.236 127.681 71.582 1.00 63.50 48 LYS C N 1
ATOM 2876 C CA . LYS C 1 30 ? 45.220 128.767 71.527 1.00 63.06 48 LYS C CA 1
ATOM 2877 C C . LYS C 1 30 ? 46.644 128.192 71.414 1.00 62.55 48 LYS C C 1
ATOM 2878 O O . LYS C 1 30 ? 46.942 127.127 71.970 1.00 61.91 48 LYS C O 1
ATOM 2884 N N . VAL C 1 31 ? 47.497 128.880 70.630 1.00 56.26 49 VAL C N 1
ATOM 2885 C CA . VAL C 1 31 ? 48.888 128.477 70.381 1.00 54.79 49 VAL C CA 1
ATOM 2886 C C . VAL C 1 31 ? 49.821 129.626 70.778 1.00 59.42 49 VAL C C 1
ATOM 2887 O O . VAL C 1 31 ? 49.561 130.783 70.468 1.00 59.31 49 VAL C O 1
ATOM 2891 N N . LYS C 1 32 ? 50.904 129.287 71.470 1.00 58.20 50 LYS C N 1
ATOM 2892 C CA . LYS C 1 32 ? 51.910 130.237 71.919 1.00 61.11 50 LYS C CA 1
ATOM 2893 C C . LYS C 1 32 ? 52.691 130.768 70.722 1.00 64.70 50 LYS C C 1
ATOM 2894 O O . LYS C 1 32 ? 53.350 130.007 69.996 1.00 62.35 50 LYS C O 1
ATOM 2900 N N . GLY C 1 33 ? 52.562 132.076 70.524 1.00 63.65 51 GLY C N 1
ATOM 2901 C CA . GLY C 1 33 ? 53.236 132.817 69.467 1.00 64.28 51 GLY C CA 1
ATOM 2902 C C . GLY C 1 33 ? 52.516 132.897 68.137 1.00 67.86 51 GLY C C 1
ATOM 2903 O O . GLY C 1 33 ? 52.980 133.608 67.243 1.00 69.02 51 GLY C O 1
ATOM 2904 N N . ILE C 1 34 ? 51.391 132.163 67.979 1.00 62.30 52 ILE C N 1
ATOM 2905 C CA . ILE C 1 34 ? 50.620 132.140 66.736 1.00 59.86 52 ILE C CA 1
ATOM 2906 C C . ILE C 1 34 ? 49.166 132.518 67.027 1.00 62.70 52 ILE C C 1
ATOM 2907 O O . ILE C 1 34 ? 48.528 131.896 67.879 1.00 63.08 52 ILE C O 1
ATOM 2912 N N . ALA C 1 35 ? 48.650 133.537 66.309 1.00 58.01 53 ALA C N 1
ATOM 2913 C CA . ALA C 1 35 ? 47.276 134.032 66.445 1.00 57.50 53 ALA C CA 1
ATOM 2914 C C . ALA C 1 35 ? 46.503 133.842 65.148 1.00 60.28 53 ALA C C 1
ATOM 2915 O O . ALA C 1 35 ? 47.084 133.983 64.068 1.00 58.89 53 ALA C O 1
ATOM 2917 N N . PHE C 1 36 ? 45.191 133.537 65.253 1.00 56.77 54 PHE C N 1
ATOM 2918 C CA . PHE C 1 36 ? 44.344 133.279 64.093 1.00 55.33 54 PHE C CA 1
ATOM 2919 C C . PHE C 1 36 ? 43.180 134.249 64.010 1.00 63.04 54 PHE C C 1
ATOM 2920 O O . PHE C 1 36 ? 42.267 134.204 64.837 1.00 63.97 54 PHE C O 1
ATOM 2928 N N . ARG C 1 37 ? 43.207 135.121 62.993 1.00 61.49 55 ARG C N 1
ATOM 2929 C CA . ARG C 1 37 ? 42.132 136.070 62.740 1.00 62.86 55 ARG C CA 1
ATOM 2930 C C . ARG C 1 37 ? 41.425 135.651 61.472 1.00 63.12 55 ARG C C 1
ATOM 2931 O O . ARG C 1 37 ? 42.090 135.413 60.459 1.00 60.04 55 ARG C O 1
ATOM 2939 N N . TRP C 1 38 ? 40.083 135.528 61.546 1.00 60.42 56 TRP C N 1
ATOM 2940 C CA . TRP C 1 38 ? 39.210 135.132 60.432 1.00 58.96 56 TRP C CA 1
ATOM 2941 C C . TRP C 1 38 ? 38.307 136.285 60.037 1.00 66.03 56 TRP C C 1
ATOM 2942 O O . TRP C 1 38 ? 37.693 136.909 60.909 1.00 68.83 56 TRP C O 1
ATOM 2953 N N . LYS C 1 39 ? 38.232 136.574 58.736 1.00 61.42 57 LYS C N 1
ATOM 2954 C CA . LYS C 1 39 ? 37.379 137.629 58.212 1.00 63.24 57 LYS C CA 1
ATOM 2955 C C . LYS C 1 39 ? 36.606 137.100 57.021 1.00 65.86 57 LYS C C 1
ATOM 2956 O O . LYS C 1 39 ? 37.184 136.454 56.152 1.00 63.76 57 LYS C O 1
ATOM 2962 N N . ALA C 1 40 ? 35.294 137.357 56.995 1.00 64.09 58 ALA C N 1
ATOM 2963 C CA . ALA C 1 40 ? 34.411 136.922 55.920 1.00 62.90 58 ALA C CA 1
ATOM 2964 C C . ALA C 1 40 ? 34.633 137.765 54.685 1.00 68.39 58 ALA C C 1
ATOM 2965 O O . ALA C 1 40 ? 34.988 138.931 54.803 1.00 70.06 58 ALA C O 1
ATOM 2967 N N . LEU C 1 41 ? 34.472 137.170 53.501 1.00 65.83 59 LEU C N 1
ATOM 2968 C CA . LEU C 1 41 ? 34.617 137.876 52.232 1.00 67.15 59 LEU C CA 1
ATOM 2969 C C . LEU C 1 41 ? 33.319 138.636 51.947 1.00 78.11 59 LEU C C 1
ATOM 2970 O O . LEU C 1 41 ? 32.237 138.035 52.016 1.00 78.22 59 LEU C O 1
ATOM 2975 N N . PRO C 1 42 ? 33.393 139.963 51.690 1.00 79.78 60 PRO C N 1
ATOM 2976 C CA . PRO C 1 42 ? 32.157 140.735 51.504 1.00 83.29 60 PRO C CA 1
ATOM 2977 C C . PRO C 1 42 ? 31.483 140.502 50.145 1.00 91.75 60 PRO C C 1
ATOM 2978 O O . PRO C 1 42 ? 30.251 140.417 50.093 1.00 93.50 60 PRO C O 1
ATOM 2982 N N . ASP C 1 43 ? 32.276 140.396 49.058 1.00 88.59 61 ASP C N 1
ATOM 2983 C CA . ASP C 1 43 ? 31.769 140.247 47.693 1.00 88.17 61 ASP C CA 1
ATOM 2984 C C . ASP C 1 43 ? 31.199 138.839 47.484 1.00 89.10 61 ASP C C 1
ATOM 2985 O O . ASP C 1 43 ? 29.975 138.664 47.469 1.00 89.54 61 ASP C O 1
ATOM 2990 N N . THR C 1 44 ? 32.094 137.845 47.353 1.00 81.93 62 THR C N 1
ATOM 2991 C CA . THR C 1 44 ? 31.757 136.451 47.116 1.00 79.45 62 THR C CA 1
ATOM 2992 C C . THR C 1 44 ? 31.651 135.683 48.452 1.00 80.63 62 THR C C 1
ATOM 2993 O O . THR C 1 44 ? 31.944 136.226 49.523 1.00 81.91 62 THR C O 1
ATOM 2997 N N . ARG C 1 45 ? 31.182 134.433 48.371 1.00 73.51 63 ARG C N 1
ATOM 2998 C CA . ARG C 1 45 ? 31.065 133.535 49.514 1.00 71.92 63 ARG C CA 1
ATOM 2999 C C . ARG C 1 45 ? 32.457 132.989 49.823 1.00 71.97 63 ARG C C 1
ATOM 3000 O O . ARG C 1 45 ? 33.141 132.472 48.928 1.00 70.28 63 ARG C O 1
ATOM 3008 N N . GLY C 1 46 ? 32.896 133.182 51.058 1.00 66.94 64 GLY C N 1
ATOM 3009 C CA . GLY C 1 46 ? 34.214 132.737 51.489 1.00 64.66 64 GLY C CA 1
ATOM 3010 C C . GLY C 1 46 ? 34.834 133.539 52.614 1.00 66.84 64 GLY C C 1
ATOM 3011 O O . GLY C 1 46 ? 34.160 134.374 53.229 1.00 69.21 64 GLY C O 1
ATOM 3012 N N . PHE C 1 47 ? 36.130 133.285 52.894 1.00 59.12 65 PHE C N 1
ATOM 3013 C CA . PHE C 1 47 ? 36.843 133.972 53.976 1.00 59.10 65 PHE C CA 1
ATOM 3014 C C . PHE C 1 47 ? 38.363 134.084 53.722 1.00 60.13 65 PHE C C 1
ATOM 3015 O O . PHE C 1 47 ? 38.916 133.393 52.863 1.00 56.52 65 PHE C O 1
ATOM 3023 N N . ILE C 1 48 ? 39.022 134.934 54.532 1.00 57.66 66 ILE C N 1
ATOM 3024 C CA . ILE C 1 48 ? 40.469 135.090 54.610 1.00 57.55 66 ILE C CA 1
ATOM 3025 C C . ILE C 1 48 ? 40.859 134.795 56.047 1.00 62.73 66 ILE C C 1
ATOM 3026 O O . ILE C 1 48 ? 40.184 135.211 56.991 1.00 63.80 66 ILE C O 1
ATOM 3031 N N . LEU C 1 49 ? 41.956 134.088 56.200 1.00 58.61 67 LEU C N 1
ATOM 3032 C CA . LEU C 1 49 ? 42.524 133.741 57.484 1.00 58.76 67 LEU C CA 1
ATOM 3033 C C . LEU C 1 49 ? 43.913 134.326 57.532 1.00 64.49 67 LEU C C 1
ATOM 3034 O O . LEU C 1 49 ? 44.673 134.237 56.561 1.00 64.45 67 LEU C O 1
ATOM 3039 N N . GLU C 1 50 ? 44.216 134.982 58.636 1.00 62.13 68 GLU C N 1
ATOM 3040 C CA . GLU C 1 50 ? 45.524 135.542 58.854 1.00 63.13 68 GLU C CA 1
ATOM 3041 C C . GLU C 1 50 ? 46.150 134.825 60.011 1.00 66.96 68 GLU C C 1
ATOM 3042 O O . GLU C 1 50 ? 45.652 134.892 61.136 1.00 68.03 68 GLU C O 1
ATOM 3048 N N . VAL C 1 51 ? 47.223 134.106 59.720 1.00 62.18 69 VAL C N 1
ATOM 3049 C CA . VAL C 1 51 ? 48.009 133.405 60.719 1.00 61.84 69 VAL C CA 1
ATOM 3050 C C . VAL C 1 51 ? 49.166 134.348 61.040 1.00 66.31 69 VAL C C 1
ATOM 3051 O O . VAL C 1 51 ? 50.033 134.566 60.190 1.00 65.65 69 VAL C O 1
ATOM 3055 N N . ALA C 1 52 ? 49.105 134.992 62.220 1.00 63.70 70 ALA C N 1
ATOM 3056 C CA . ALA C 1 52 ? 50.100 135.959 62.679 1.00 64.89 70 ALA C CA 1
ATOM 3057 C C . ALA C 1 52 ? 51.126 135.245 63.544 1.00 69.27 70 ALA C C 1
ATOM 3058 O O . ALA C 1 52 ? 50.835 134.874 64.686 1.00 69.86 70 ALA C O 1
ATOM 3060 N N . VAL C 1 53 ? 52.314 134.999 62.977 1.00 65.46 71 VAL C N 1
ATOM 3061 C CA . VAL C 1 53 ? 53.374 134.302 63.702 1.00 65.79 71 VAL C CA 1
ATOM 3062 C C . VAL C 1 53 ? 54.273 135.346 64.355 1.00 73.69 71 VAL C C 1
ATOM 3063 O O . VAL C 1 53 ? 54.768 136.264 63.694 1.00 74.45 71 VAL C O 1
ATOM 3067 N N . THR C 1 54 ? 54.443 135.207 65.670 1.00 72.75 72 THR C N 1
ATOM 3068 C CA . THR C 1 54 ? 55.256 136.073 66.519 1.00 76.08 72 THR C CA 1
ATOM 3069 C C . THR C 1 54 ? 56.446 135.262 67.029 1.00 81.61 72 THR C C 1
ATOM 3070 O O . THR C 1 54 ? 57.582 135.735 66.974 1.00 84.66 72 THR C O 1
ATOM 3074 N N . SER C 1 55 ? 56.170 134.032 67.506 1.00 75.39 73 SER C N 1
ATOM 3075 C CA . SER C 1 55 ? 57.141 133.116 68.093 1.00 75.32 73 SER C CA 1
ATOM 3076 C C . SER C 1 55 ? 56.976 131.683 67.572 1.00 77.05 73 SER C C 1
ATOM 3077 O O . SER C 1 55 ? 55.872 131.245 67.251 1.00 74.53 73 SER C O 1
ATOM 3080 N N . LEU C 1 56 ? 58.085 130.947 67.553 1.00 74.68 74 LEU C N 1
ATOM 3081 C CA . LEU C 1 56 ? 58.157 129.546 67.141 1.00 72.71 74 LEU C CA 1
ATOM 3082 C C . LEU C 1 56 ? 58.331 128.621 68.373 1.00 76.57 74 LEU C C 1
ATOM 3083 O O . LEU C 1 56 ? 58.788 127.482 68.220 1.00 75.55 74 LEU C O 1
ATOM 3088 N N . GLN C 1 57 ? 57.968 129.114 69.592 1.00 73.53 75 GLN C N 1
ATOM 3089 C CA . GLN C 1 57 ? 58.176 128.388 70.850 1.00 73.08 75 GLN C CA 1
ATOM 3090 C C . GLN C 1 57 ? 57.272 127.145 70.953 1.00 73.41 75 GLN C C 1
ATOM 3091 O O . GLN C 1 57 ? 57.738 126.122 71.464 1.00 74.51 75 GLN C O 1
ATOM 3097 N N . GLN C 1 58 ? 56.024 127.206 70.452 1.00 65.65 76 GLN C N 1
ATOM 3098 C CA . GLN C 1 58 ? 55.130 126.053 70.532 1.00 63.06 76 GLN C CA 1
ATOM 3099 C C . GLN C 1 58 ? 55.147 125.264 69.212 1.00 64.62 76 GLN C C 1
ATOM 3100 O O . GLN C 1 58 ? 55.098 124.031 69.256 1.00 62.93 76 GLN C O 1
ATOM 3106 N N . ALA C 1 59 ? 55.225 125.960 68.049 1.00 60.28 77 ALA C N 1
ATOM 3107 C CA . ALA C 1 59 ? 55.237 125.284 66.752 1.00 58.09 77 ALA C CA 1
ATOM 3108 C C . ALA C 1 59 ? 56.260 125.850 65.800 1.00 60.37 77 ALA C C 1
ATOM 3109 O O . ALA C 1 59 ? 56.400 127.060 65.707 1.00 60.99 77 ALA C O 1
ATOM 3111 N N . ASP C 1 60 ? 56.952 124.957 65.069 1.00 55.50 78 ASP C N 1
ATOM 3112 C CA . ASP C 1 60 ? 57.946 125.286 64.052 1.00 55.32 78 ASP C CA 1
ATOM 3113 C C . ASP C 1 60 ? 57.300 125.198 62.654 1.00 55.94 78 ASP C C 1
ATOM 3114 O O . ASP C 1 60 ? 57.774 125.830 61.713 1.00 56.94 78 ASP C O 1
ATOM 3119 N N . THR C 1 61 ? 56.199 124.454 62.529 1.00 48.85 79 THR C N 1
ATOM 3120 C CA . THR C 1 61 ? 55.515 124.287 61.252 1.00 46.52 79 THR C CA 1
ATOM 3121 C C . THR C 1 61 ? 54.003 124.314 61.441 1.00 48.66 79 THR C C 1
ATOM 3122 O O . THR C 1 61 ? 53.495 123.762 62.423 1.00 49.48 79 THR C O 1
ATOM 3126 N N . LEU C 1 62 ? 53.294 124.972 60.504 1.00 42.76 80 LEU C N 1
ATOM 3127 C CA . LEU C 1 62 ? 51.831 124.981 60.410 1.00 41.16 80 LEU C CA 1
ATOM 3128 C C . LEU C 1 62 ? 51.408 123.957 59.358 1.00 42.61 80 LEU C C 1
ATOM 3129 O O . LEU C 1 62 ? 52.036 123.861 58.300 1.00 42.92 80 LEU C O 1
ATOM 3134 N N . PHE C 1 63 ? 50.367 123.190 59.658 1.00 35.23 81 PHE C N 1
ATOM 3135 C CA . PHE C 1 63 ? 49.807 122.197 58.761 1.00 32.17 81 PHE C CA 1
ATOM 3136 C C . PHE C 1 63 ? 48.356 122.479 58.519 1.00 40.98 81 PHE C C 1
ATOM 3137 O O . PHE C 1 63 ? 47.650 123.023 59.378 1.00 41.46 81 PHE C O 1
ATOM 3145 N N . TRP C 1 64 ? 47.891 122.104 57.349 1.00 39.54 82 TRP C N 1
ATOM 3146 C CA . TRP C 1 64 ? 46.492 122.282 57.036 1.00 38.50 82 TRP C CA 1
ATOM 3147 C C . TRP C 1 64 ? 46.038 121.124 56.207 1.00 41.79 82 TRP C C 1
ATOM 3148 O O . TRP C 1 64 ? 46.829 120.458 55.544 1.00 40.59 82 TRP C O 1
ATOM 3159 N N . SER C 1 65 ? 44.744 120.922 56.222 1.00 40.51 83 SER C N 1
ATOM 3160 C CA . SER C 1 65 ? 44.058 119.864 55.504 1.00 38.96 83 SER C CA 1
ATOM 3161 C C . SER C 1 65 ? 42.764 120.396 54.895 1.00 42.63 83 SER C C 1
ATOM 3162 O O . SER C 1 65 ? 42.102 121.249 55.491 1.00 43.09 83 SER C O 1
ATOM 3165 N N . PHE C 1 66 ? 42.436 119.938 53.694 1.00 38.74 84 PHE C N 1
ATOM 3166 C CA . PHE C 1 66 ? 41.164 120.219 53.024 1.00 37.78 84 PHE C CA 1
ATOM 3167 C C . PHE C 1 66 ? 40.673 118.940 52.348 1.00 41.25 84 PHE C C 1
ATOM 3168 O O . PHE C 1 66 ? 41.376 118.356 51.518 1.00 38.24 84 PHE C O 1
ATOM 3176 N N . GLY C 1 67 ? 39.479 118.531 52.738 1.00 42.26 85 GLY C N 1
ATOM 3177 C CA . GLY C 1 67 ? 38.803 117.353 52.219 1.00 45.48 85 GLY C CA 1
ATOM 3178 C C . GLY C 1 67 ? 37.304 117.540 52.252 1.00 58.83 85 GLY C C 1
ATOM 3179 O O . GLY C 1 67 ? 36.786 118.187 53.175 1.00 58.07 85 GLY C O 1
ATOM 3180 N N . ASN C 1 68 ? 36.597 116.979 51.228 1.00 63.32 86 ASN C N 1
ATOM 3181 C CA . ASN C 1 68 ? 35.124 117.060 51.079 1.00 66.73 86 ASN C CA 1
ATOM 3182 C C . ASN C 1 68 ? 34.451 115.735 51.633 1.00 77.76 86 ASN C C 1
ATOM 3183 O O . ASN C 1 68 ? 33.922 114.884 50.893 1.00 75.49 86 ASN C O 1
ATOM 3188 N N . CYS C 1 69 ? 34.437 115.650 52.982 1.00 81.98 87 CYS C N 1
ATOM 3189 C CA . CYS C 1 69 ? 33.913 114.564 53.830 1.00 86.88 87 CYS C CA 1
ATOM 3190 C C . CYS C 1 69 ? 32.349 114.478 53.771 1.00 96.73 87 CYS C C 1
ATOM 3191 O O . CYS C 1 69 ? 31.749 113.790 54.610 1.00 98.00 87 CYS C O 1
ATOM 3194 N N . GLN C 1 70 ? 31.698 115.154 52.788 1.00 95.65 88 GLN C N 1
ATOM 3195 C CA . GLN C 1 70 ? 30.245 115.123 52.598 1.00 97.63 88 GLN C CA 1
ATOM 3196 C C . GLN C 1 70 ? 29.858 113.799 51.881 1.00 106.18 88 GLN C C 1
ATOM 3197 O O . GLN C 1 70 ? 30.380 113.519 50.792 1.00 105.13 88 GLN C O 1
ATOM 3199 N N . PRO C 1 71 ? 28.963 112.966 52.493 1.00 106.84 89 PRO C N 1
ATOM 3200 C CA . PRO C 1 71 ? 28.602 111.662 51.893 1.00 108.07 89 PRO C CA 1
ATOM 3201 C C . PRO C 1 71 ? 27.562 111.732 50.745 1.00 110.84 89 PRO C C 1
ATOM 3202 O O . PRO C 1 71 ? 27.147 110.673 50.258 1.00 111.46 89 PRO C O 1
ATOM 3206 N N . ASP C 1 72 ? 27.168 112.949 50.283 1.00 105.08 90 ASP C N 1
ATOM 3207 C CA . ASP C 1 72 ? 26.254 113.136 49.143 1.00 104.67 90 ASP C CA 1
ATOM 3208 C C . ASP C 1 72 ? 27.053 113.637 47.908 1.00 105.61 90 ASP C C 1
ATOM 3209 O O . ASP C 1 72 ? 26.458 114.008 46.888 1.00 105.10 90 ASP C O 1
ATOM 3219 N N . ASP C 1 74 ? 29.002 112.711 44.993 1.00 89.69 92 ASP C N 1
ATOM 3220 C CA . ASP C 1 74 ? 29.268 111.690 43.978 1.00 88.91 92 ASP C CA 1
ATOM 3221 C C . ASP C 1 74 ? 30.669 111.921 43.389 1.00 86.40 92 ASP C C 1
ATOM 3222 O O . ASP C 1 74 ? 31.442 110.968 43.216 1.00 87.90 92 ASP C O 1
ATOM 3227 N N . ILE C 1 75 ? 31.002 113.214 43.155 1.00 74.57 93 ILE C N 1
ATOM 3228 C CA . ILE C 1 75 ? 32.271 113.678 42.616 1.00 70.28 93 ILE C CA 1
ATOM 3229 C C . ILE C 1 75 ? 32.958 114.626 43.610 1.00 68.43 93 ILE C C 1
ATOM 3230 O O . ILE C 1 75 ? 32.309 115.435 44.269 1.00 66.90 93 ILE C O 1
ATOM 3235 N N . ASN C 1 76 ? 34.288 114.489 43.696 1.00 61.89 94 ASN C N 1
ATOM 3236 C CA . ASN C 1 76 ? 35.231 115.301 44.453 1.00 59.10 94 ASN C CA 1
ATOM 3237 C C . ASN C 1 76 ? 36.640 115.130 43.840 1.00 58.35 94 ASN C C 1
ATOM 3238 O O . ASN C 1 76 ? 37.273 114.072 44.004 1.00 58.47 94 ASN C O 1
ATOM 3243 N N . VAL C 1 77 ? 37.088 116.145 43.066 1.00 50.19 95 VAL C N 1
ATOM 3244 C CA . VAL C 1 77 ? 38.404 116.123 42.416 1.00 48.04 95 VAL C CA 1
ATOM 3245 C C . VAL C 1 77 ? 39.143 117.414 42.715 1.00 48.52 95 VAL C C 1
ATOM 3246 O O . VAL C 1 77 ? 38.522 118.472 42.843 1.00 47.48 95 VAL C O 1
ATOM 3250 N N . PHE C 1 78 ? 40.476 117.309 42.838 1.00 44.60 96 PHE C N 1
ATOM 3251 C CA . PHE C 1 78 ? 41.357 118.444 43.120 1.00 43.71 96 PHE C CA 1
ATOM 3252 C C . PHE C 1 78 ? 42.318 118.731 41.989 1.00 49.84 96 PHE C C 1
ATOM 3253 O O . PHE C 1 78 ? 42.817 117.814 41.327 1.00 51.62 96 PHE C O 1
ATOM 3261 N N . SER C 1 79 ? 42.583 120.022 41.797 1.00 45.76 97 SER C N 1
ATOM 3262 C CA . SER C 1 79 ? 43.567 120.557 40.862 1.00 46.46 97 SER C CA 1
ATOM 3263 C C . SER C 1 79 ? 44.441 121.507 41.644 1.00 51.95 97 SER C C 1
ATOM 3264 O O . SER C 1 79 ? 43.910 122.393 42.311 1.00 52.30 97 SER C O 1
ATOM 3267 N N . VAL C 1 80 ? 45.762 121.297 41.640 1.00 49.41 98 VAL C N 1
ATOM 3268 C CA . VAL C 1 80 ? 46.682 122.136 42.409 1.00 49.48 98 VAL C CA 1
ATOM 3269 C C . VAL C 1 80 ? 47.583 122.897 41.440 1.00 54.86 98 VAL C C 1
ATOM 3270 O O . VAL C 1 80 ? 48.203 122.304 40.550 1.00 55.30 98 VAL C O 1
ATOM 3274 N N . GLU C 1 81 ? 47.629 124.231 41.624 1.00 51.33 99 GLU C N 1
ATOM 3275 C CA . GLU C 1 81 ? 48.480 125.120 40.846 1.00 52.50 99 GLU C CA 1
ATOM 3276 C C . GLU C 1 81 ? 49.316 125.966 41.801 1.00 53.18 99 GLU C C 1
ATOM 3277 O O . GLU C 1 81 ? 48.890 127.045 42.233 1.00 52.62 99 GLU C O 1
ATOM 3283 N N . GLY C 1 82 ? 50.491 125.438 42.129 1.00 47.90 100 GLY C N 1
ATOM 3284 C CA . GLY C 1 82 ? 51.417 126.058 43.062 1.00 48.24 100 GLY C CA 1
ATOM 3285 C C . GLY C 1 82 ? 50.868 125.984 44.468 1.00 50.46 100 GLY C C 1
ATOM 3286 O O . GLY C 1 82 ? 50.598 124.885 44.984 1.00 50.07 100 GLY C O 1
ATOM 3287 N N . GLN C 1 83 ? 50.649 127.172 45.062 1.00 43.95 101 GLN C N 1
ATOM 3288 C CA . GLN C 1 83 ? 50.115 127.348 46.410 1.00 41.56 101 GLN C CA 1
ATOM 3289 C C . GLN C 1 83 ? 48.593 127.481 46.404 1.00 39.36 101 GLN C C 1
ATOM 3290 O O . GLN C 1 83 ? 47.991 127.686 47.462 1.00 36.80 101 GLN C O 1
ATOM 3296 N N . ALA C 1 84 ? 47.988 127.391 45.222 1.00 34.41 102 ALA C N 1
ATOM 3297 C CA . ALA C 1 84 ? 46.541 127.472 45.057 1.00 32.90 102 ALA C CA 1
ATOM 3298 C C . ALA C 1 84 ? 45.957 126.117 44.616 1.00 38.35 102 ALA C C 1
ATOM 3299 O O . ALA C 1 84 ? 46.625 125.313 43.951 1.00 39.85 102 ALA C O 1
ATOM 3301 N N . PHE C 1 85 ? 44.712 125.874 44.951 1.00 34.06 103 PHE C N 1
ATOM 3302 C CA . PHE C 1 85 ? 44.068 124.665 44.487 1.00 34.31 103 PHE C CA 1
ATOM 3303 C C . PHE C 1 85 ? 42.607 124.969 44.128 1.00 41.77 103 PHE C C 1
ATOM 3304 O O . PHE C 1 85 ? 42.078 126.058 44.447 1.00 43.13 103 PHE C O 1
ATOM 3312 N N . THR C 1 86 ? 41.981 124.016 43.424 1.00 37.54 104 THR C N 1
ATOM 3313 C CA . THR C 1 86 ? 40.594 124.082 43.002 1.00 37.24 104 THR C CA 1
ATOM 3314 C C . THR C 1 86 ? 39.962 122.757 43.356 1.00 43.13 104 THR C C 1
ATOM 3315 O O . THR C 1 86 ? 40.615 121.705 43.263 1.00 40.39 104 THR C O 1
ATOM 3319 N N . CYS C 1 87 ? 38.689 122.810 43.768 1.00 43.52 105 CYS C N 1
ATOM 3320 C CA . CYS C 1 87 ? 37.924 121.625 44.113 1.00 44.44 105 CYS C CA 1
ATOM 3321 C C . CYS C 1 87 ? 36.646 121.627 43.318 1.00 47.59 105 CYS C C 1
ATOM 3322 O O . CYS C 1 87 ? 35.895 122.596 43.362 1.00 47.41 105 CYS C O 1
ATOM 3325 N N . TYR C 1 88 ? 36.435 120.559 42.550 1.00 44.29 106 TYR C N 1
ATOM 3326 C CA . TYR C 1 88 ? 35.235 120.309 41.748 1.00 43.86 106 TYR C CA 1
ATOM 3327 C C . TYR C 1 88 ? 34.444 119.227 42.448 1.00 48.45 106 TYR C C 1
ATOM 3328 O O . TYR C 1 88 ? 34.897 118.077 42.554 1.00 50.07 106 TYR C O 1
ATOM 3337 N N . TYR C 1 89 ? 33.313 119.620 43.014 1.00 43.56 107 TYR C N 1
ATOM 3338 C CA . TYR C 1 89 ? 32.489 118.738 43.829 1.00 43.61 107 TYR C CA 1
ATOM 3339 C C . TYR C 1 89 ? 31.006 118.775 43.401 1.00 49.29 107 TYR C C 1
ATOM 3340 O O . TYR C 1 89 ? 30.570 119.733 42.764 1.00 48.39 107 TYR C O 1
ATOM 3349 N N . GLY C 1 90 ? 30.241 117.782 43.836 1.00 48.19 108 GLY C N 1
ATOM 3350 C CA . GLY C 1 90 ? 28.810 117.741 43.588 1.00 50.30 108 GLY C CA 1
ATOM 3351 C C . GLY C 1 90 ? 28.266 116.420 43.118 1.00 59.66 108 GLY C C 1
ATOM 3352 O O . GLY C 1 90 ? 28.879 115.366 43.304 1.00 59.31 108 GLY C O 1
ATOM 3353 N N . GLU C 1 91 ? 27.092 116.497 42.500 1.00 62.17 109 GLU C N 1
ATOM 3354 C CA . GLU C 1 91 ? 26.322 115.380 41.948 1.00 65.37 109 GLU C CA 1
ATOM 3355 C C . GLU C 1 91 ? 26.946 114.918 40.643 1.00 69.42 109 GLU C C 1
ATOM 3356 O O . GLU C 1 91 ? 27.717 115.660 40.040 1.00 67.96 109 GLU C O 1
ATOM 3362 N N . SER C 1 92 ? 26.590 113.714 40.185 1.00 68.37 110 SER C N 1
ATOM 3363 C CA . SER C 1 92 ? 27.156 113.070 38.993 1.00 68.51 110 SER C CA 1
ATOM 3364 C C . SER C 1 92 ? 27.292 114.000 37.745 1.00 71.38 110 SER C C 1
ATOM 3365 O O . SER C 1 92 ? 28.188 113.769 36.915 1.00 72.08 110 SER C O 1
ATOM 3376 N N . LYS C 1 94 ? 26.154 117.769 38.018 1.00 56.66 112 LYS C N 1
ATOM 3377 C CA . LYS C 1 94 ? 26.070 119.162 38.448 1.00 55.23 112 LYS C CA 1
ATOM 3378 C C . LYS C 1 94 ? 27.275 119.404 39.355 1.00 55.82 112 LYS C C 1
ATOM 3379 O O . LYS C 1 94 ? 27.352 118.810 40.437 1.00 55.17 112 LYS C O 1
ATOM 3385 N N . LEU C 1 95 ? 28.264 120.179 38.874 1.00 49.40 113 LEU C N 1
ATOM 3386 C CA . LEU C 1 95 ? 29.468 120.385 39.672 1.00 46.92 113 LEU C CA 1
ATOM 3387 C C . LEU C 1 95 ? 29.672 121.836 40.048 1.00 50.53 113 LEU C C 1
ATOM 3388 O O . LEU C 1 95 ? 29.585 122.728 39.210 1.00 50.20 113 LEU C O 1
ATOM 3393 N N . ARG C 1 96 ? 29.962 122.063 41.323 1.00 47.26 114 ARG C N 1
ATOM 3394 C CA . ARG C 1 96 ? 30.280 123.393 41.840 1.00 46.50 114 ARG C CA 1
ATOM 3395 C C . ARG C 1 96 ? 31.808 123.500 41.967 1.00 45.81 114 ARG C C 1
ATOM 3396 O O . ARG C 1 96 ? 32.495 122.485 41.910 1.00 43.46 114 ARG C O 1
ATOM 3404 N N . THR C 1 97 ? 32.330 124.724 42.042 1.00 42.65 115 THR C N 1
ATOM 3405 C CA . THR C 1 97 ? 33.761 124.997 42.109 1.00 42.19 115 THR C CA 1
ATOM 3406 C C . THR C 1 97 ? 34.076 125.825 43.345 1.00 48.27 115 THR C C 1
ATOM 3407 O O . THR C 1 97 ? 33.444 126.863 43.583 1.00 50.13 115 THR C O 1
ATOM 3411 N N . LEU C 1 98 ? 35.065 125.345 44.127 1.00 42.87 116 LEU C N 1
ATOM 3412 C CA . LEU C 1 98 ? 35.644 125.997 45.302 1.00 41.63 116 LEU C CA 1
ATOM 3413 C C . LEU C 1 98 ? 37.093 126.276 44.990 1.00 43.04 116 LEU C C 1
ATOM 3414 O O . LEU C 1 98 ? 37.813 125.403 44.493 1.00 41.29 116 LEU C O 1
ATOM 3419 N N . GLN C 1 99 ? 37.514 127.503 45.263 1.00 39.68 117 GLN C N 1
ATOM 3420 C CA . GLN C 1 99 ? 38.884 127.950 45.010 1.00 38.29 117 GLN C CA 1
ATOM 3421 C C . GLN C 1 99 ? 39.587 128.285 46.319 1.00 38.58 117 GLN C C 1
ATOM 3422 O O . GLN C 1 99 ? 38.951 128.828 47.226 1.00 35.70 117 GLN C O 1
ATOM 3428 N N . ALA C 1 100 ? 40.894 127.978 46.423 1.00 35.33 118 ALA C N 1
ATOM 3429 C CA . ALA C 1 100 ? 41.643 128.282 47.628 1.00 35.44 118 ALA C CA 1
ATOM 3430 C C . ALA C 1 100 ? 43.077 128.740 47.353 1.00 40.98 118 ALA C C 1
ATOM 3431 O O . ALA C 1 100 ? 43.719 128.264 46.411 1.00 40.63 118 ALA C O 1
ATOM 3433 N N . VAL C 1 101 ? 43.580 129.655 48.225 1.00 37.83 119 VAL C N 1
ATOM 3434 C CA . VAL C 1 101 ? 44.918 130.258 48.172 1.00 37.74 119 VAL C CA 1
ATOM 3435 C C . VAL C 1 101 ? 45.627 130.005 49.508 1.00 42.46 119 VAL C C 1
ATOM 3436 O O . VAL C 1 101 ? 45.167 130.513 50.528 1.00 42.49 119 VAL C O 1
ATOM 3440 N N . THR C 1 102 ? 46.754 129.259 49.502 1.00 39.53 120 THR C N 1
ATOM 3441 C CA . THR C 1 102 ? 47.470 128.886 50.724 1.00 40.65 120 THR C CA 1
ATOM 3442 C C . THR C 1 102 ? 48.888 129.541 50.777 1.00 50.18 120 THR C C 1
ATOM 3443 O O . THR C 1 102 ? 49.391 130.000 49.740 1.00 53.11 120 THR C O 1
ATOM 3447 N N . PRO C 1 103 ? 49.569 129.566 51.948 1.00 45.18 121 PRO C N 1
ATOM 3448 C CA . PRO C 1 103 ? 50.889 130.208 51.999 1.00 47.02 121 PRO C CA 1
ATOM 3449 C C . PRO C 1 103 ? 51.990 129.518 51.176 1.00 52.37 121 PRO C C 1
ATOM 3450 O O . PRO C 1 103 ? 52.849 130.210 50.662 1.00 54.19 121 PRO C O 1
ATOM 3454 N N . THR C 1 104 ? 51.971 128.183 51.032 1.00 48.94 122 THR C N 1
ATOM 3455 C CA . THR C 1 104 ? 53.034 127.436 50.317 1.00 48.64 122 THR C CA 1
ATOM 3456 C C . THR C 1 104 ? 52.525 126.560 49.171 1.00 50.85 122 THR C C 1
ATOM 3457 O O . THR C 1 104 ? 51.337 126.286 49.077 1.00 47.51 122 THR C O 1
ATOM 3461 N N . ASP C 1 105 ? 53.463 126.030 48.382 1.00 51.02 123 ASP C N 1
ATOM 3462 C CA . ASP C 1 105 ? 53.209 125.108 47.275 1.00 51.58 123 ASP C CA 1
ATOM 3463 C C . ASP C 1 105 ? 53.468 123.644 47.711 1.00 55.56 123 ASP C C 1
ATOM 3464 O O . ASP C 1 105 ? 53.446 122.737 46.881 1.00 55.71 123 ASP C O 1
ATOM 3469 N N . ASP C 1 106 ? 53.705 123.429 49.019 1.00 50.36 124 ASP C N 1
ATOM 3470 C CA . ASP C 1 106 ? 53.932 122.115 49.603 1.00 48.45 124 ASP C CA 1
ATOM 3471 C C . ASP C 1 106 ? 52.572 121.443 49.896 1.00 47.67 124 ASP C C 1
ATOM 3472 O O . ASP C 1 106 ? 52.170 121.275 51.053 1.00 47.48 124 ASP C O 1
ATOM 3477 N N . ILE C 1 107 ? 51.858 121.081 48.825 1.00 39.71 125 ILE C N 1
ATOM 3478 C CA . ILE C 1 107 ? 50.532 120.482 48.916 1.00 36.09 125 ILE C CA 1
ATOM 3479 C C . ILE C 1 107 ? 50.610 119.076 48.338 1.00 40.75 125 ILE C C 1
ATOM 3480 O O . ILE C 1 107 ? 51.198 118.850 47.268 1.00 41.81 125 ILE C O 1
ATOM 3485 N N . ARG C 1 108 ? 50.014 118.129 49.072 1.00 35.77 126 ARG C N 1
ATOM 3486 C CA . ARG C 1 108 ? 49.990 116.724 48.739 1.00 34.64 126 ARG C CA 1
ATOM 3487 C C . ARG C 1 108 ? 48.598 116.100 48.746 1.00 39.42 126 ARG C C 1
ATOM 3488 O O . ARG C 1 108 ? 47.780 116.410 49.616 1.00 39.60 126 ARG C O 1
ATOM 3496 N N . LEU C 1 109 ? 48.378 115.136 47.815 1.00 35.37 127 LEU C N 1
ATOM 3497 C CA . LEU C 1 109 ? 47.211 114.275 47.805 1.00 33.65 127 LEU C CA 1
ATOM 3498 C C . LEU C 1 109 ? 47.523 113.209 48.792 1.00 38.96 127 LEU C C 1
ATOM 3499 O O . LEU C 1 109 ? 48.513 112.487 48.614 1.00 41.86 127 LEU C O 1
ATOM 3504 N N . SER C 1 110 ? 46.759 113.202 49.894 1.00 34.09 128 SER C N 1
ATOM 3505 C CA . SER C 1 110 ? 46.946 112.370 51.065 1.00 34.62 128 SER C CA 1
ATOM 3506 C C . SER C 1 110 ? 45.734 111.467 51.368 1.00 40.31 128 SER C C 1
ATOM 3507 O O . SER C 1 110 ? 44.658 111.650 50.811 1.00 40.64 128 SER C O 1
ATOM 3510 N N . ASN C 1 111 ? 45.937 110.477 52.248 1.00 38.23 129 ASN C N 1
ATOM 3511 C CA . ASN C 1 111 ? 44.944 109.497 52.667 1.00 38.10 129 ASN C CA 1
ATOM 3512 C C . ASN C 1 111 ? 44.262 109.944 53.959 1.00 42.10 129 ASN C C 1
ATOM 3513 O O . ASN C 1 111 ? 44.853 109.824 55.042 1.00 42.76 129 ASN C O 1
ATOM 3518 N N . GLY C 1 112 ? 43.008 110.381 53.839 1.00 36.81 130 GLY C N 1
ATOM 3519 C CA . GLY C 1 112 ? 42.180 110.817 54.959 1.00 36.39 130 GLY C CA 1
ATOM 3520 C C . GLY C 1 112 ? 42.070 109.859 56.136 1.00 41.74 130 GLY C C 1
ATOM 3521 O O . GLY C 1 112 ? 41.943 110.291 57.286 1.00 41.33 130 GLY C O 1
ATOM 3522 N N . ARG C 1 113 ? 42.114 108.556 55.872 1.00 39.37 131 ARG C N 1
ATOM 3523 C CA . ARG C 1 113 ? 42.049 107.542 56.922 1.00 41.58 131 ARG C CA 1
ATOM 3524 C C . ARG C 1 113 ? 43.274 107.603 57.861 1.00 49.64 131 ARG C C 1
ATOM 3525 O O . ARG C 1 113 ? 43.190 107.151 59.008 1.00 50.85 131 ARG C O 1
ATOM 3533 N N . GLN C 1 114 ? 44.412 108.141 57.354 1.00 47.55 132 GLN C N 1
ATOM 3534 C CA . GLN C 1 114 ? 45.699 108.216 58.057 1.00 47.69 132 GLN C CA 1
ATOM 3535 C C . GLN C 1 114 ? 45.957 109.610 58.576 1.00 47.50 132 GLN C C 1
ATOM 3536 O O . GLN C 1 114 ? 47.075 110.110 58.443 1.00 46.56 132 GLN C O 1
ATOM 3542 N N . ASP C 1 115 ? 44.942 110.218 59.225 1.00 42.96 133 ASP C N 1
ATOM 3543 C CA . ASP C 1 115 ? 45.029 111.591 59.731 1.00 41.60 133 ASP C CA 1
ATOM 3544 C C . ASP C 1 115 ? 45.107 111.711 61.276 1.00 45.75 133 ASP C C 1
ATOM 3545 O O . ASP C 1 115 ? 44.817 112.784 61.796 1.00 44.54 133 ASP C O 1
ATOM 3550 N N . LYS C 1 116 ? 45.539 110.672 62.002 1.00 44.95 134 LYS C N 1
ATOM 3551 C CA . LYS C 1 116 ? 45.653 110.751 63.468 1.00 46.22 134 LYS C CA 1
ATOM 3552 C C . LYS C 1 116 ? 46.362 112.087 63.866 1.00 49.03 134 LYS C C 1
ATOM 3553 O O . LYS C 1 116 ? 45.906 112.773 64.787 1.00 50.17 134 LYS C O 1
ATOM 3559 N N . THR C 1 117 ? 47.443 112.460 63.131 1.00 42.41 135 THR C N 1
ATOM 3560 C CA . THR C 1 117 ? 48.225 113.684 63.334 1.00 40.73 135 THR C CA 1
ATOM 3561 C C . THR C 1 117 ? 48.536 114.370 61.967 1.00 42.57 135 THR C C 1
ATOM 3562 O O . THR C 1 117 ? 48.495 113.698 60.934 1.00 42.68 135 THR C O 1
ATOM 3566 N N . PRO C 1 118 ? 48.924 115.674 61.932 1.00 36.21 136 PRO C N 1
ATOM 3567 C CA . PRO C 1 118 ? 49.301 116.305 60.657 1.00 32.84 136 PRO C CA 1
ATOM 3568 C C . PRO C 1 118 ? 50.490 115.609 59.999 1.00 36.98 136 PRO C C 1
ATOM 3569 O O . PRO C 1 118 ? 50.444 115.342 58.795 1.00 35.97 136 PRO C O 1
ATOM 3573 N N . LEU C 1 119 ? 51.544 115.283 60.792 1.00 35.30 137 LEU C N 1
ATOM 3574 C CA . LEU C 1 119 ? 52.739 114.586 60.286 1.00 35.34 137 LEU C CA 1
ATOM 3575 C C . LEU C 1 119 ? 52.398 113.204 59.670 1.00 41.67 137 LEU C C 1
ATOM 3576 O O . LEU C 1 119 ? 53.010 112.876 58.651 1.00 43.44 137 LEU C O 1
ATOM 3581 N N . LEU C 1 120 ? 51.413 112.439 60.218 1.00 37.29 138 LEU C N 1
ATOM 3582 C CA . LEU C 1 120 ? 51.026 111.152 59.626 1.00 38.92 138 LEU C CA 1
ATOM 3583 C C . LEU C 1 120 ? 50.247 111.350 58.319 1.00 43.94 138 LEU C C 1
ATOM 3584 O O . LEU C 1 120 ? 50.490 110.608 57.372 1.00 45.91 138 LEU C O 1
ATOM 3589 N N . LEU C 1 121 ? 49.363 112.368 58.249 1.00 38.79 139 LEU C N 1
ATOM 3590 C CA . LEU C 1 121 ? 48.560 112.629 57.062 1.00 36.10 139 LEU C CA 1
ATOM 3591 C C . LEU C 1 121 ? 49.442 113.070 55.918 1.00 44.15 139 LEU C C 1
ATOM 3592 O O . LEU C 1 121 ? 49.282 112.568 54.809 1.00 43.95 139 LEU C O 1
ATOM 3597 N N . TYR C 1 122 ? 50.378 113.992 56.190 1.00 43.98 140 TYR C N 1
ATOM 3598 C CA . TYR C 1 122 ? 51.297 114.571 55.202 1.00 43.90 140 TYR C CA 1
ATOM 3599 C C . TYR C 1 122 ? 52.164 113.476 54.540 1.00 46.97 140 TYR C C 1
ATOM 3600 O O . TYR C 1 122 ? 52.288 113.460 53.317 1.00 46.92 140 TYR C O 1
ATOM 3609 N N . GLU C 1 123 ? 52.663 112.528 55.330 1.00 42.57 141 GLU C N 1
ATOM 3610 C CA . GLU C 1 123 ? 53.496 111.449 54.822 1.00 44.05 141 GLU C CA 1
ATOM 3611 C C . GLU C 1 123 ? 52.691 110.154 54.509 1.00 50.60 141 GLU C C 1
ATOM 3612 O O . GLU C 1 123 ? 53.292 109.089 54.361 1.00 52.13 141 GLU C O 1
ATOM 3618 N N . SER C 1 124 ? 51.355 110.232 54.387 1.00 48.03 142 SER C N 1
ATOM 3619 C CA . SER C 1 124 ? 50.519 109.035 54.163 1.00 49.06 142 SER C CA 1
ATOM 3620 C C . SER C 1 124 ? 50.482 108.564 52.686 1.00 56.05 142 SER C C 1
ATOM 3621 O O . SER C 1 124 ? 50.435 107.357 52.433 1.00 58.49 142 SER C O 1
ATOM 3624 N N . GLY C 1 125 ? 50.346 109.480 51.743 1.00 52.18 143 GLY C N 1
ATOM 3625 C CA . GLY C 1 125 ? 50.303 109.089 50.342 1.00 53.18 143 GLY C CA 1
ATOM 3626 C C . GLY C 1 125 ? 48.971 109.175 49.628 1.00 57.18 143 GLY C C 1
ATOM 3627 O O . GLY C 1 125 ? 47.908 109.262 50.247 1.00 56.10 143 GLY C O 1
ATOM 3628 N N . LYS C 1 126 ? 49.066 109.082 48.298 1.00 54.51 144 LYS C N 1
ATOM 3629 C CA . LYS C 1 126 ? 48.063 109.193 47.249 1.00 53.92 144 LYS C CA 1
ATOM 3630 C C . LYS C 1 126 ? 47.099 107.993 47.169 1.00 59.88 144 LYS C C 1
ATOM 3631 O O . LYS C 1 126 ? 45.937 108.215 46.817 1.00 59.34 144 LYS C O 1
ATOM 3637 N N . ARG C 1 127 ? 47.580 106.739 47.416 1.00 58.87 145 ARG C N 1
ATOM 3638 C CA . ARG C 1 127 ? 46.796 105.485 47.324 1.00 60.55 145 ARG C CA 1
ATOM 3639 C C . ARG C 1 127 ? 45.704 105.455 48.403 1.00 64.24 145 ARG C C 1
ATOM 3640 O O . ARG C 1 127 ? 46.024 105.165 49.562 1.00 66.48 145 ARG C O 1
ATOM 3648 N N . THR C 1 128 ? 44.425 105.781 48.039 1.00 57.44 146 THR C N 1
ATOM 3649 C CA . THR C 1 128 ? 43.322 105.888 49.020 1.00 55.50 146 THR C CA 1
ATOM 3650 C C . THR C 1 128 ? 41.882 105.992 48.432 1.00 58.81 146 THR C C 1
ATOM 3651 O O . THR C 1 128 ? 41.662 106.471 47.294 1.00 58.29 146 THR C O 1
ATOM 3655 N N . ASP C 1 129 ? 40.901 105.631 49.304 1.00 52.89 147 ASP C N 1
ATOM 3656 C CA . ASP C 1 129 ? 39.469 105.738 49.046 1.00 50.91 147 ASP C CA 1
ATOM 3657 C C . ASP C 1 129 ? 38.886 107.046 49.668 1.00 50.65 147 ASP C C 1
ATOM 3658 O O . ASP C 1 129 ? 37.731 107.381 49.382 1.00 49.54 147 ASP C O 1
ATOM 3663 N N . ARG C 1 130 ? 39.694 107.750 50.540 1.00 44.07 148 ARG C N 1
ATOM 3664 C CA . ARG C 1 130 ? 39.394 109.014 51.233 1.00 41.07 148 ARG C CA 1
ATOM 3665 C C . ARG C 1 130 ? 40.474 110.103 50.831 1.00 46.69 148 ARG C C 1
ATOM 3666 O O . ARG C 1 130 ? 41.292 110.535 51.662 1.00 44.39 148 ARG C O 1
ATOM 3674 N N . PRO C 1 131 ? 40.476 110.588 49.570 1.00 45.87 149 PRO C N 1
ATOM 3675 C CA . PRO C 1 131 ? 41.492 111.570 49.181 1.00 45.55 149 PRO C CA 1
ATOM 3676 C C . PRO C 1 131 ? 41.232 112.939 49.789 1.00 50.19 149 PRO C C 1
ATOM 3677 O O . PRO C 1 131 ? 40.090 113.450 49.776 1.00 52.63 149 PRO C O 1
ATOM 3681 N N . VAL C 1 132 ? 42.308 113.518 50.357 1.00 42.55 150 VAL C N 1
ATOM 3682 C CA . VAL C 1 132 ? 42.291 114.832 50.990 1.00 39.37 150 VAL C CA 1
ATOM 3683 C C . VAL C 1 132 ? 43.583 115.524 50.658 1.00 41.76 150 VAL C C 1
ATOM 3684 O O . VAL C 1 132 ? 44.554 114.880 50.276 1.00 41.27 150 VAL C O 1
ATOM 3688 N N . LEU C 1 133 ? 43.589 116.847 50.833 1.00 36.70 151 LEU C N 1
ATOM 3689 C CA . LEU C 1 133 ? 44.746 117.677 50.616 1.00 34.02 151 LEU C CA 1
ATOM 3690 C C . LEU C 1 133 ? 45.408 117.983 51.927 1.00 35.05 151 LEU C C 1
ATOM 3691 O O . LEU C 1 133 ? 44.748 118.348 52.887 1.00 34.48 151 LEU C O 1
ATOM 3696 N N . ALA C 1 134 ? 46.705 117.826 51.982 1.00 31.91 152 ALA C N 1
ATOM 3697 C CA . ALA C 1 134 ? 47.468 118.188 53.168 1.00 32.39 152 ALA C CA 1
ATOM 3698 C C . ALA C 1 134 ? 48.527 119.143 52.745 1.00 38.54 152 ALA C C 1
ATOM 3699 O O . ALA C 1 134 ? 49.036 119.004 51.630 1.00 39.42 152 ALA C O 1
ATOM 3701 N N . GLY C 1 135 ? 48.788 120.154 53.569 1.00 35.58 153 GLY C N 1
ATOM 3702 C CA . GLY C 1 135 ? 49.779 121.177 53.264 1.00 36.43 153 GLY C CA 1
ATOM 3703 C C . GLY C 1 135 ? 50.722 121.440 54.414 1.00 44.67 153 GLY C C 1
ATOM 3704 O O . GLY C 1 135 ? 50.309 121.368 55.575 1.00 46.00 153 GLY C O 1
ATOM 3705 N N . ARG C 1 136 ? 51.990 121.749 54.098 1.00 42.32 154 ARG C N 1
ATOM 3706 C CA . ARG C 1 136 ? 53.036 122.035 55.072 1.00 43.92 154 ARG C CA 1
ATOM 3707 C C . ARG C 1 136 ? 53.482 123.496 54.918 1.00 52.71 154 ARG C C 1
ATOM 3708 O O . ARG C 1 136 ? 53.864 123.894 53.819 1.00 53.13 154 ARG C O 1
ATOM 3716 N N . CYS C 1 137 ? 53.441 124.288 56.007 1.00 52.08 155 CYS C N 1
ATOM 3717 C CA . CYS C 1 137 ? 53.856 125.702 56.008 1.00 53.23 155 CYS C CA 1
ATOM 3718 C C . CYS C 1 137 ? 54.954 125.939 57.046 1.00 54.76 155 CYS C C 1
ATOM 3719 O O . CYS C 1 137 ? 54.628 126.278 58.188 1.00 52.21 155 CYS C O 1
ATOM 3722 N N . PRO C 1 138 ? 56.255 125.799 56.673 1.00 53.33 156 PRO C N 1
ATOM 3723 C CA . PRO C 1 138 ? 57.341 126.058 57.647 1.00 55.04 156 PRO C CA 1
ATOM 3724 C C . PRO C 1 138 ? 57.271 127.512 58.141 1.00 61.84 156 PRO C C 1
ATOM 3725 O O . PRO C 1 138 ? 57.145 128.444 57.343 1.00 62.76 156 PRO C O 1
ATOM 3729 N N . LEU C 1 139 ? 57.251 127.686 59.468 1.00 59.06 157 LEU C N 1
ATOM 3730 C CA . LEU C 1 139 ? 57.044 128.983 60.102 1.00 59.41 157 LEU C CA 1
ATOM 3731 C C . LEU C 1 139 ? 58.338 129.756 60.350 1.00 65.77 157 LEU C C 1
ATOM 3732 O O . LEU C 1 139 ? 59.430 129.182 60.454 1.00 66.16 157 LEU C O 1
ATOM 3737 N N . ALA C 1 140 ? 58.166 131.095 60.427 1.00 63.98 158 ALA C N 1
ATOM 3738 C CA . ALA C 1 140 ? 59.168 132.138 60.682 1.00 66.49 158 ALA C CA 1
ATOM 3739 C C . ALA C 1 140 ? 58.594 133.171 61.641 1.00 72.90 158 ALA C C 1
ATOM 3740 O O . ALA C 1 140 ? 57.424 133.547 61.517 1.00 71.67 158 ALA C O 1
ATOM 3742 N N . ALA C 1 141 ? 59.394 133.597 62.625 1.00 72.81 159 ALA C N 1
ATOM 3743 C CA . ALA C 1 141 ? 58.959 134.597 63.601 1.00 73.99 159 ALA C CA 1
ATOM 3744 C C . ALA C 1 141 ? 58.781 135.970 62.914 1.00 78.57 159 ALA C C 1
ATOM 3745 O O . ALA C 1 141 ? 59.452 136.270 61.915 1.00 78.29 159 ALA C O 1
ATOM 3747 N N . ASN C 1 142 ? 57.839 136.770 63.440 1.00 74.86 160 ASN C N 1
ATOM 3748 C CA . ASN C 1 142 ? 57.466 138.112 62.976 1.00 75.38 160 ASN C CA 1
ATOM 3749 C C . ASN C 1 142 ? 57.087 138.084 61.472 1.00 74.95 160 ASN C C 1
ATOM 3750 O O . ASN C 1 142 ? 57.579 138.878 60.660 1.00 76.86 160 ASN C O 1
ATOM 3755 N N . SER C 1 143 ? 56.205 137.147 61.119 1.00 66.13 161 SER C N 1
ATOM 3756 C CA . SER C 1 143 ? 55.693 136.963 59.758 1.00 63.31 161 SER C CA 1
ATOM 3757 C C . SER C 1 143 ? 54.188 136.656 59.786 1.00 62.41 161 SER C C 1
ATOM 3758 O O . SER C 1 143 ? 53.673 136.147 60.785 1.00 60.32 161 SER C O 1
ATOM 3761 N N . LYS C 1 144 ? 53.493 136.963 58.687 1.00 57.65 162 LYS C N 1
ATOM 3762 C CA . LYS C 1 144 ? 52.061 136.695 58.579 1.00 55.17 162 LYS C CA 1
ATOM 3763 C C . LYS C 1 144 ? 51.770 135.785 57.363 1.00 56.17 162 LYS C C 1
ATOM 3764 O O . LYS C 1 144 ? 52.310 136.006 56.279 1.00 56.67 162 LYS C O 1
ATOM 3770 N N . LEU C 1 145 ? 50.967 134.728 57.582 1.00 49.40 163 LEU C N 1
ATOM 3771 C CA . LEU C 1 145 ? 50.563 133.804 56.540 1.00 47.33 163 LEU C CA 1
ATOM 3772 C C . LEU C 1 145 ? 49.089 133.983 56.260 1.00 49.67 163 LEU C C 1
ATOM 3773 O O . LEU C 1 145 ? 48.337 134.330 57.175 1.00 48.56 163 LEU C O 1
ATOM 3778 N N . TYR C 1 146 ? 48.668 133.762 55.005 1.00 46.11 164 TYR C N 1
ATOM 3779 C CA . TYR C 1 146 ? 47.271 133.963 54.645 1.00 45.54 164 TYR C CA 1
ATOM 3780 C C . TYR C 1 146 ? 46.684 132.769 53.875 1.00 50.69 164 TYR C C 1
ATOM 3781 O O . TYR C 1 146 ? 47.369 132.053 53.131 1.00 49.97 164 TYR C O 1
ATOM 3790 N N . PHE C 1 147 ? 45.386 132.568 54.093 1.00 48.28 165 PHE C N 1
ATOM 3791 C CA . PHE C 1 147 ? 44.544 131.567 53.455 1.00 46.42 165 PHE C CA 1
ATOM 3792 C C . PHE C 1 147 ? 43.307 132.220 52.902 1.00 52.36 165 PHE C C 1
ATOM 3793 O O . PHE C 1 147 ? 42.770 133.142 53.524 1.00 52.81 165 PHE C O 1
ATOM 3801 N N . CYS C 1 148 ? 42.826 131.731 51.747 1.00 49.52 166 CYS C N 1
ATOM 3802 C CA . CYS C 1 148 ? 41.593 132.234 51.157 1.00 48.67 166 CYS C CA 1
ATOM 3803 C C . CYS C 1 148 ? 40.811 131.113 50.530 1.00 48.52 166 CYS C C 1
ATOM 3804 O O . CYS C 1 148 ? 41.317 130.408 49.677 1.00 47.62 166 CYS C O 1
ATOM 3807 N N . PHE C 1 149 ? 39.589 130.944 50.982 1.00 43.77 167 PHE C N 1
ATOM 3808 C CA . PHE C 1 149 ? 38.632 130.008 50.432 1.00 43.25 167 PHE C CA 1
ATOM 3809 C C . PHE C 1 149 ? 37.518 130.827 49.852 1.00 51.99 167 PHE C C 1
ATOM 3810 O O . PHE C 1 149 ? 36.966 131.673 50.564 1.00 54.06 167 PHE C O 1
ATOM 3818 N N . TYR C 1 150 ? 37.242 130.675 48.541 1.00 48.71 168 TYR C N 1
ATOM 3819 C CA . TYR C 1 150 ? 36.215 131.474 47.870 1.00 48.70 168 TYR C CA 1
ATOM 3820 C C . TYR C 1 150 ? 35.571 130.706 46.728 1.00 56.48 168 TYR C C 1
ATOM 3821 O O . TYR C 1 150 ? 36.151 129.735 46.227 1.00 56.04 168 TYR C O 1
ATOM 3830 N N . GLU C 1 151 ? 34.370 131.169 46.315 1.00 56.15 169 GLU C N 1
ATOM 3831 C CA . GLU C 1 151 ? 33.604 130.666 45.176 1.00 56.75 169 GLU C CA 1
ATOM 3832 C C . GLU C 1 151 ? 33.704 131.636 43.991 1.00 66.54 169 GLU C C 1
ATOM 3833 O O . GLU C 1 151 ? 33.672 132.861 44.179 1.00 66.81 169 GLU C O 1
ATOM 3839 N N . GLN C 1 152 ? 33.820 131.082 42.774 1.00 67.39 170 GLN C N 1
ATOM 3840 C CA . GLN C 1 152 ? 33.910 131.875 41.548 1.00 69.96 170 GLN C CA 1
ATOM 3841 C C . GLN C 1 152 ? 32.676 131.660 40.649 1.00 77.72 170 GLN C C 1
ATOM 3842 O O . GLN C 1 152 ? 32.298 130.507 40.347 1.00 75.55 170 GLN C O 1
ATOM 3848 N N . ASN C 1 153 ? 32.057 132.800 40.233 1.00 77.73 171 ASN C N 1
ATOM 3849 C CA . ASN C 1 153 ? 30.909 132.857 39.329 1.00 79.16 171 ASN C CA 1
ATOM 3850 C C . ASN C 1 153 ? 31.379 132.422 37.932 1.00 83.06 171 ASN C C 1
ATOM 3851 O O . ASN C 1 153 ? 32.094 133.173 37.257 1.00 83.33 171 ASN C O 1
ATOM 3853 N N . ALA C 1 154 ? 31.033 131.175 37.544 1.00 78.96 172 ALA C N 1
ATOM 3854 C CA . ALA C 1 154 ? 31.445 130.515 36.296 1.00 78.54 172 ALA C CA 1
ATOM 3855 C C . ALA C 1 154 ? 30.908 131.241 35.040 1.00 83.35 172 ALA C C 1
ATOM 3856 O O . ALA C 1 154 ? 29.851 130.887 34.504 1.00 84.29 172 ALA C O 1
ATOM 3858 N N . ARG C 1 155 ? 31.663 132.254 34.571 1.00 79.43 173 ARG C N 1
ATOM 3859 C CA . ARG C 1 155 ? 31.287 133.042 33.394 1.00 80.20 173 ARG C CA 1
ATOM 3860 C C . ARG C 1 155 ? 31.735 132.314 32.123 1.00 80.62 173 ARG C C 1
ATOM 3861 O O . ARG C 1 155 ? 32.931 132.295 31.812 1.00 81.93 173 ARG C O 1
ATOM 3863 N N . ALA C 1 156 ? 30.770 131.685 31.414 1.00 72.21 174 ALA C N 1
ATOM 3864 C CA . ALA C 1 156 ? 30.984 130.971 30.152 1.00 69.47 174 ALA C CA 1
ATOM 3865 C C . ALA C 1 156 ? 31.223 131.967 29.010 1.00 72.54 174 ALA C C 1
ATOM 3866 O O . ALA C 1 156 ? 30.364 132.823 28.733 1.00 73.20 174 ALA C O 1
ATOM 3868 N N . ASP C 1 157 ? 32.404 131.865 28.366 1.00 67.58 175 ASP C N 1
ATOM 3869 C CA . ASP C 1 157 ? 32.836 132.739 27.269 1.00 68.67 175 ASP C CA 1
ATOM 3870 C C . ASP C 1 157 ? 31.898 132.680 26.025 1.00 70.30 175 ASP C C 1
ATOM 3871 O O . ASP C 1 157 ? 31.821 133.675 25.297 1.00 70.77 175 ASP C O 1
ATOM 3876 N N . TYR C 1 158 ? 31.208 131.533 25.788 1.00 63.95 176 TYR C N 1
ATOM 3877 C CA . TYR C 1 158 ? 30.315 131.364 24.646 1.00 65.11 176 TYR C CA 1
ATOM 3878 C C . TYR C 1 158 ? 28.978 130.723 25.043 1.00 65.52 176 TYR C C 1
ATOM 3879 O O . TYR C 1 158 ? 28.948 129.768 25.827 1.00 63.22 176 TYR C O 1
ATOM 3888 N N . ASN C 1 159 ? 27.879 131.252 24.486 1.00 61.59 177 ASN C N 1
ATOM 3889 C CA . ASN C 1 159 ? 26.529 130.716 24.650 1.00 61.09 177 ASN C CA 1
ATOM 3890 C C . ASN C 1 159 ? 25.970 130.439 23.263 1.00 65.92 177 ASN C C 1
ATOM 3891 O O . ASN C 1 159 ? 26.541 130.897 22.274 1.00 66.90 177 ASN C O 1
ATOM 3896 N N . TYR C 1 160 ? 24.860 129.705 23.185 1.00 61.86 178 TYR C N 1
ATOM 3897 C CA . TYR C 1 160 ? 24.268 129.309 21.914 1.00 63.28 178 TYR C CA 1
ATOM 3898 C C . TYR C 1 160 ? 23.751 130.503 21.094 1.00 70.60 178 TYR C C 1
ATOM 3899 O O . TYR C 1 160 ? 23.719 130.415 19.863 1.00 71.15 178 TYR C O 1
ATOM 3908 N N . PHE C 1 161 ? 23.396 131.616 21.760 1.00 68.90 179 PHE C N 1
ATOM 3909 C CA . PHE C 1 161 ? 22.877 132.833 21.116 1.00 71.95 179 PHE C CA 1
ATOM 3910 C C . PHE C 1 161 ? 23.899 133.509 20.219 1.00 75.53 179 PHE C C 1
ATOM 3911 O O . PHE C 1 161 ? 23.539 133.998 19.141 1.00 77.85 179 PHE C O 1
ATOM 3927 N N . LEU C 1 163 ? 26.627 132.080 18.842 1.00 66.75 181 LEU C N 1
ATOM 3928 C CA . LEU C 1 163 ? 27.271 131.145 17.910 1.00 65.95 181 LEU C CA 1
ATOM 3929 C C . LEU C 1 163 ? 26.945 131.436 16.427 1.00 73.14 181 LEU C C 1
ATOM 3930 O O . LEU C 1 163 ? 27.903 131.445 15.645 1.00 73.46 181 LEU C O 1
ATOM 3935 N N . PRO C 1 164 ? 25.672 131.688 15.992 1.00 72.27 182 PRO C N 1
ATOM 3936 C CA . PRO C 1 164 ? 25.424 131.927 14.555 1.00 75.51 182 PRO C CA 1
ATOM 3937 C C . PRO C 1 164 ? 26.169 133.130 13.982 1.00 84.23 182 PRO C C 1
ATOM 3938 O O . PRO C 1 164 ? 26.628 133.041 12.852 1.00 85.11 182 PRO C O 1
ATOM 3942 N N . ASP C 1 165 ? 26.291 134.235 14.736 1.00 84.61 183 ASP C N 1
ATOM 3943 C CA . ASP C 1 165 ? 26.971 135.460 14.276 1.00 88.39 183 ASP C CA 1
ATOM 3944 C C . ASP C 1 165 ? 28.481 135.236 14.205 1.00 90.98 183 ASP C C 1
ATOM 3945 O O . ASP C 1 165 ? 29.111 135.583 13.202 1.00 93.61 183 ASP C O 1
ATOM 3950 N N . LEU C 1 166 ? 29.043 134.642 15.267 1.00 83.37 184 LEU C N 1
ATOM 3951 C CA . LEU C 1 166 ? 30.458 134.315 15.388 1.00 81.50 184 LEU C CA 1
ATOM 3952 C C . LEU C 1 166 ? 30.908 133.385 14.261 1.00 84.32 184 LEU C C 1
ATOM 3953 O O . LEU C 1 166 ? 31.990 133.594 13.711 1.00 85.67 184 LEU C O 1
ATOM 3958 N N . PHE C 1 167 ? 30.075 132.380 13.910 1.00 78.14 185 PHE C N 1
ATOM 3959 C CA . PHE C 1 167 ? 30.377 131.449 12.832 1.00 78.37 185 PHE C CA 1
ATOM 3960 C C . PHE C 1 167 ? 30.470 132.217 11.499 1.00 87.05 185 PHE C C 1
ATOM 3961 O O . PHE C 1 167 ? 31.383 131.963 10.710 1.00 88.68 185 PHE C O 1
ATOM 3969 N N . ALA C 1 168 ? 29.541 133.170 11.267 1.00 85.04 186 ALA C N 1
ATOM 3970 C CA . ALA C 1 168 ? 29.495 133.985 10.050 1.00 88.23 186 ALA C CA 1
ATOM 3971 C C . ALA C 1 168 ? 30.663 134.978 9.986 1.00 92.68 186 ALA C C 1
ATOM 3972 O O . ALA C 1 168 ? 31.154 135.280 8.893 1.00 95.98 186 ALA C O 1
ATOM 3974 N N . LYS C 1 169 ? 31.108 135.459 11.159 1.00 85.96 187 LYS C N 1
ATOM 3975 C CA . LYS C 1 169 ? 32.182 136.435 11.323 1.00 86.75 187 LYS C CA 1
ATOM 3976 C C . LYS C 1 169 ? 33.573 135.858 10.958 1.00 91.62 187 LYS C C 1
ATOM 3977 O O . LYS C 1 169 ? 34.382 136.580 10.380 1.00 94.28 187 LYS C O 1
ATOM 3983 N N . ILE C 1 170 ? 33.846 134.583 11.308 1.00 85.56 188 ILE C N 1
ATOM 3984 C CA . ILE C 1 170 ? 35.134 133.902 11.111 1.00 95.55 188 ILE C CA 1
ATOM 3985 C C . ILE C 1 170 ? 35.418 133.718 9.607 1.00 111.05 188 ILE C C 1
ATOM 3986 O O . ILE C 1 170 ? 34.646 133.084 8.903 1.00 77.35 188 ILE C O 1
ATOM 3991 N N . ALA D 1 2 ? 34.602 123.006 6.354 1.00 80.20 20 ALA D N 1
ATOM 3992 C CA . ALA D 1 2 ? 34.456 122.001 5.300 1.00 81.54 20 ALA D CA 1
ATOM 3993 C C . ALA D 1 2 ? 34.912 120.605 5.789 1.00 85.99 20 ALA D C 1
ATOM 3994 O O . ALA D 1 2 ? 34.129 119.647 5.763 1.00 84.11 20 ALA D O 1
ATOM 3996 N N . GLN D 1 3 ? 36.184 120.510 6.240 1.00 83.89 21 GLN D N 1
ATOM 3997 C CA . GLN D 1 3 ? 36.822 119.308 6.798 1.00 82.73 21 GLN D CA 1
ATOM 3998 C C . GLN D 1 3 ? 36.594 119.287 8.315 1.00 82.74 21 GLN D C 1
ATOM 3999 O O . GLN D 1 3 ? 36.670 120.344 8.952 1.00 82.04 21 GLN D O 1
ATOM 4005 N N . GLN D 1 4 ? 36.320 118.096 8.886 1.00 75.99 22 GLN D N 1
ATOM 4006 C CA . GLN D 1 4 ? 36.051 117.897 10.316 1.00 72.58 22 GLN D CA 1
ATOM 4007 C C . GLN D 1 4 ? 37.211 118.384 11.229 1.00 72.40 22 GLN D C 1
ATOM 4008 O O . GLN D 1 4 ? 38.388 118.091 10.999 1.00 73.18 22 GLN D O 1
ATOM 4014 N N . LEU D 1 5 ? 36.846 119.132 12.261 1.00 64.82 23 LEU D N 1
ATOM 4015 C CA . LEU D 1 5 ? 37.792 119.645 13.237 1.00 62.62 23 LEU D CA 1
ATOM 4016 C C . LEU D 1 5 ? 37.619 118.878 14.542 1.00 65.63 23 LEU D C 1
ATOM 4017 O O . LEU D 1 5 ? 36.579 118.244 14.762 1.00 65.42 23 LEU D O 1
ATOM 4022 N N . THR D 1 6 ? 38.670 118.861 15.369 1.00 61.79 24 THR D N 1
ATOM 4023 C CA . THR D 1 6 ? 38.681 118.082 16.608 1.00 60.94 24 THR D CA 1
ATOM 4024 C C . THR D 1 6 ? 38.615 118.989 17.875 1.00 66.69 24 THR D C 1
ATOM 4025 O O . THR D 1 6 ? 39.183 120.088 17.843 1.00 68.23 24 THR D O 1
ATOM 4029 N N . PRO D 1 7 ? 37.979 118.546 18.998 1.00 61.77 25 PRO D N 1
ATOM 4030 C CA . PRO D 1 7 ? 37.973 119.384 20.211 1.00 60.77 25 PRO D CA 1
ATOM 4031 C C . PRO D 1 7 ? 39.371 119.504 20.840 1.00 64.82 25 PRO D C 1
ATOM 4032 O O . PRO D 1 7 ? 40.226 118.657 20.558 1.00 64.92 25 PRO D O 1
ATOM 4036 N N . PRO D 1 8 ? 39.626 120.520 21.711 1.00 61.56 26 PRO D N 1
ATOM 4037 C CA . PRO D 1 8 ? 40.957 120.633 22.361 1.00 61.51 26 PRO D CA 1
ATOM 4038 C C . PRO D 1 8 ? 41.417 119.344 23.058 1.00 64.26 26 PRO D C 1
ATOM 4039 O O . PRO D 1 8 ? 42.619 119.137 23.250 1.00 64.92 26 PRO D O 1
ATOM 4043 N N . ALA D 1 9 ? 40.445 118.484 23.433 1.00 58.75 27 ALA D N 1
ATOM 4044 C CA . ALA D 1 9 ? 40.619 117.180 24.060 1.00 57.23 27 ALA D CA 1
ATOM 4045 C C . ALA D 1 9 ? 39.385 116.304 23.839 1.00 60.44 27 ALA D C 1
ATOM 4046 O O . ALA D 1 9 ? 38.287 116.814 23.598 1.00 59.83 27 ALA D O 1
ATOM 4048 N N . GLY D 1 10 ? 39.575 114.995 23.919 1.00 56.57 28 GLY D N 1
ATOM 4049 C CA . GLY D 1 10 ? 38.484 114.043 23.764 1.00 55.37 28 GLY D CA 1
ATOM 4050 C C . GLY D 1 10 ? 38.050 113.790 22.336 1.00 57.36 28 GLY D C 1
ATOM 4051 O O . GLY D 1 10 ? 38.698 114.249 21.385 1.00 57.04 28 GLY D O 1
ATOM 4052 N N . THR D 1 11 ? 36.943 113.038 22.189 1.00 52.09 29 THR D N 1
ATOM 4053 C CA . THR D 1 11 ? 36.421 112.647 20.890 1.00 51.84 29 THR D CA 1
ATOM 4054 C C . THR D 1 11 ? 34.955 113.037 20.772 1.00 54.04 29 THR D C 1
ATOM 4055 O O . THR D 1 11 ? 34.131 112.617 21.587 1.00 53.60 29 THR D O 1
ATOM 4059 N N . PHE D 1 12 ? 34.645 113.859 19.750 1.00 48.91 30 PHE D N 1
ATOM 4060 C CA . PHE D 1 12 ? 33.292 114.319 19.449 1.00 47.00 30 PHE D CA 1
ATOM 4061 C C . PHE D 1 12 ? 32.832 113.576 18.209 1.00 52.66 30 PHE D C 1
ATOM 4062 O O . PHE D 1 12 ? 33.436 113.677 17.141 1.00 54.13 30 PHE D O 1
ATOM 4070 N N . ARG D 1 13 ? 31.786 112.787 18.376 1.00 48.28 31 ARG D N 1
ATOM 4071 C CA . ARG D 1 13 ? 31.231 111.908 17.361 1.00 47.14 31 ARG D CA 1
ATOM 4072 C C . ARG D 1 13 ? 29.803 112.327 17.020 1.00 51.68 31 ARG D C 1
ATOM 4073 O O . ARG D 1 13 ? 29.028 112.679 17.913 1.00 50.41 31 ARG D O 1
ATOM 4081 N N . LEU D 1 14 ? 29.471 112.305 15.714 1.00 48.99 32 LEU D N 1
ATOM 4082 C CA . LEU D 1 14 ? 28.158 112.672 15.190 1.00 48.16 32 LEU D CA 1
ATOM 4083 C C . LEU D 1 14 ? 27.429 111.471 14.615 1.00 52.35 32 LEU D C 1
ATOM 4084 O O . LEU D 1 14 ? 28.014 110.648 13.911 1.00 53.31 32 LEU D O 1
ATOM 4089 N N . GLY D 1 15 ? 26.144 111.397 14.907 1.00 48.10 33 GLY D N 1
ATOM 4090 C CA . GLY D 1 15 ? 25.292 110.322 14.430 1.00 48.93 33 GLY D CA 1
ATOM 4091 C C . GLY D 1 15 ? 23.962 110.855 13.972 1.00 53.57 33 GLY D C 1
ATOM 4092 O O . GLY D 1 15 ? 23.618 112.002 14.253 1.00 53.15 33 GLY D O 1
ATOM 4093 N N . ILE D 1 16 ? 23.222 110.037 13.242 1.00 50.94 34 ILE D N 1
ATOM 4094 C CA . ILE D 1 16 ? 21.904 110.402 12.733 1.00 51.03 34 ILE D CA 1
ATOM 4095 C C . ILE D 1 16 ? 20.964 109.237 12.919 1.00 53.45 34 ILE D C 1
ATOM 4096 O O . ILE D 1 16 ? 21.407 108.087 12.954 1.00 54.15 34 ILE D O 1
ATOM 4101 N N . SER D 1 17 ? 19.676 109.534 13.044 1.00 47.76 35 SER D N 1
ATOM 4102 C CA . SER D 1 17 ? 18.656 108.523 13.169 1.00 47.71 35 SER D CA 1
ATOM 4103 C C . SER D 1 17 ? 17.436 108.930 12.333 1.00 53.89 35 SER D C 1
ATOM 4104 O O . SER D 1 17 ? 17.252 110.101 12.006 1.00 53.39 35 SER D O 1
ATOM 4107 N N . LYS D 1 18 ? 16.679 107.931 11.902 1.00 52.01 36 LYS D N 1
ATOM 4108 C CA . LYS D 1 18 ? 15.455 108.053 11.142 1.00 53.51 36 LYS D CA 1
ATOM 4109 C C . LYS D 1 18 ? 14.569 106.931 11.677 1.00 58.63 36 LYS D C 1
ATOM 4110 O O . LYS D 1 18 ? 14.780 105.759 11.351 1.00 60.53 36 LYS D O 1
ATOM 4116 N N . GLY D 1 19 ? 13.719 107.277 12.633 1.00 53.82 37 GLY D N 1
ATOM 4117 C CA . GLY D 1 19 ? 12.831 106.326 13.289 1.00 54.81 37 GLY D CA 1
ATOM 4118 C C . GLY D 1 19 ? 13.533 105.458 14.309 1.00 59.59 37 GLY D C 1
ATOM 4119 O O . GLY D 1 19 ? 13.983 105.962 15.350 1.00 58.07 37 GLY D O 1
ATOM 4120 N N . THR D 1 20 ? 13.600 104.131 14.023 1.00 57.77 38 THR D N 1
ATOM 4121 C CA . THR D 1 20 ? 14.265 103.141 14.886 1.00 57.46 38 THR D CA 1
ATOM 4122 C C . THR D 1 20 ? 15.681 102.840 14.365 1.00 62.86 38 THR D C 1
ATOM 4123 O O . THR D 1 20 ? 16.479 102.180 15.054 1.00 62.30 38 THR D O 1
ATOM 4127 N N . ASP D 1 21 ? 15.990 103.348 13.157 1.00 59.55 39 ASP D N 1
ATOM 4128 C CA . ASP D 1 21 ? 17.287 103.193 12.519 1.00 58.80 39 ASP D CA 1
ATOM 4129 C C . ASP D 1 21 ? 18.179 104.367 12.856 1.00 60.39 39 ASP D C 1
ATOM 4130 O O . ASP D 1 21 ? 17.713 105.511 12.826 1.00 59.33 39 ASP D O 1
ATOM 4135 N N . SER D 1 22 ? 19.446 104.077 13.204 1.00 55.63 40 SER D N 1
ATOM 4136 C CA . SER D 1 22 ? 20.470 105.070 13.541 1.00 54.39 40 SER D CA 1
ATOM 4137 C C . SER D 1 22 ? 21.879 104.516 13.360 1.00 58.89 40 SER D C 1
ATOM 4138 O O . SER D 1 22 ? 22.099 103.326 13.555 1.00 60.60 40 SER D O 1
ATOM 4141 N N . HIS D 1 23 ? 22.838 105.375 13.037 1.00 54.20 41 HIS D N 1
ATOM 4142 C CA . HIS D 1 23 ? 24.237 104.974 12.874 1.00 54.23 41 HIS D CA 1
ATOM 4143 C C . HIS D 1 23 ? 25.137 106.185 13.078 1.00 57.93 41 HIS D C 1
ATOM 4144 O O . HIS D 1 23 ? 24.689 107.333 12.903 1.00 56.95 41 HIS D O 1
ATOM 4151 N N . TRP D 1 24 ? 26.401 105.928 13.466 1.00 53.37 42 TRP D N 1
ATOM 4152 C CA . TRP D 1 24 ? 27.390 106.987 13.640 1.00 51.32 42 TRP D CA 1
ATOM 4153 C C . TRP D 1 24 ? 27.966 107.354 12.278 1.00 55.26 42 TRP D C 1
ATOM 4154 O O . TRP D 1 24 ? 28.294 106.467 11.479 1.00 54.57 42 TRP D O 1
ATOM 4165 N N . LEU D 1 25 ? 28.057 108.656 12.001 1.00 52.06 43 LEU D N 1
ATOM 4166 C CA . LEU D 1 25 ? 28.579 109.142 10.733 1.00 53.05 43 LEU D CA 1
ATOM 4167 C C . LEU D 1 25 ? 30.059 108.910 10.634 1.00 57.23 43 LEU D C 1
ATOM 4168 O O . LEU D 1 25 ? 30.773 109.063 11.622 1.00 53.07 43 LEU D O 1
ATOM 4173 N N . ALA D 1 26 ? 30.513 108.517 9.431 1.00 60.38 44 ALA D N 1
ATOM 4174 C CA . ALA D 1 26 ? 31.921 108.305 9.090 1.00 62.77 44 ALA D CA 1
ATOM 4175 C C . ALA D 1 26 ? 32.600 109.677 8.933 1.00 72.38 44 ALA D C 1
ATOM 4176 O O . ALA D 1 26 ? 31.883 110.648 8.666 1.00 71.70 44 ALA D O 1
ATOM 4178 N N . PRO D 1 27 ? 33.940 109.806 9.133 1.00 73.64 45 PRO D N 1
ATOM 4179 C CA . PRO D 1 27 ? 34.588 111.139 9.119 1.00 74.40 45 PRO D CA 1
ATOM 4180 C C . PRO D 1 27 ? 34.085 112.132 8.049 1.00 78.73 45 PRO D C 1
ATOM 4181 O O . PRO D 1 27 ? 33.758 113.262 8.430 1.00 78.37 45 PRO D O 1
ATOM 4185 N N . GLN D 1 28 ? 33.992 111.757 6.760 1.00 74.94 46 GLN D N 1
ATOM 4186 C CA . GLN D 1 28 ? 33.498 112.758 5.802 1.00 75.25 46 GLN D CA 1
ATOM 4187 C C . GLN D 1 28 ? 32.240 112.234 5.081 1.00 78.29 46 GLN D C 1
ATOM 4188 O O . GLN D 1 28 ? 32.008 112.542 3.908 1.00 79.96 46 GLN D O 1
ATOM 4194 N N . GLU D 1 29 ? 31.413 111.471 5.820 1.00 71.33 47 GLU D N 1
ATOM 4195 C CA . GLU D 1 29 ? 30.173 110.875 5.327 1.00 69.85 47 GLU D CA 1
ATOM 4196 C C . GLU D 1 29 ? 29.183 111.974 4.978 1.00 71.07 47 GLU D C 1
ATOM 4197 O O . GLU D 1 29 ? 29.010 112.914 5.751 1.00 69.10 47 GLU D O 1
ATOM 4203 N N . LYS D 1 30 ? 28.574 111.875 3.791 1.00 67.63 48 LYS D N 1
ATOM 4204 C CA . LYS D 1 30 ? 27.597 112.852 3.306 1.00 67.18 48 LYS D CA 1
ATOM 4205 C C . LYS D 1 30 ? 26.180 112.403 3.687 1.00 70.40 48 LYS D C 1
ATOM 4206 O O . LYS D 1 30 ? 25.877 111.197 3.670 1.00 70.39 48 LYS D O 1
ATOM 4212 N N . VAL D 1 31 ? 25.327 113.382 4.068 1.00 64.43 49 VAL D N 1
ATOM 4213 C CA . VAL D 1 31 ? 23.944 113.124 4.465 1.00 62.90 49 VAL D CA 1
ATOM 4214 C C . VAL D 1 31 ? 23.008 113.955 3.567 1.00 69.73 49 VAL D C 1
ATOM 4215 O O . VAL D 1 31 ? 23.275 115.131 3.303 1.00 70.89 49 VAL D O 1
ATOM 4219 N N . LYS D 1 32 ? 21.912 113.332 3.110 1.00 66.46 50 LYS D N 1
ATOM 4220 C CA . LYS D 1 32 ? 20.903 113.977 2.296 1.00 67.91 50 LYS D CA 1
ATOM 4221 C C . LYS D 1 32 ? 20.127 114.995 3.126 1.00 72.12 50 LYS D C 1
ATOM 4222 O O . LYS D 1 32 ? 19.467 114.647 4.123 1.00 70.68 50 LYS D O 1
ATOM 4228 N N . GLY D 1 33 ? 20.264 116.255 2.715 1.00 69.87 51 GLY D N 1
ATOM 4229 C CA . GLY D 1 33 ? 19.594 117.398 3.315 1.00 69.62 51 GLY D CA 1
ATOM 4230 C C . GLY D 1 33 ? 20.316 118.062 4.464 1.00 72.65 51 GLY D C 1
ATOM 4231 O O . GLY D 1 33 ? 19.852 119.094 4.952 1.00 72.92 51 GLY D O 1
ATOM 4232 N N . ILE D 1 34 ? 21.445 117.484 4.924 1.00 67.80 52 ILE D N 1
ATOM 4233 C CA . ILE D 1 34 ? 22.209 118.017 6.061 1.00 65.76 52 ILE D CA 1
ATOM 4234 C C . ILE D 1 34 ? 23.677 118.225 5.647 1.00 67.94 52 ILE D C 1
ATOM 4235 O O . ILE D 1 34 ? 24.319 117.294 5.159 1.00 67.08 52 ILE D O 1
ATOM 4240 N N . ALA D 1 35 ? 24.202 119.448 5.866 1.00 63.61 53 ALA D N 1
ATOM 4241 C CA . ALA D 1 35 ? 25.594 119.826 5.563 1.00 62.84 53 ALA D CA 1
ATOM 4242 C C . ALA D 1 35 ? 26.341 120.210 6.835 1.00 64.52 53 ALA D C 1
ATOM 4243 O O . ALA D 1 35 ? 25.743 120.788 7.744 1.00 63.53 53 ALA D O 1
ATOM 4245 N N . PHE D 1 36 ? 27.647 119.904 6.897 1.00 60.17 54 PHE D N 1
ATOM 4246 C CA . PHE D 1 36 ? 28.477 120.180 8.076 1.00 58.28 54 PHE D CA 1
ATOM 4247 C C . PHE D 1 36 ? 29.655 121.084 7.747 1.00 65.95 54 PHE D C 1
ATOM 4248 O O . PHE D 1 36 ? 30.586 120.667 7.054 1.00 67.29 54 PHE D O 1
ATOM 4256 N N . ARG D 1 37 ? 29.621 122.319 8.255 1.00 63.68 55 ARG D N 1
ATOM 4257 C CA . ARG D 1 37 ? 30.709 123.285 8.068 1.00 64.72 55 ARG D CA 1
ATOM 4258 C C . ARG D 1 37 ? 31.411 123.48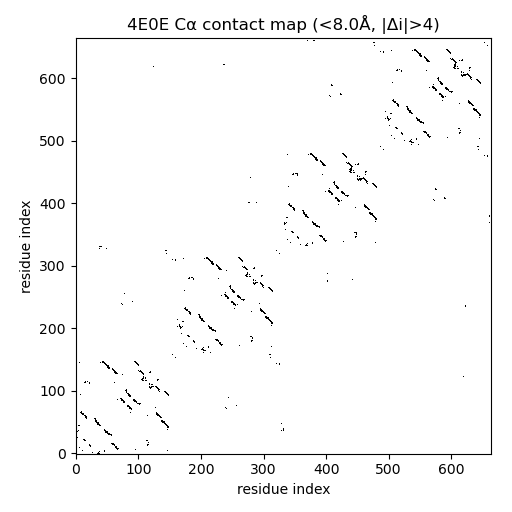9 9.399 1.00 67.79 55 ARG D C 1
ATOM 4259 O O . ARG D 1 37 ? 30.745 123.735 10.413 1.00 65.40 55 ARG D O 1
ATOM 4267 N N . TRP D 1 38 ? 32.750 123.329 9.399 1.00 65.54 56 TRP D N 1
ATOM 4268 C CA . TRP D 1 38 ? 33.614 123.460 10.573 1.00 64.68 56 TRP D CA 1
ATOM 4269 C C . TRP D 1 38 ? 34.530 124.657 10.431 1.00 71.34 56 TRP D C 1
ATOM 4270 O O . TRP D 1 38 ? 35.182 124.803 9.389 1.00 73.78 56 TRP D O 1
ATOM 4281 N N . LYS D 1 39 ? 34.593 125.509 11.465 1.00 66.29 57 LYS D N 1
ATOM 4282 C CA . LYS D 1 39 ? 35.468 126.679 11.464 1.00 67.12 57 LYS D CA 1
ATOM 4283 C C . LYS D 1 39 ? 36.230 126.736 12.772 1.00 70.11 57 LYS D C 1
ATOM 4284 O O . LYS D 1 39 ? 35.633 126.563 13.830 1.00 68.60 57 LYS D O 1
ATOM 4290 N N . ALA D 1 40 ? 37.563 126.931 12.694 1.00 67.55 58 ALA D N 1
ATOM 4291 C CA . ALA D 1 40 ? 38.442 127.017 13.858 1.00 66.33 58 ALA D CA 1
ATOM 4292 C C . ALA D 1 40 ? 38.242 128.331 14.569 1.00 74.79 58 ALA D C 1
ATOM 4293 O O . ALA D 1 40 ? 37.931 129.331 13.923 1.00 76.15 58 ALA D O 1
ATOM 4295 N N . LEU D 1 41 ? 38.379 128.330 15.903 1.00 73.80 59 LEU D N 1
ATOM 4296 C CA . LEU D 1 41 ? 38.239 129.535 16.711 1.00 75.50 59 LEU D CA 1
ATOM 4297 C C . LEU D 1 41 ? 39.548 130.339 16.649 1.00 85.55 59 LEU D C 1
ATOM 4298 O O . LEU D 1 41 ? 40.624 129.783 16.881 1.00 85.37 59 LEU D O 1
ATOM 4303 N N . PRO D 1 42 ? 39.486 131.633 16.275 1.00 87.04 60 PRO D N 1
ATOM 4304 C CA . PRO D 1 42 ? 40.731 132.409 16.132 1.00 90.22 60 PRO D CA 1
ATOM 4305 C C . PRO D 1 42 ? 41.366 132.833 17.465 1.00 99.09 60 PRO D C 1
ATOM 4306 O O . PRO D 1 42 ? 42.597 132.822 17.576 1.00 100.32 60 PRO D O 1
ATOM 4310 N N . ASP D 1 43 ? 40.535 133.218 18.461 1.00 96.64 61 ASP D N 1
ATOM 4311 C CA . ASP D 1 43 ? 40.979 133.711 19.765 1.00 96.41 61 ASP D CA 1
ATOM 4312 C C . ASP D 1 43 ? 41.532 132.566 20.607 1.00 97.72 61 ASP D C 1
ATOM 4313 O O . ASP D 1 43 ? 42.752 132.451 20.759 1.00 97.99 61 ASP D O 1
ATOM 4318 N N . THR D 1 44 ? 40.633 131.717 21.140 1.00 90.95 62 THR D N 1
ATOM 4319 C CA . THR D 1 44 ? 40.975 130.576 21.988 1.00 87.77 62 THR D CA 1
ATOM 4320 C C . THR D 1 44 ? 41.109 129.290 21.131 1.00 87.44 62 THR D C 1
ATOM 4321 O O . THR D 1 44 ? 40.847 129.296 19.919 1.00 88.54 62 THR D O 1
ATOM 4325 N N . ARG D 1 45 ? 41.555 128.205 21.771 1.00 78.75 63 ARG D N 1
ATOM 4326 C CA . ARG D 1 45 ? 41.679 126.898 21.148 1.00 76.66 63 ARG D CA 1
ATOM 4327 C C . ARG D 1 45 ? 40.285 126.273 21.083 1.00 75.67 63 ARG D C 1
ATOM 4328 O O . ARG D 1 45 ? 39.588 126.211 22.098 1.00 73.98 63 ARG D O 1
ATOM 4336 N N . GLY D 1 46 ? 39.867 125.875 19.891 1.00 70.49 64 GLY D N 1
ATOM 4337 C CA . GLY D 1 46 ? 38.557 125.269 19.679 1.00 68.30 64 GLY D CA 1
ATOM 4338 C C . GLY D 1 46 ? 37.958 125.483 18.309 1.00 71.18 64 GLY D C 1
ATOM 4339 O O . GLY D 1 46 ? 38.645 125.954 17.396 1.00 73.48 64 GLY D O 1
ATOM 4340 N N . PHE D 1 47 ? 36.662 125.135 18.150 1.00 64.17 65 PHE D N 1
ATOM 4341 C CA . PHE D 1 47 ? 35.952 125.274 16.866 1.00 62.54 65 PHE D CA 1
ATOM 4342 C C . PHE D 1 47 ? 34.444 125.491 17.036 1.00 59.19 65 PHE D C 1
ATOM 4343 O O . PHE D 1 47 ? 33.890 125.246 18.107 1.00 55.42 65 PHE D O 1
ATOM 4351 N N . ILE D 1 48 ? 33.791 125.895 15.940 1.00 55.21 66 ILE D N 1
ATOM 4352 C CA . ILE D 1 48 ? 32.337 125.983 15.805 1.00 54.83 66 ILE D CA 1
ATOM 4353 C C . ILE D 1 48 ? 31.951 125.093 14.640 1.00 57.13 66 ILE D C 1
ATOM 4354 O O . ILE D 1 48 ? 32.624 125.094 13.599 1.00 57.70 66 ILE D O 1
ATOM 4359 N N . LEU D 1 49 ? 30.895 124.302 14.839 1.00 51.43 67 LEU D N 1
ATOM 4360 C CA . LEU D 1 49 ? 30.306 123.459 13.810 1.00 51.08 67 LEU D CA 1
ATOM 4361 C C . LEU D 1 49 ? 28.908 123.987 13.517 1.00 54.51 67 LEU D C 1
ATOM 4362 O O . LEU D 1 49 ? 28.168 124.351 14.437 1.00 52.87 67 LEU D O 1
ATOM 4367 N N . GLU D 1 50 ? 28.586 124.093 12.230 1.00 52.61 68 GLU D N 1
ATOM 4368 C CA . GLU D 1 50 ? 27.273 124.496 11.767 1.00 53.77 68 GLU D CA 1
ATOM 4369 C C . GLU D 1 50 ? 26.642 123.343 11.022 1.00 60.24 68 GLU D C 1
ATOM 4370 O O . GLU D 1 50 ? 27.148 122.917 9.977 1.00 61.33 68 GLU D O 1
ATOM 4376 N N . VAL D 1 51 ? 25.560 122.820 11.584 1.00 56.97 69 VAL D N 1
ATOM 4377 C CA . VAL D 1 51 ? 24.778 121.762 10.977 1.00 57.68 69 VAL D CA 1
ATOM 4378 C C . VAL D 1 51 ? 23.631 122.464 10.266 1.00 63.48 69 VAL D C 1
ATOM 4379 O O . VAL D 1 51 ? 22.752 123.027 10.924 1.00 63.81 69 VAL D O 1
ATOM 4383 N N . ALA D 1 52 ? 23.710 122.530 8.926 1.00 60.67 70 ALA D N 1
ATOM 4384 C CA . ALA D 1 52 ? 22.724 123.191 8.069 1.00 60.96 70 ALA D CA 1
ATOM 4385 C C . ALA D 1 52 ? 21.698 122.175 7.580 1.00 63.91 70 ALA D C 1
ATOM 4386 O O . ALA D 1 52 ? 21.994 121.348 6.709 1.00 63.14 70 ALA D O 1
ATOM 4388 N N . VAL D 1 53 ? 20.508 122.197 8.190 1.00 60.64 71 VAL D N 1
ATOM 4389 C CA . VAL D 1 53 ? 19.447 121.251 7.838 1.00 61.43 71 VAL D CA 1
ATOM 4390 C C . VAL D 1 53 ? 18.541 121.900 6.788 1.00 71.23 71 VAL D C 1
ATOM 4391 O O . VAL D 1 53 ? 18.048 123.020 6.975 1.00 72.78 71 VAL D O 1
ATOM 4395 N N . THR D 1 54 ? 18.361 121.191 5.673 1.00 70.23 72 THR D N 1
ATOM 4396 C CA . THR D 1 54 ? 17.546 121.594 4.524 1.00 72.82 72 THR D CA 1
ATOM 4397 C C . THR D 1 54 ? 16.357 120.637 4.426 1.00 79.29 72 THR D C 1
ATOM 4398 O O . THR D 1 54 ? 15.223 121.076 4.267 1.00 80.43 72 THR D O 1
ATOM 4402 N N . SER D 1 55 ? 16.632 119.336 4.549 1.00 76.95 73 SER D N 1
ATOM 4403 C CA . SER D 1 55 ? 15.664 118.256 4.443 1.00 78.20 73 SER D CA 1
ATOM 4404 C C . SER D 1 55 ? 15.837 117.194 5.546 1.00 83.06 73 SER D C 1
ATOM 4405 O O . SER D 1 55 ? 16.954 116.939 6.024 1.00 81.59 73 SER D O 1
ATOM 4408 N N . LEU D 1 56 ? 14.718 116.532 5.884 1.00 80.64 74 LEU D N 1
ATOM 4409 C CA . LEU D 1 56 ? 14.654 115.447 6.865 1.00 79.31 74 LEU D CA 1
ATOM 4410 C C . LEU D 1 56 ? 14.459 114.086 6.157 1.00 82.88 74 LEU D C 1
ATOM 4411 O O . LEU D 1 56 ? 13.994 113.130 6.792 1.00 82.52 74 LEU D O 1
ATOM 4416 N N . GLN D 1 57 ? 14.820 113.999 4.845 1.00 78.92 75 GLN D N 1
ATOM 4417 C CA . GLN D 1 57 ? 14.622 112.790 4.037 1.00 78.63 75 GLN D CA 1
ATOM 4418 C C . GLN D 1 57 ? 15.522 111.619 4.484 1.00 77.08 75 GLN D C 1
ATOM 4419 O O . GLN D 1 57 ? 15.057 110.473 4.430 1.00 76.46 75 GLN D O 1
ATOM 4425 N N . GLN D 1 58 ? 16.773 111.897 4.927 1.00 68.92 76 GLN D N 1
ATOM 4426 C CA . GLN D 1 58 ? 17.669 110.829 5.360 1.00 66.33 76 GLN D CA 1
ATOM 4427 C C . GLN D 1 58 ? 17.639 110.682 6.891 1.00 69.88 76 GLN D C 1
ATOM 4428 O O . GLN D 1 58 ? 17.714 109.552 7.377 1.00 69.15 76 GLN D O 1
ATOM 4434 N N . ALA D 1 59 ? 17.517 111.793 7.651 1.00 66.06 77 ALA D N 1
ATOM 4435 C CA . ALA D 1 59 ? 17.508 111.719 9.117 1.00 63.99 77 ALA D CA 1
ATOM 4436 C C . ALA D 1 59 ? 16.458 112.641 9.754 1.00 67.42 77 ALA D C 1
ATOM 4437 O O . ALA D 1 59 ? 16.343 113.810 9.377 1.00 68.20 77 ALA D O 1
ATOM 4439 N N . ASP D 1 60 ? 15.703 112.103 10.730 1.00 62.26 78 ASP D N 1
ATOM 4440 C CA . ASP D 1 60 ? 14.675 112.846 11.455 1.00 61.90 78 ASP D CA 1
ATOM 4441 C C . ASP D 1 60 ? 15.283 113.485 12.729 1.00 65.06 78 ASP D C 1
ATOM 4442 O O . ASP D 1 60 ? 14.647 114.348 13.351 1.00 65.99 78 ASP D O 1
ATOM 4447 N N . THR D 1 61 ? 16.515 113.048 13.115 1.00 58.63 79 THR D N 1
ATOM 4448 C CA . THR D 1 61 ? 17.207 113.461 14.342 1.00 56.32 79 THR D CA 1
ATOM 4449 C C . THR D 1 61 ? 18.761 113.331 14.214 1.00 56.96 79 THR D C 1
ATOM 4450 O O . THR D 1 61 ? 19.261 112.394 13.585 1.00 56.51 79 THR D O 1
ATOM 4454 N N . LEU D 1 62 ? 19.504 114.282 14.850 1.00 50.42 80 LEU D N 1
ATOM 4455 C CA . LEU D 1 62 ? 20.972 114.328 14.968 1.00 46.97 80 LEU D CA 1
ATOM 4456 C C . LEU D 1 62 ? 21.380 113.885 16.369 1.00 47.68 80 LEU D C 1
ATOM 4457 O O . LEU D 1 62 ? 20.750 114.266 17.359 1.00 46.92 80 LEU D O 1
ATOM 4462 N N . PHE D 1 63 ? 22.414 113.070 16.444 1.00 42.78 81 PHE D N 1
ATOM 4463 C CA . PHE D 1 63 ? 22.960 112.569 17.690 1.00 41.19 81 PHE D CA 1
ATOM 4464 C C . PHE D 1 63 ? 24.407 112.914 17.786 1.00 47.48 81 PHE D C 1
ATOM 4465 O O . PHE D 1 63 ? 25.105 113.016 16.772 1.00 47.15 81 PHE D O 1
ATOM 4473 N N . TRP D 1 64 ? 24.880 113.083 19.008 1.00 45.82 82 TRP D N 1
ATOM 4474 C CA . TRP D 1 64 ? 26.279 113.387 19.223 1.00 45.06 82 TRP D CA 1
ATOM 4475 C C . TRP D 1 64 ? 26.705 112.726 20.480 1.00 46.75 82 TRP D C 1
ATOM 4476 O O . TRP D 1 64 ? 25.885 112.445 21.356 1.00 44.66 82 TRP D O 1
ATOM 4487 N N . SER D 1 65 ? 27.998 112.503 20.576 1.00 44.99 83 SER D N 1
ATOM 4488 C CA . SER D 1 65 ? 28.644 111.887 21.715 1.00 44.23 83 SER D CA 1
ATOM 4489 C C . SER D 1 65 ? 29.980 112.580 21.994 1.00 48.89 83 SER D C 1
ATOM 4490 O O . SER D 1 65 ? 30.703 112.968 21.067 1.00 48.27 83 SER D O 1
ATOM 4493 N N . PHE D 1 66 ? 30.294 112.757 23.269 1.00 45.71 84 PHE D N 1
ATOM 4494 C CA . PHE D 1 66 ? 31.571 113.310 23.666 1.00 45.01 84 PHE D CA 1
ATOM 4495 C C . PHE D 1 66 ? 32.106 112.497 24.822 1.00 50.14 84 PHE D C 1
ATOM 4496 O O . PHE D 1 66 ? 31.360 112.182 25.738 1.00 47.43 84 PHE D O 1
ATOM 4504 N N . GLY D 1 67 ? 33.397 112.199 24.779 1.00 52.24 85 GLY D N 1
ATOM 4505 C CA . GLY D 1 67 ? 34.098 111.453 25.819 1.00 54.43 85 GLY D CA 1
ATOM 4506 C C . GLY D 1 67 ? 35.601 111.611 25.754 1.00 64.94 85 GLY D C 1
ATOM 4507 O O . GLY D 1 67 ? 36.145 111.840 24.667 1.00 64.51 85 GLY D O 1
ATOM 4508 N N . ASN D 1 68 ? 36.279 111.492 26.932 1.00 66.84 86 ASN D N 1
ATOM 4509 C CA . ASN D 1 68 ? 37.742 111.562 27.086 1.00 69.29 86 ASN D CA 1
ATOM 4510 C C . ASN D 1 68 ? 38.247 110.127 27.230 1.00 78.78 86 ASN D C 1
ATOM 4511 O O . ASN D 1 68 ? 38.116 109.505 28.280 1.00 77.10 86 ASN D O 1
ATOM 4516 N N . CYS D 1 69 ? 38.738 109.588 26.114 1.00 82.30 87 CYS D N 1
ATOM 4517 C CA . CYS D 1 69 ? 39.147 108.193 25.929 1.00 86.25 87 CYS D CA 1
ATOM 4518 C C . CYS D 1 69 ? 40.662 107.978 26.170 1.00 93.82 87 CYS D C 1
ATOM 4519 O O . CYS D 1 69 ? 41.166 106.879 25.893 1.00 94.17 87 CYS D O 1
ATOM 4522 N N . GLN D 1 70 ? 41.380 109.009 26.661 1.00 91.52 88 GLN D N 1
ATOM 4523 C CA . GLN D 1 70 ? 42.826 108.964 26.850 1.00 92.20 88 GLN D CA 1
ATOM 4524 C C . GLN D 1 70 ? 43.223 108.058 28.044 1.00 97.79 88 GLN D C 1
ATOM 4525 O O . GLN D 1 70 ? 42.697 108.203 29.148 1.00 96.28 88 GLN D O 1
ATOM 4531 N N . PRO D 1 71 ? 44.155 107.101 27.789 1.00 97.30 89 PRO D N 1
ATOM 4532 C CA . PRO D 1 71 ? 44.598 106.153 28.836 1.00 97.66 89 PRO D CA 1
ATOM 4533 C C . PRO D 1 71 ? 45.691 106.719 29.761 1.00 100.70 89 PRO D C 1
ATOM 4534 O O . PRO D 1 71 ? 46.172 106.004 30.658 1.00 100.54 89 PRO D O 1
ATOM 4538 N N . ASP D 1 72 ? 46.093 107.996 29.530 1.00 96.42 90 ASP D N 1
ATOM 4539 C CA . ASP D 1 72 ? 47.074 108.736 30.337 1.00 95.77 90 ASP D CA 1
ATOM 4540 C C . ASP D 1 72 ? 46.333 109.493 31.457 1.00 95.44 90 ASP D C 1
ATOM 4541 O O . ASP D 1 72 ? 46.951 109.887 32.448 1.00 95.38 90 ASP D O 1
ATOM 4554 N N . ASP D 1 74 ? 43.806 110.280 34.611 1.00 78.22 92 ASP D N 1
ATOM 4555 C CA . ASP D 1 74 ? 43.517 109.787 35.951 1.00 77.04 92 ASP D CA 1
ATOM 4556 C C . ASP D 1 74 ? 42.086 110.212 36.293 1.00 77.80 92 ASP D C 1
ATOM 4557 O O . ASP D 1 74 ? 41.310 109.410 36.838 1.00 78.51 92 ASP D O 1
ATOM 4562 N N . ILE D 1 75 ? 41.737 111.475 35.910 1.00 69.00 93 ILE D N 1
ATOM 4563 C CA . ILE D 1 75 ? 40.448 112.122 36.146 1.00 65.43 93 ILE D CA 1
ATOM 4564 C C . ILE D 1 75 ? 39.766 112.504 34.829 1.00 63.21 93 ILE D C 1
ATOM 4565 O O . ILE D 1 75 ? 40.417 112.944 33.881 1.00 60.73 93 ILE D O 1
ATOM 4570 N N . ASN D 1 76 ? 38.428 112.321 34.814 1.00 57.57 94 ASN D N 1
ATOM 4571 C CA . ASN D 1 76 ? 37.473 112.701 33.778 1.00 55.30 94 ASN D CA 1
ATOM 4572 C C . ASN D 1 76 ? 36.066 112.825 34.399 1.00 53.96 94 ASN D C 1
ATOM 4573 O O . ASN D 1 76 ? 35.441 111.804 34.737 1.00 52.59 94 ASN D O 1
ATOM 4578 N N . VAL D 1 77 ? 35.600 114.085 34.604 1.00 46.74 95 VAL D N 1
ATOM 4579 C CA . VAL D 1 77 ? 34.271 114.359 35.170 1.00 44.38 95 VAL D CA 1
ATOM 4580 C C . VAL D 1 77 ? 33.544 115.374 34.299 1.00 47.61 95 VAL D C 1
ATOM 4581 O O . VAL D 1 77 ? 34.169 116.261 33.708 1.00 47.66 95 VAL D O 1
ATOM 4585 N N . PHE D 1 78 ? 32.211 115.213 34.210 1.00 44.36 96 PHE D N 1
ATOM 4586 C CA . PHE D 1 78 ? 31.357 116.111 33.425 1.00 43.84 96 PHE D CA 1
ATOM 4587 C C . PHE D 1 78 ? 30.401 116.879 34.295 1.00 48.55 96 PHE D C 1
ATOM 4588 O O . PHE D 1 78 ? 29.894 116.335 35.281 1.00 49.43 96 PHE D O 1
ATOM 4596 N N . SER D 1 79 ? 30.135 118.131 33.905 1.00 44.83 97 SER D N 1
ATOM 4597 C CA . SER D 1 79 ? 29.158 119.043 34.499 1.00 44.94 97 SER D CA 1
ATOM 4598 C C . SER D 1 79 ? 28.279 119.564 33.368 1.00 48.26 97 SER D C 1
ATOM 4599 O O . SER D 1 79 ? 28.813 120.081 32.396 1.00 47.81 97 SER D O 1
ATOM 4602 N N . VAL D 1 80 ? 26.960 119.380 33.455 1.00 43.57 98 VAL D N 1
ATOM 4603 C CA . VAL D 1 80 ? 26.041 119.794 32.407 1.00 43.52 98 VAL D CA 1
ATOM 4604 C C . VAL D 1 80 ? 25.133 120.881 32.960 1.00 51.60 98 VAL D C 1
ATOM 4605 O O . VAL D 1 80 ? 24.544 120.727 34.044 1.00 52.51 98 VAL D O 1
ATOM 4609 N N . GLU D 1 81 ? 25.031 121.989 32.207 1.00 49.07 99 GLU D N 1
ATOM 4610 C CA . GLU D 1 81 ? 24.162 123.112 32.525 1.00 50.15 99 GLU D CA 1
ATOM 4611 C C . GLU D 1 81 ? 23.344 123.472 31.287 1.00 53.82 99 GLU D C 1
ATOM 4612 O O . GLU D 1 81 ? 23.767 124.265 30.433 1.00 53.05 99 GLU D O 1
ATOM 4618 N N . GLY D 1 82 ? 22.177 122.850 31.202 1.00 51.47 100 GLY D N 1
ATOM 4619 C CA . GLY D 1 82 ? 21.258 122.999 30.082 1.00 52.21 100 GLY D CA 1
ATOM 4620 C C . GLY D 1 82 ? 21.814 122.306 28.857 1.00 56.13 100 GLY D C 1
ATOM 4621 O O . GLY D 1 82 ? 22.091 121.098 28.886 1.00 55.88 100 GLY D O 1
ATOM 4622 N N . GLN D 1 83 ? 22.033 123.091 27.797 1.00 52.24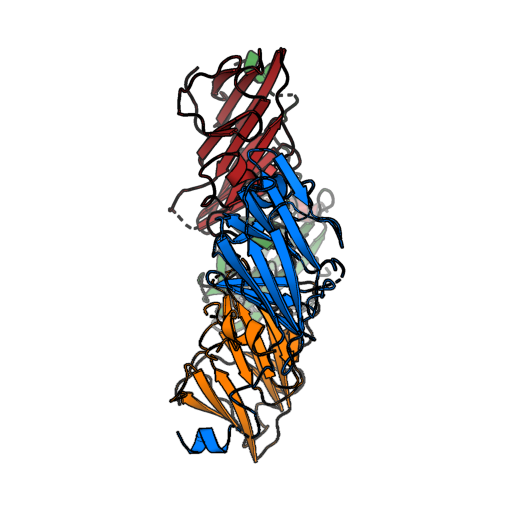 101 GLN D N 1
ATOM 4623 C CA . GLN D 1 83 ? 22.585 122.643 26.522 1.00 51.45 101 GLN D CA 1
ATOM 4624 C C . GLN D 1 83 ? 24.123 122.753 26.490 1.00 54.49 101 GLN D C 1
ATOM 4625 O O . GLN D 1 83 ? 24.740 122.453 25.464 1.00 54.64 101 GLN D O 1
ATOM 4631 N N . ALA D 1 84 ? 24.727 123.203 27.604 1.00 49.27 102 ALA D N 1
ATOM 4632 C CA . ALA D 1 84 ? 26.174 123.358 27.730 1.00 47.78 102 ALA D CA 1
ATOM 4633 C C . ALA D 1 84 ? 26.751 122.384 28.708 1.00 53.11 102 ALA D C 1
ATOM 4634 O O . ALA D 1 84 ? 26.083 122.002 29.667 1.00 54.10 102 ALA D O 1
ATOM 4636 N N . PHE D 1 85 ? 28.006 121.991 28.493 1.00 50.10 103 PHE D N 1
ATOM 4637 C CA . PHE D 1 85 ? 28.673 121.107 29.435 1.00 49.48 103 PHE D CA 1
ATOM 4638 C C . PHE D 1 85 ? 30.136 121.527 29.620 1.00 53.26 103 PHE D C 1
ATOM 4639 O O . PHE D 1 85 ? 30.647 122.374 28.883 1.00 55.12 103 PHE D O 1
ATOM 4647 N N . THR D 1 86 ? 30.761 120.997 30.670 1.00 48.30 104 THR D N 1
ATOM 4648 C CA . THR D 1 86 ? 32.152 121.236 31.031 1.00 47.77 104 THR D CA 1
ATOM 4649 C C . THR D 1 86 ? 32.784 119.886 31.316 1.00 51.17 104 THR D C 1
ATOM 4650 O O . THR D 1 86 ? 32.136 118.976 31.856 1.00 48.92 104 THR D O 1
ATOM 4654 N N . CYS D 1 87 ? 34.046 119.756 30.934 1.00 49.78 105 CYS D N 1
ATOM 4655 C CA . CYS D 1 87 ? 34.810 118.542 31.157 1.00 49.91 105 CYS D CA 1
ATOM 4656 C C . CYS D 1 87 ? 36.086 118.895 31.882 1.00 52.33 105 CYS D C 1
ATOM 4657 O O . CYS D 1 87 ? 36.849 119.750 31.412 1.00 52.01 105 CYS D O 1
ATOM 4660 N N . TYR D 1 88 ? 36.286 118.271 33.060 1.00 46.49 106 TYR D N 1
ATOM 4661 C CA . TYR D 1 88 ? 37.479 118.394 33.901 1.00 43.53 106 TYR D CA 1
ATOM 4662 C C . TYR D 1 88 ? 38.261 117.115 33.762 1.00 44.29 106 TYR D C 1
ATOM 4663 O O . TYR D 1 88 ? 37.795 116.045 34.177 1.00 40.12 106 TYR D O 1
ATOM 4672 N N . TYR D 1 89 ? 39.396 117.215 33.068 1.00 43.76 107 TYR D N 1
ATOM 4673 C CA . TYR D 1 89 ? 40.224 116.066 32.726 1.00 45.55 107 TYR D CA 1
ATOM 4674 C C . TYR D 1 89 ? 41.706 116.311 33.080 1.00 51.86 107 TYR D C 1
ATOM 4675 O O . TYR D 1 89 ? 42.140 117.460 33.192 1.00 50.38 107 TYR D O 1
ATOM 4684 N N . GLY D 1 90 ? 42.479 115.238 33.173 1.00 51.36 108 GLY D N 1
ATOM 4685 C CA . GLY D 1 90 ? 43.907 115.335 33.442 1.00 52.51 108 GLY D CA 1
ATOM 4686 C C . GLY D 1 90 ? 44.440 114.333 34.440 1.00 58.06 108 GLY D C 1
ATOM 4687 O O . GLY D 1 90 ? 43.848 113.272 34.658 1.00 55.14 108 GLY D O 1
ATOM 4688 N N . GLU D 1 91 ? 45.573 114.692 35.057 1.00 59.48 109 GLU D N 1
ATOM 4689 C CA . GLU D 1 91 ? 46.269 113.858 36.024 1.00 62.13 109 GLU D CA 1
ATOM 4690 C C . GLU D 1 91 ? 45.924 114.310 37.433 1.00 70.07 109 GLU D C 1
ATOM 4691 O O . GLU D 1 91 ? 45.542 115.464 37.637 1.00 70.50 109 GLU D O 1
ATOM 4697 N N . SER D 1 92 ? 45.998 113.365 38.386 1.00 68.44 110 SER D N 1
ATOM 4698 C CA . SER D 1 92 ? 45.694 113.443 39.820 1.00 68.60 110 SER D CA 1
ATOM 4699 C C . SER D 1 92 ? 45.488 114.896 40.381 1.00 71.39 110 SER D C 1
ATOM 4700 O O . SER D 1 92 ? 44.394 115.225 40.889 1.00 71.03 110 SER D O 1
ATOM 4711 N N . LYS D 1 94 ? 46.569 117.934 38.569 1.00 55.80 112 LYS D N 1
ATOM 4712 C CA . LYS D 1 94 ? 46.614 118.992 37.566 1.00 55.04 112 LYS D CA 1
ATOM 4713 C C . LYS D 1 94 ? 45.483 118.747 36.543 1.00 56.87 112 LYS D C 1
ATOM 4714 O O . LYS D 1 94 ? 45.535 117.760 35.798 1.00 57.19 112 LYS D O 1
ATOM 4720 N N . LEU D 1 95 ? 44.437 119.603 36.557 1.00 50.13 113 LEU D N 1
ATOM 4721 C CA . LEU D 1 95 ? 43.289 119.407 35.670 1.00 48.80 113 LEU D CA 1
ATOM 4722 C C . LEU D 1 95 ? 43.062 120.534 34.700 1.00 52.65 113 LEU D C 1
ATOM 4723 O O . LEU D 1 95 ? 43.047 121.700 35.093 1.00 51.88 113 LEU D O 1
ATOM 4728 N N . ARG D 1 96 ? 42.809 120.173 33.434 1.00 50.77 114 ARG D N 1
ATOM 4729 C CA . ARG D 1 96 ? 42.467 121.127 32.373 1.00 50.98 114 ARG D CA 1
ATOM 4730 C C . ARG D 1 96 ? 40.946 121.172 32.251 1.00 54.29 114 ARG D C 1
ATOM 4731 O O . ARG D 1 96 ? 40.257 120.273 32.753 1.00 54.64 114 ARG D O 1
ATOM 4739 N N . THR D 1 97 ? 40.425 122.225 31.634 1.00 49.85 115 THR D N 1
ATOM 4740 C CA . THR D 1 97 ? 38.997 122.423 31.467 1.00 49.70 115 THR D CA 1
ATOM 4741 C C . THR D 1 97 ? 38.687 122.609 29.987 1.00 54.27 115 THR D C 1
ATOM 4742 O O . THR D 1 97 ? 39.322 123.425 29.304 1.00 54.23 115 THR D O 1
ATOM 4746 N N . LEU D 1 98 ? 37.692 121.842 29.509 1.00 49.51 116 LEU D N 1
ATOM 4747 C CA . LEU D 1 98 ? 37.122 121.932 28.163 1.00 48.74 116 LEU D CA 1
ATOM 4748 C C . LEU D 1 98 ? 35.663 122.336 28.317 1.00 52.22 116 LEU D C 1
ATOM 4749 O O . LEU D 1 98 ? 34.941 121.775 29.153 1.00 53.56 116 LEU D O 1
ATOM 4754 N N . GLN D 1 99 ? 35.237 123.308 27.536 1.00 47.03 117 GLN D N 1
ATOM 4755 C CA . GLN D 1 99 ? 33.864 123.804 27.568 1.00 46.78 117 GLN D CA 1
ATOM 4756 C C . GLN D 1 99 ? 33.155 123.517 26.252 1.00 48.20 117 GLN D C 1
ATOM 4757 O O . GLN D 1 99 ? 33.783 123.596 25.184 1.00 48.59 117 GLN D O 1
ATOM 4763 N N . ALA D 1 100 ? 31.849 123.232 26.314 1.00 41.97 118 ALA D N 1
ATOM 4764 C CA . ALA D 1 100 ? 31.113 122.952 25.087 1.00 42.19 118 ALA D CA 1
ATOM 4765 C C . ALA D 1 100 ? 29.693 123.473 25.123 1.00 46.41 118 ALA D C 1
ATOM 4766 O O . ALA D 1 100 ? 29.093 123.589 26.193 1.00 46.78 118 ALA D O 1
ATOM 4768 N N . VAL D 1 101 ? 29.166 123.813 23.929 1.00 42.55 119 VAL D N 1
ATOM 4769 C CA . VAL D 1 101 ? 27.805 124.338 23.709 1.00 41.61 119 VAL D CA 1
ATOM 4770 C C . VAL D 1 101 ? 27.175 123.491 22.614 1.00 44.39 119 VAL D C 1
ATOM 4771 O O . VAL D 1 101 ? 27.804 123.288 21.574 1.00 41.60 119 VAL D O 1
ATOM 4775 N N . THR D 1 102 ? 25.954 122.959 22.882 1.00 42.00 120 THR D N 1
ATOM 4776 C CA . THR D 1 102 ? 25.230 122.064 21.974 1.00 41.81 120 THR D CA 1
ATOM 4777 C C . THR D 1 102 ? 23.829 122.613 21.654 1.00 47.75 120 THR D C 1
ATOM 4778 O O . THR D 1 102 ? 23.340 123.460 22.394 1.00 47.61 120 THR D O 1
ATOM 4782 N N . PRO D 1 103 ? 23.146 122.137 20.582 1.00 46.80 121 PRO D N 1
ATOM 4783 C CA . PRO D 1 103 ? 21.826 122.699 20.239 1.00 48.29 121 PRO D CA 1
ATOM 4784 C C . PRO D 1 103 ? 20.705 122.469 21.278 1.00 51.68 121 PRO D C 1
ATOM 4785 O O . PRO D 1 103 ? 19.889 123.360 21.464 1.00 52.62 121 PRO D O 1
ATOM 4789 N N . THR D 1 104 ? 20.634 121.294 21.913 1.00 47.84 122 THR D N 1
ATOM 4790 C CA . THR D 1 104 ? 19.580 120.935 22.876 1.00 47.89 122 THR D CA 1
ATOM 4791 C C . THR D 1 104 ? 20.139 120.640 24.281 1.00 52.06 122 THR D C 1
ATOM 4792 O O . THR D 1 104 ? 21.345 120.421 24.421 1.00 50.97 122 THR D O 1
ATOM 4796 N N . ASP D 1 105 ? 19.236 120.564 25.298 1.00 49.41 123 ASP D N 1
ATOM 4797 C CA . ASP D 1 105 ? 19.524 120.233 26.691 1.00 48.45 123 ASP D CA 1
ATOM 4798 C C . ASP D 1 105 ? 19.302 118.736 26.938 1.00 51.05 123 ASP D C 1
ATOM 4799 O O . ASP D 1 105 ? 19.358 118.287 28.085 1.00 49.91 123 ASP D O 1
ATOM 4804 N N . ASP D 1 106 ? 19.043 117.970 25.862 1.00 47.88 124 ASP D N 1
ATOM 4805 C CA . ASP D 1 106 ? 18.806 116.529 25.931 1.00 47.69 124 ASP D CA 1
ATOM 4806 C C . ASP D 1 106 ? 20.164 115.787 25.974 1.00 47.77 124 ASP D C 1
ATOM 4807 O O . ASP D 1 106 ? 20.567 115.119 25.020 1.00 45.52 124 ASP D O 1
ATOM 4812 N N . ILE D 1 107 ? 20.874 115.950 27.093 1.00 43.13 125 ILE D N 1
ATOM 4813 C CA . ILE D 1 107 ? 22.204 115.369 27.305 1.00 41.04 125 ILE D CA 1
ATOM 4814 C C . ILE D 1 107 ? 22.112 114.372 28.452 1.00 41.51 125 ILE D C 1
ATOM 4815 O O . ILE D 1 107 ? 21.521 114.663 29.500 1.00 38.80 125 ILE D O 1
ATOM 4820 N N . ARG D 1 108 ? 22.684 113.181 28.212 1.00 37.89 126 ARG D N 1
ATOM 4821 C CA . ARG D 1 108 ? 22.679 112.053 29.128 1.00 37.40 126 ARG D CA 1
ATOM 4822 C C . ARG D 1 108 ? 24.055 111.468 29.390 1.00 42.25 126 ARG D C 1
ATOM 4823 O O . ARG D 1 108 ? 24.892 111.395 28.483 1.00 42.56 126 ARG D O 1
ATOM 4831 N N . LEU D 1 109 ? 24.239 110.949 30.621 1.00 37.69 127 LEU D N 1
ATOM 4832 C CA . LEU D 1 109 ? 25.436 110.237 31.032 1.00 35.77 127 LEU D CA 1
ATOM 4833 C C . LEU D 1 109 ? 25.205 108.793 30.636 1.00 43.46 127 LEU D C 1
ATOM 4834 O O . LEU D 1 109 ? 24.296 108.130 31.167 1.00 44.31 127 LEU D O 1
ATOM 4839 N N . SER D 1 110 ? 25.965 108.353 29.610 1.00 39.67 128 SER D N 1
ATOM 4840 C CA . SER D 1 110 ? 25.817 107.061 28.979 1.00 39.75 128 SER D CA 1
ATOM 4841 C C . SER D 1 110 ? 27.030 106.171 29.172 1.00 44.76 128 SER D C 1
ATOM 4842 O O . SER D 1 110 ? 28.062 106.585 29.703 1.00 42.99 128 SER D O 1
ATOM 4845 N N . ASN D 1 111 ? 26.858 104.911 28.758 1.00 43.57 129 ASN D N 1
ATOM 4846 C CA . ASN D 1 111 ? 27.846 103.847 28.810 1.00 43.15 129 ASN D CA 1
ATOM 4847 C C . ASN D 1 111 ? 28.518 103.694 27.446 1.00 45.51 129 ASN D C 1
ATOM 4848 O O . ASN D 1 111 ? 27.913 103.130 26.521 1.00 46.09 129 ASN D O 1
ATOM 4853 N N . GLY D 1 112 ? 29.770 104.157 27.352 1.00 38.32 130 GLY D N 1
ATOM 4854 C CA . GLY D 1 112 ? 30.585 104.078 26.146 1.00 36.54 130 GLY D CA 1
ATOM 4855 C C . GLY D 1 112 ? 30.672 102.701 25.513 1.00 40.14 130 GLY D C 1
ATOM 4856 O O . GLY D 1 112 ? 30.721 102.608 24.293 1.00 40.93 130 GLY D O 1
ATOM 4857 N N . ARG D 1 113 ? 30.662 101.617 26.315 1.00 36.23 131 ARG D N 1
ATOM 4858 C CA . ARG D 1 113 ? 30.735 100.242 25.806 1.00 37.80 131 ARG D CA 1
ATOM 4859 C C . ARG D 1 113 ? 29.506 99.874 24.953 1.00 47.92 131 ARG D C 1
ATOM 4860 O O . ARG D 1 113 ? 29.576 98.945 24.133 1.00 50.55 131 ARG D O 1
ATOM 4868 N N . GLN D 1 114 ? 28.378 100.580 25.176 1.00 44.66 132 GLN D N 1
ATOM 4869 C CA . GLN D 1 114 ? 27.092 100.341 24.522 1.00 45.61 132 GLN D CA 1
ATOM 4870 C C . GLN D 1 114 ? 26.830 101.379 23.437 1.00 51.42 132 GLN D C 1
ATOM 4871 O O . GLN D 1 114 ? 25.717 101.912 23.345 1.00 51.92 132 GLN D O 1
ATOM 4877 N N . ASP D 1 115 ? 27.839 101.637 22.584 1.00 48.50 133 ASP D N 1
ATOM 4878 C CA . ASP D 1 115 ? 27.741 102.649 21.535 1.00 47.75 133 ASP D CA 1
ATOM 4879 C C . ASP D 1 115 ? 27.655 102.087 20.100 1.00 53.89 133 ASP D C 1
ATOM 4880 O O . ASP D 1 115 ? 27.919 102.846 19.166 1.00 53.97 133 ASP D O 1
ATOM 4885 N N . LYS D 1 116 ? 27.258 100.812 19.898 1.00 52.67 134 LYS D N 1
ATOM 4886 C CA . LYS D 1 116 ? 27.146 100.249 18.540 1.00 54.59 134 LYS D CA 1
ATOM 4887 C C . LYS D 1 116 ? 26.438 101.271 17.586 1.00 61.54 134 LYS D C 1
ATOM 4888 O O . LYS D 1 116 ? 26.905 101.487 16.468 1.00 62.55 134 LYS D O 1
ATOM 4894 N N . THR D 1 117 ? 25.347 101.928 18.072 1.00 57.54 135 THR D N 1
ATOM 4895 C CA . THR D 1 117 ? 24.556 102.932 17.352 1.00 55.57 135 THR D CA 1
ATOM 4896 C C . THR D 1 117 ? 24.250 104.131 18.279 1.00 54.20 135 THR D C 1
ATOM 4897 O O . THR D 1 117 ? 24.291 103.967 19.504 1.00 51.60 135 THR D O 1
ATOM 4901 N N . PRO D 1 118 ? 23.866 105.317 17.729 1.00 49.13 136 PRO D N 1
ATOM 4902 C CA . PRO D 1 118 ? 23.492 106.446 18.593 1.00 47.34 136 PRO D CA 1
ATOM 4903 C C . PRO D 1 118 ? 22.311 106.109 19.520 1.00 51.61 136 PRO D C 1
ATOM 4904 O O . PRO D 1 118 ? 22.381 106.408 20.714 1.00 51.78 136 PRO D O 1
ATOM 4908 N N . LEU D 1 119 ? 21.270 105.421 19.003 1.00 47.09 137 LEU D N 1
ATOM 4909 C CA . LEU D 1 119 ? 20.092 105.051 19.798 1.00 45.83 137 LEU D CA 1
ATOM 4910 C C . LEU D 1 119 ? 20.433 104.076 20.938 1.00 47.10 137 LEU D C 1
ATOM 4911 O O . LEU D 1 119 ? 19.803 104.159 21.988 1.00 48.00 137 LEU D O 1
ATOM 4916 N N . LEU D 1 120 ? 21.419 103.184 20.762 1.00 41.65 138 LEU D N 1
ATOM 4917 C CA . LEU D 1 120 ? 21.787 102.271 21.856 1.00 41.58 138 LEU D CA 1
ATOM 4918 C C . LEU D 1 120 ? 22.563 103.024 22.966 1.00 47.31 138 LEU D C 1
ATOM 4919 O O . LEU D 1 120 ? 22.310 102.805 24.151 1.00 46.75 138 LEU D O 1
ATOM 4924 N N . LEU D 1 121 ? 23.480 103.932 22.578 1.00 44.02 139 LEU D N 1
ATOM 4925 C CA . LEU D 1 121 ? 24.265 104.718 23.516 1.00 42.15 139 LEU D CA 1
ATOM 4926 C C . LEU D 1 121 ? 23.363 105.652 24.331 1.00 47.17 139 LEU D C 1
ATOM 4927 O O . LEU D 1 121 ? 23.538 105.735 25.544 1.00 46.93 139 LEU D O 1
ATOM 4932 N N . TYR D 1 122 ? 22.410 106.352 23.663 1.00 43.86 140 TYR D N 1
ATOM 4933 C CA . TYR D 1 122 ? 21.498 107.328 24.272 1.00 43.05 140 TYR D CA 1
ATOM 4934 C C . TYR D 1 122 ? 20.624 106.656 25.352 1.00 47.24 140 TYR D C 1
ATOM 4935 O O . TYR D 1 122 ? 20.470 107.208 26.445 1.00 45.38 140 TYR D O 1
ATOM 4944 N N . GLU D 1 123 ? 20.118 105.446 25.068 1.00 45.73 141 GLU D N 1
ATOM 4945 C CA . GLU D 1 123 ? 19.261 104.706 25.999 1.00 46.57 141 GLU D CA 1
ATOM 4946 C C . GLU D 1 123 ? 20.052 103.715 26.913 1.00 51.38 141 GLU D C 1
ATOM 4947 O O . GLU D 1 123 ? 19.433 102.866 27.544 1.00 52.41 141 GLU D O 1
ATOM 4953 N N . SER D 1 124 ? 21.392 103.842 27.015 1.00 46.54 142 SER D N 1
ATOM 4954 C CA . SER D 1 124 ? 22.235 102.939 27.789 1.00 45.09 142 SER D CA 1
ATOM 4955 C C . SER D 1 124 ? 22.309 103.335 29.283 1.00 53.09 142 SER D C 1
ATOM 4956 O O . SER D 1 124 ? 22.359 102.449 30.132 1.00 54.13 142 SER D O 1
ATOM 4959 N N . GLY D 1 125 ? 22.358 104.626 29.600 1.00 52.64 143 GLY D N 1
ATOM 4960 C CA . GLY D 1 125 ? 22.418 105.069 30.994 1.00 53.85 143 GLY D CA 1
ATOM 4961 C C . GLY D 1 125 ? 23.747 104.958 31.738 1.00 60.18 143 GLY D C 1
ATOM 4962 O O . GLY D 1 125 ? 24.725 104.382 31.245 1.00 59.18 143 GLY D O 1
ATOM 4963 N N . LYS D 1 126 ? 23.704 105.422 33.004 1.00 58.89 144 LYS D N 1
ATOM 4964 C CA . LYS D 1 126 ? 24.734 105.742 34.007 1.00 58.31 144 LYS D CA 1
ATOM 4965 C C . LYS D 1 126 ? 25.707 104.634 34.465 1.00 63.52 144 LYS D C 1
ATOM 4966 O O . LYS D 1 126 ? 26.872 104.988 34.665 1.00 62.77 144 LYS D O 1
ATOM 4969 N N . ARG D 1 127 ? 25.262 103.386 34.761 1.00 61.92 145 ARG D N 1
ATOM 4970 C CA . ARG D 1 127 ? 26.157 102.346 35.338 1.00 62.28 145 ARG D CA 1
ATOM 4971 C C . ARG D 1 127 ? 27.245 101.933 34.344 1.00 64.52 145 ARG D C 1
ATOM 4972 O O . ARG D 1 127 ? 26.949 101.154 33.428 1.00 65.21 145 ARG D O 1
ATOM 4980 N N . THR D 1 128 ? 28.500 102.459 34.508 1.00 58.03 146 THR D N 1
ATOM 4981 C CA . THR D 1 128 ? 29.586 102.144 33.563 1.00 56.72 146 THR D CA 1
ATOM 4982 C C . THR D 1 128 ? 31.021 102.486 34.057 1.00 59.65 146 THR D C 1
ATOM 4983 O O . THR D 1 128 ? 31.201 103.360 34.926 1.00 60.44 146 THR D O 1
ATOM 4987 N N . ASP D 1 129 ? 32.037 101.816 33.429 1.00 52.41 147 ASP D N 1
ATOM 4988 C CA . ASP D 1 129 ? 33.478 102.035 33.619 1.00 49.69 147 ASP D CA 1
ATOM 4989 C C . ASP D 1 129 ? 33.990 103.023 32.557 1.00 51.64 147 ASP D C 1
ATOM 4990 O O . ASP D 1 129 ? 35.048 103.650 32.746 1.00 50.76 147 ASP D O 1
ATOM 4995 N N . ARG D 1 130 ? 33.218 103.181 31.446 1.00 46.68 148 ARG D N 1
ATOM 4996 C CA . ARG D 1 130 ? 33.569 104.101 30.352 1.00 45.22 148 ARG D CA 1
ATOM 4997 C C . ARG D 1 130 ? 32.459 105.200 30.213 1.00 46.52 148 ARG D C 1
ATOM 4998 O O . ARG D 1 130 ? 31.693 105.141 29.250 1.00 45.00 148 ARG D O 1
ATOM 5006 N N . PRO D 1 131 ? 32.374 106.202 31.144 1.00 42.68 149 PRO D N 1
ATOM 5007 C CA . PRO D 1 131 ? 31.294 107.209 31.063 1.00 41.96 149 PRO D CA 1
ATOM 5008 C C . PRO D 1 131 ? 31.516 108.228 29.966 1.00 45.03 149 PRO D C 1
ATOM 5009 O O . PRO D 1 131 ? 32.631 108.739 29.817 1.00 46.35 149 PRO D O 1
ATOM 5013 N N . VAL D 1 132 ? 30.457 108.483 29.164 1.00 38.53 150 VAL D N 1
ATOM 5014 C CA . VAL D 1 132 ? 30.471 109.427 28.033 1.00 36.93 150 VAL D CA 1
ATOM 5015 C C . VAL D 1 132 ? 29.145 110.192 28.010 1.00 42.83 150 VAL D C 1
ATOM 5016 O O . VAL D 1 132 ? 28.169 109.753 28.614 1.00 43.82 150 VAL D O 1
ATOM 5020 N N . LEU D 1 133 ? 29.116 111.314 27.285 1.00 39.67 151 LEU D N 1
ATOM 5021 C CA . LEU D 1 133 ? 27.943 112.154 27.111 1.00 39.45 151 LEU D CA 1
ATOM 5022 C C . LEU D 1 133 ? 27.325 111.918 25.767 1.00 46.94 151 LEU D C 1
ATOM 5023 O O . LEU D 1 133 ? 28.003 112.003 24.747 1.00 48.78 151 LEU D O 1
ATOM 5028 N N . ALA D 1 134 ? 26.035 111.631 25.755 1.00 44.14 152 ALA D N 1
ATOM 5029 C CA . ALA D 1 134 ? 25.298 111.444 24.520 1.00 44.34 152 ALA D CA 1
ATOM 5030 C C . ALA D 1 134 ? 24.214 112.491 24.471 1.00 48.75 152 ALA D C 1
ATOM 5031 O O . ALA D 1 134 ? 23.680 112.849 25.523 1.00 47.79 152 ALA D O 1
ATOM 5033 N N . GLY D 1 135 ? 23.956 113.032 23.282 1.00 46.48 153 GLY D N 1
ATOM 5034 C CA . GLY D 1 135 ? 22.953 114.072 23.082 1.00 46.36 153 GLY D CA 1
ATOM 5035 C C . GLY D 1 135 ? 22.017 113.792 21.930 1.00 51.10 153 GLY D C 1
ATOM 5036 O O . GLY D 1 135 ? 22.436 113.217 20.929 1.00 52.09 153 GLY D O 1
ATOM 5037 N N . ARG D 1 136 ? 20.745 114.212 22.063 1.00 47.73 154 ARG D N 1
ATOM 5038 C CA . ARG D 1 136 ? 19.691 114.038 21.056 1.00 48.08 154 ARG D CA 1
ATOM 5039 C C . ARG D 1 136 ? 19.240 115.401 20.545 1.00 56.02 154 ARG D C 1
ATOM 5040 O O . ARG D 1 136 ? 18.842 116.240 21.351 1.00 55.65 154 ARG D O 1
ATOM 5048 N N . CYS D 1 137 ? 19.304 115.627 19.211 1.00 55.64 155 CYS D N 1
ATOM 5049 C CA . CYS D 1 137 ? 18.901 116.887 18.579 1.00 57.15 155 CYS D CA 1
ATOM 5050 C C . CYS D 1 137 ? 17.822 116.628 17.532 1.00 60.32 155 CYS D C 1
ATOM 5051 O O . CYS D 1 137 ? 18.163 116.406 16.363 1.00 58.96 155 CYS D O 1
ATOM 5054 N N . PRO D 1 138 ? 16.515 116.704 17.914 1.00 57.40 156 PRO D N 1
ATOM 5055 C CA . PRO D 1 138 ? 15.444 116.519 16.913 1.00 58.56 156 PRO D CA 1
ATOM 5056 C C . PRO D 1 138 ? 15.548 117.604 15.833 1.00 63.68 156 PRO D C 1
ATOM 5057 O O . PRO D 1 138 ? 15.680 118.790 16.147 1.00 63.13 156 PRO D O 1
ATOM 5061 N N . LEU D 1 139 ? 15.590 117.175 14.565 1.00 61.48 157 LEU D N 1
ATOM 5062 C CA . LEU D 1 139 ? 15.809 118.065 13.428 1.00 62.31 157 LEU D CA 1
ATOM 5063 C C . LEU D 1 139 ? 14.529 118.664 12.859 1.00 68.33 157 LEU D C 1
ATOM 5064 O O . LEU D 1 139 ? 13.437 118.090 12.990 1.00 70.32 157 LEU D O 1
ATOM 5069 N N . ALA D 1 140 ? 14.702 119.838 12.218 1.00 63.59 158 ALA D N 1
ATOM 5070 C CA . ALA D 1 140 ? 13.693 120.644 11.536 1.00 64.59 158 ALA D CA 1
ATOM 5071 C C . ALA D 1 140 ? 14.248 121.144 10.205 1.00 68.26 158 ALA D C 1
ATOM 5072 O O . ALA D 1 140 ? 15.422 121.531 10.138 1.00 65.77 158 ALA D O 1
ATOM 5074 N N . ALA D 1 141 ? 13.420 121.095 9.132 1.00 65.95 159 ALA D N 1
ATOM 5075 C CA . ALA D 1 141 ? 13.846 121.545 7.811 1.00 65.45 159 ALA D CA 1
ATOM 5076 C C . ALA D 1 141 ? 14.026 123.067 7.816 1.00 70.04 159 ALA D C 1
ATOM 5077 O O . ALA D 1 141 ? 13.375 123.772 8.600 1.00 69.29 159 ALA D O 1
ATOM 5079 N N . ASN D 1 142 ? 14.954 123.554 6.970 1.00 67.37 160 ASN D N 1
ATOM 5080 C CA . ASN D 1 142 ? 15.323 124.964 6.776 1.00 68.20 160 ASN D CA 1
ATOM 5081 C C . ASN D 1 142 ? 15.702 125.622 8.136 1.00 69.18 160 ASN D C 1
ATOM 5082 O O . ASN D 1 142 ? 15.196 126.693 8.492 1.00 69.36 160 ASN D O 1
ATOM 5087 N N . SER D 1 143 ? 16.606 124.946 8.883 1.00 61.91 161 SER D N 1
ATOM 5088 C CA . SER D 1 143 ? 17.111 125.391 10.177 1.00 59.50 161 SER D CA 1
ATOM 5089 C C . SER D 1 143 ? 18.599 125.099 10.293 1.00 61.01 161 SER D C 1
ATOM 5090 O O . SER D 1 143 ? 19.107 124.219 9.596 1.00 58.99 161 SER D O 1
ATOM 5093 N N . LYS D 1 144 ? 19.298 125.830 11.188 1.00 57.39 162 LYS D N 1
ATOM 5094 C CA . LYS D 1 144 ? 20.725 125.633 11.422 1.00 55.78 162 LYS D CA 1
ATOM 5095 C C . LYS D 1 144 ? 20.995 125.353 12.921 1.00 61.09 162 LYS D C 1
ATOM 5096 O O . LYS D 1 144 ? 20.441 126.029 13.798 1.00 60.80 162 LYS D O 1
ATOM 5102 N N . LEU D 1 145 ? 21.807 124.310 13.199 1.00 56.87 163 LEU D N 1
ATOM 5103 C CA . LEU D 1 145 ? 22.200 123.933 14.555 1.00 55.29 163 LEU D CA 1
ATOM 5104 C C . LEU D 1 145 ? 23.665 124.213 14.743 1.00 59.53 163 LEU D C 1
ATOM 5105 O O . LEU D 1 145 ? 24.429 124.103 13.783 1.00 60.42 163 LEU D O 1
ATOM 5110 N N . TYR D 1 146 ? 24.073 124.574 15.969 1.00 55.20 164 TYR D N 1
ATOM 5111 C CA . TYR D 1 146 ? 25.470 124.914 16.216 1.00 54.54 164 TYR D CA 1
ATOM 5112 C C . TYR D 1 146 ? 26.052 124.173 17.442 1.00 57.64 164 TYR D C 1
ATOM 5113 O O . TYR D 1 146 ? 25.357 123.850 18.418 1.00 56.55 164 TYR D O 1
ATOM 5122 N N . PHE D 1 147 ? 27.356 123.900 17.338 1.00 52.85 165 PHE D N 1
ATOM 5123 C CA . PHE D 1 147 ? 28.207 123.297 18.352 1.00 50.00 165 PHE D CA 1
ATOM 5124 C C . PHE D 1 147 ? 29.459 124.130 18.536 1.00 53.77 165 PHE D C 1
ATOM 5125 O O . PHE D 1 147 ? 30.000 124.667 17.570 1.00 53.89 165 PHE D O 1
ATOM 5133 N N . CYS D 1 148 ? 29.930 124.239 19.765 1.00 50.03 166 CYS D N 1
ATOM 5134 C CA . CYS D 1 148 ? 31.155 124.965 20.026 1.00 49.84 166 CYS D CA 1
ATOM 5135 C C . CYS D 1 148 ? 31.902 124.295 21.147 1.00 54.21 166 CYS D C 1
ATOM 5136 O O . CYS D 1 148 ? 31.372 124.142 22.244 1.00 52.30 166 CYS D O 1
ATOM 5139 N N . PHE D 1 149 ? 33.128 123.865 20.842 1.00 53.06 167 PHE D N 1
ATOM 5140 C CA . PHE D 1 149 ? 34.088 123.274 21.766 1.00 52.47 167 PHE D CA 1
ATOM 5141 C C . PHE D 1 149 ? 35.212 124.276 21.943 1.00 60.06 167 PHE D C 1
ATOM 5142 O O . PHE D 1 149 ? 35.795 124.705 20.944 1.00 60.97 167 PHE D O 1
ATOM 5150 N N . TYR D 1 150 ? 35.460 124.723 23.185 1.00 57.87 168 TYR D N 1
ATOM 5151 C CA . TYR D 1 150 ? 36.483 125.734 23.443 1.00 59.46 168 TYR D CA 1
ATOM 5152 C C . TYR D 1 150 ? 37.132 125.558 24.819 1.00 65.93 168 TYR D C 1
ATOM 5153 O O . TYR D 1 150 ? 36.555 124.915 25.699 1.00 64.22 168 TYR D O 1
ATOM 5162 N N . GLU D 1 151 ? 38.329 126.163 24.992 1.00 65.54 169 GLU D N 1
ATOM 5163 C CA . GLU D 1 151 ? 39.092 126.202 26.233 1.00 66.04 169 GLU D CA 1
ATOM 5164 C C . GLU D 1 151 ? 38.980 127.582 26.868 1.00 77.20 169 GLU D C 1
ATOM 5165 O O . GLU D 1 151 ? 38.992 128.601 26.156 1.00 78.16 169 GLU D O 1
ATOM 5171 N N . GLN D 1 152 ? 38.865 127.617 28.211 1.00 77.09 170 GLN D N 1
ATOM 5172 C CA . GLN D 1 152 ? 38.770 128.868 28.955 1.00 78.76 170 GLN D CA 1
ATOM 5173 C C . GLN D 1 152 ? 39.997 129.067 29.856 1.00 85.79 170 GLN D C 1
ATOM 5174 O O . GLN D 1 152 ? 40.342 128.188 30.659 1.00 84.13 170 GLN D O 1
ATOM 5180 N N . ASN D 1 153 ? 40.654 130.239 29.702 1.00 85.65 171 ASN D N 1
ATOM 5181 C CA . ASN D 1 153 ? 41.816 130.646 30.503 1.00 86.40 171 ASN D CA 1
ATOM 5182 C C . ASN D 1 153 ? 41.322 130.985 31.920 1.00 89.47 171 ASN D C 1
ATOM 5183 O O . ASN D 1 153 ? 40.671 132.021 32.123 1.00 89.62 171 ASN D O 1
ATOM 5185 N N . ALA D 1 154 ? 41.561 130.056 32.869 1.00 84.41 172 ALA D N 1
ATOM 5186 C CA . ALA D 1 154 ? 41.105 130.141 34.263 1.00 83.65 172 ALA D CA 1
ATOM 5187 C C . ALA D 1 154 ? 41.742 131.333 35.027 1.00 87.65 172 ALA D C 1
ATOM 5188 O O . ALA D 1 154 ? 42.764 131.176 35.701 1.00 87.02 172 ALA D O 1
ATOM 5190 N N . ARG D 1 155 ? 41.122 132.524 34.917 1.00 84.96 173 ARG D N 1
ATOM 5191 C CA . ARG D 1 155 ? 41.586 133.738 35.608 1.00 85.51 173 ARG D CA 1
ATOM 5192 C C . ARG D 1 155 ? 41.061 133.735 37.067 1.00 85.98 173 ARG D C 1
ATOM 5193 O O . ARG D 1 155 ? 39.864 133.960 37.303 1.00 86.18 173 ARG D O 1
ATOM 5195 N N . ALA D 1 156 ? 41.967 133.430 38.027 1.00 78.05 174 ALA D N 1
ATOM 5196 C CA . ALA D 1 156 ? 41.677 133.357 39.457 1.00 75.49 174 ALA D CA 1
ATOM 5197 C C . ALA D 1 156 ? 41.462 134.763 40.045 1.00 76.49 174 ALA D C 1
ATOM 5199 N N . ASP D 1 157 ? 40.284 134.962 40.647 1.00 70.57 175 ASP D N 1
ATOM 5200 C CA . ASP D 1 157 ? 39.852 136.220 41.252 1.00 71.30 175 ASP D CA 1
ATOM 5201 C C . ASP D 1 157 ? 40.758 136.695 42.421 1.00 72.21 175 ASP D C 1
ATOM 5202 O O . ASP D 1 157 ? 40.778 137.896 42.690 1.00 73.41 175 ASP D O 1
ATOM 5207 N N . TYR D 1 158 ? 41.480 135.775 43.115 1.00 64.11 176 TYR D N 1
ATOM 5208 C CA . TYR D 1 158 ? 42.355 136.119 44.238 1.00 62.81 176 TYR D CA 1
ATOM 5209 C C . TYR D 1 158 ? 43.699 135.408 44.169 1.00 63.67 176 TYR D C 1
ATOM 5210 O O . TYR D 1 158 ? 43.741 134.201 43.908 1.00 64.33 176 TYR D O 1
ATOM 5219 N N . ASN D 1 159 ? 44.788 136.141 44.453 1.00 57.43 177 ASN D N 1
ATOM 5220 C CA . ASN D 1 159 ? 46.146 135.586 44.544 1.00 55.26 177 ASN D CA 1
ATOM 5221 C C . ASN D 1 159 ? 46.708 135.915 45.919 1.00 57.26 177 ASN D C 1
ATOM 5222 O O . ASN D 1 159 ? 46.136 136.727 46.629 1.00 57.30 177 ASN D O 1
ATOM 5227 N N . TYR D 1 160 ? 47.821 135.288 46.298 1.00 52.70 178 TYR D N 1
ATOM 5228 C CA . TYR D 1 160 ? 48.417 135.462 47.621 1.00 52.68 178 TYR D CA 1
ATOM 5229 C C . TYR D 1 160 ? 48.911 136.903 47.873 1.00 62.01 178 TYR D C 1
ATOM 5230 O O . TYR D 1 160 ? 48.943 137.344 49.028 1.00 64.05 178 TYR D O 1
ATOM 5239 N N . PHE D 1 161 ? 49.277 137.633 46.813 1.00 60.35 179 PHE D N 1
ATOM 5240 C CA . PHE D 1 161 ? 49.772 139.009 46.908 1.00 62.65 179 PHE D CA 1
ATOM 5241 C C . PHE D 1 161 ? 48.725 139.967 47.425 1.00 63.66 179 PHE D C 1
ATOM 5242 O O . PHE D 1 161 ? 49.032 140.885 48.186 1.00 64.20 179 PHE D O 1
ATOM 5258 N N . LEU D 1 163 ? 45.910 139.188 49.246 1.00 56.45 181 LEU D N 1
ATOM 5259 C CA . LEU D 1 163 ? 45.326 138.762 50.520 1.00 55.08 181 LEU D CA 1
ATOM 5260 C C . LEU D 1 163 ? 45.677 139.686 51.739 1.00 61.31 181 LEU D C 1
ATOM 5261 O O . LEU D 1 163 ? 44.730 140.021 52.459 1.00 61.08 181 LEU D O 1
ATOM 5266 N N . PRO D 1 164 ? 46.946 140.124 52.018 1.00 59.87 182 PRO D N 1
ATOM 5267 C CA . PRO D 1 164 ? 47.181 140.960 53.221 1.00 61.41 182 PRO D CA 1
ATOM 5268 C C . PRO D 1 164 ? 46.429 142.297 53.212 1.00 72.31 182 PRO D C 1
ATOM 5269 O O . PRO D 1 164 ? 45.968 142.724 54.272 1.00 74.05 182 PRO D O 1
ATOM 5273 N N . ASP D 1 165 ? 46.286 142.945 52.037 1.00 71.89 183 ASP D N 1
ATOM 5274 C CA . ASP D 1 165 ? 45.586 144.233 51.925 1.00 74.30 183 ASP D CA 1
ATOM 5275 C C . ASP D 1 165 ? 44.088 144.033 52.060 1.00 75.95 183 ASP D C 1
ATOM 5276 O O . ASP D 1 165 ? 43.438 144.778 52.794 1.00 76.74 183 ASP D O 1
ATOM 5281 N N . LEU D 1 166 ? 43.548 143.018 51.359 1.00 69.47 184 LEU D N 1
ATOM 5282 C CA . LEU D 1 166 ? 42.137 142.652 51.382 1.00 68.14 184 LEU D CA 1
ATOM 5283 C C . LEU D 1 166 ? 41.678 142.298 52.798 1.00 72.21 184 LEU D C 1
ATOM 5284 O O . LEU D 1 166 ? 40.585 142.709 53.191 1.00 72.05 184 LEU D O 1
ATOM 5289 N N . PHE D 1 167 ? 42.516 141.570 53.563 1.00 68.28 185 PHE D N 1
ATOM 5290 C CA . PHE D 1 167 ? 42.221 141.218 54.952 1.00 68.15 185 PHE D CA 1
ATOM 5291 C C . PHE D 1 167 ? 42.098 142.492 55.812 1.00 72.84 185 PHE D C 1
ATOM 5292 O O . PHE D 1 167 ? 41.184 142.590 56.628 1.00 73.11 185 PHE D O 1
ATOM 5300 N N . ALA D 1 168 ? 42.994 143.468 55.603 1.00 70.39 186 ALA D N 1
ATOM 5301 C CA . ALA D 1 168 ? 43.001 144.745 56.332 1.00 71.68 186 ALA D CA 1
ATOM 5302 C C . ALA D 1 168 ? 41.827 145.649 55.910 1.00 75.53 186 ALA D C 1
ATOM 5303 O O . ALA D 1 168 ? 41.311 146.408 56.728 1.00 76.57 186 ALA D O 1
ATOM 5305 N N . LYS D 1 169 ? 41.399 145.536 54.649 1.00 70.81 187 LYS D N 1
ATOM 5306 C CA . LYS D 1 169 ? 40.320 146.313 54.051 1.00 72.03 187 LYS D CA 1
ATOM 5307 C C . LYS D 1 169 ? 38.925 145.928 54.599 1.00 77.07 187 LYS D C 1
ATOM 5308 O O . LYS D 1 169 ? 38.089 146.814 54.770 1.00 79.69 187 LYS D O 1
ATOM 5314 N N . ILE D 1 170 ? 38.677 144.623 54.862 1.00 70.88 188 ILE D N 1
ATOM 5315 C CA . ILE D 1 170 ? 37.393 144.080 55.330 1.00 77.00 188 ILE D CA 1
ATOM 5316 C C . ILE D 1 170 ? 37.061 144.597 56.739 1.00 80.09 188 ILE D C 1
ATOM 5317 O O . ILE D 1 170 ? 37.821 144.389 57.670 1.00 64.10 188 ILE D O 1
#

Foldseek 3Di:
DADDAFPAWGKWKKFDDPPDIATADRVRDFPQWDWDWDADPPFGKIKIKIFGADCPRGQKMKMKTFHPDPPDDWDKDQDWQKIWIWDDPPVIFIKIKGWQGSQKDQFAPVQPRGLVRRSPHDDDDPGTMIMGMGGDDHRDMIMMIMGGDDPDDPDDPVPPVVVVVD/DADDAFPAWGKWKKFADPVDIATADRVRDFPQWDWDWDADPPFGKIKIKIFGADCPRGQKMKMKTARPDPPADWDKDQDWQKIWIWDDPCVTFIKIKGWQGSQKDQFAPVQPRGLVSGSPHDDDDPGTIMMGMGGDDHRDMIMMIMGGDDPDDPDDVVVPVVVVVD/DFDDAFPAWGKWKKFDDPPDIATADRVRDDPQWDWDWDADPPFGKIKIKIFGADCVRGQKMKMKTFRPDPQDDWDKDADWQKIKIWDDDCPTFIKIKGWQGSQKFFFEPVQPRGLVRGSPHDNPYPGTMIMGMGGDDHRDMIMMIIGGDDPDDPDDPVPPVVVVVD/DFDDAFPAWGKWKKFADPPDIATADRVRDFPQWDWDWDADPPFGWIKIKIFGADCVRGQKMKMKTFHPDPQDDWDKDADWQKIKIWDDPCPTFIKIKGWQGSQKFWFEPVQPRGLVRGSPHHDPYPGTMIMGMGGDDHRDMIMMIMGGDDPDDPDDPVPPVVVVVD

Solvent-accessible surface area: 33157 Å² total

Organism: Bacteroides thetaiotaomicron (strain ATCC 29148 / DSM 2079 / JCM 5827 / CCUG 10774 / NCTC 10582 / VPI-5482 / E50) (NCBI:txid226186)

Sequence (664 aa):
AQQLTPPAGTFRLGISKGTDSHWLAPQEKVKGIAFRWKALPDTRGFILEVAVTSLQQADTLFWSFGNCQPDDINVFSVEGQAFTCYYGESKLRTLQAVTPTDDIRLSNGRQDKTPLLLYESGKRTDRPVLAGRCPLAANSKLYFCFYEQNARADYNYFLPDLFAKIAQQLTPPAGTFRLGISKGTDSHWLAPQEKVKGIAFRWKALPDTRGFILEVAVTSLQQADTLFWSFGNCQPDDINVFSVEGQAFTCYYGESKLRTLQAVTPTDDIRLSNGRQDKTPLLLYESGKRTDRPVLAGRCPLAANSKLYFCFYEQNARADYNYFLPDLFAKIAQQLTPPAGTFRLGISKGTDSHWLAPQEKVKGIAFRWKALPDTRGFILEVAVTSLQQADTLFWSFGNCQPDDINVFSVEGQAFTCYYGESKLRTLQAVTPTDDIRLSNGRQDKTPLLLYESGKRTDRPVLAGRCPLAANSKLYFCFYEQNARADYNYFLPDLFAKIAQQLTPPAGTFRLGISKGTDSHWLAPQEKVKGIAFRWKALPDTRGFILEVAVTSLQQADTLFWSFGNCQPDDINVFSVEGQAFTCYYGESKLRTLQAVTPTDDIRLSNGRQDKTPLLLYESGKRTDRPVLAGRCPLAANSKLYFCFYEQNARADYNYFLPDLFAKI